Protein AF-A0A6A6V279-F1 (afdb_monomer_lite)

Secondary structure (DSSP, 8-state):
---PPP---------------------------SHHHHHHHHHHHTSTT--HHHHHHHHHHHHHHHGGGTTT-TT-SHHHHHHHHHHTT--HHHHHHHHHHHHHHHHHHHHHHHHHH--SHHHHHHHHHHHHHHHHHH-SS---HHHHHHHHSHHHH-SS-S--PPPP--------------------------------------------TTTT-HHHHHHHHH-TT--HHHHHHHHHHHHHHS-HHHHHHHHHHHHHHHTT-GGGGS------------PPPPPPPPP---------------------------------------------------------------------TT--HHHHHHT-S----GGGHHHHHHHHHHHHHHHS-SSEETTEEHHHHHHHHHHHHHHTTTS-HHHHHHHHHHHHHHHHHT-GGG-GGGTTSHHHHHHSSTT--HHHHHHH-TT--TTT--HHHHHHHHHHHHTTSTT--TT-EETTEEHHHHIIIIIT-TT--HHHHHHHHHHHHHHHHHHTGGG-GGGGGSHHHHHHHHHH---TT--

Foldseek 3Di:
DDDDDDDDDDDDDDDDDDDDDDDDDDDDPDPDDPVVLLVVLLVQLQDPPRDVVSVLVSLLSNLVSCVVCVVPDPQPALVNSLVSSVVVVRDPVSSVVCSVVSVLSSLLSVLVVVLVVQPDPVSLVVVLVVSVVVVVVVDPDDDPNVSSCCSNCPLPPPDDDDDDDDDDDDDDDDDDDDDDDDDDDDDDDDDDDDDDDDDDDDDDDDDDDDDPLVVPPLQVVLCVVQPPPDDPVSSVVSNVVVLVPDDPVSNVVVVVLVVCVVVVNCVSVDPPPPPPDDDDDDDDDDDDDDDDDDDDDDDDDDDDDDDDDDDDDDDDDDDDDDDDDDDDDDDDDDDDDDDDDDDDDDDDDPDDPPPVPPQQPLNQVLLCVQPNNDFDDLVCLVVSLVSSLVLLCVLDPDQDDPPDGSVVLSVVSSVLSVVCPPPDSSVNSVVNSVSCLLSCLSCVPSVVVCLQPLLNLLNHPLQDQVPCCQQQNPPDQQVPDDLVNVQCSNQVSCVQQ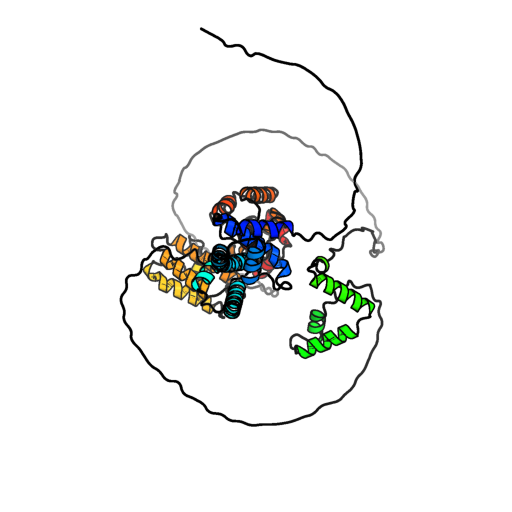PPDGQQDAFPRGRVNCCSVPPLVDPSDDRSRSRSSSSSRVSRRCVVRQLSCPVCQPPPSVVVSCVRRVDHGNDD

Radius of gyration: 38.89 Å; chains: 1; bounding box: 118×97×109 Å

Organism: NCBI:txid1340428

pLDDT: mean 70.75, std 25.44, range [26.72, 98.12]

Sequence (571 aa):
MTRTKQTRKRKAQSPAAENHGPSKREKLSGSQQTTSGWDACLKVLCIENVPYNVFEGAIQRLVQAALPDMATKKNLGVHAMAQHMKDAGANETLVAKMKLACQREIITSFASVFAQYLESRDDLNLAYTALLDTVKRLSDFKVNERALAEAVFPRFRTGSDASQQPSSVSSEAEVNTQEPHVTKAGLAADDRSDPDTDGIATRTRSRKKEQSGRDKHALPVVTKELGTTASKADMRAKMDAIWESLPEADRRSWKACFKRLKNNDRSVLLRACDNGGGLDSQVMPTPQPAPLTSSGNVNDLVQQRPSGLETVLSIRPASGLNNEDFSEDSNDDQTDPEMEIVTEGHQPCQNPPKNVLNRTPYETPIVDLLWGSTTFTFEMRDQVHSKLMDEVNTRLPGKRRSKLRKSRLSQSLHKFLEEARGQPHADIRRELDARLQRWVAAKPSAFPELITEPFMFSYLQPAKAPLVDMICTSAVQLTTETKDVVLKLVEGGLKPHAGVSIDSVVDRETIRHFITSHMFAEMHNPAFRRALLERKLRQLALEHQRAFPELKDSSIVREWESITGKCWGRM

Structure (mmCIF, N/CA/C/O backbone):
data_AF-A0A6A6V279-F1
#
_entry.id   AF-A0A6A6V279-F1
#
loop_
_atom_site.group_PDB
_atom_site.id
_atom_site.type_symbol
_atom_site.label_atom_id
_atom_site.label_alt_id
_atom_site.label_comp_id
_atom_site.label_asym_id
_atom_site.label_entity_id
_atom_site.label_seq_id
_atom_site.pdbx_PDB_ins_code
_atom_site.Cartn_x
_atom_site.Cartn_y
_atom_site.Cartn_z
_atom_site.occupancy
_atom_site.B_iso_or_equiv
_atom_site.auth_seq_id
_atom_site.auth_comp_id
_atom_site.auth_asym_id
_atom_site.auth_atom_id
_atom_site.pdbx_PDB_model_num
ATOM 1 N N . MET A 1 1 ? 37.258 40.731 -60.955 1.00 36.06 1 MET A N 1
ATOM 2 C CA . MET A 1 1 ? 37.834 40.028 -59.787 1.00 36.06 1 MET A CA 1
ATOM 3 C C . MET A 1 1 ? 37.434 38.563 -59.846 1.00 36.06 1 MET A C 1
ATOM 5 O O . MET A 1 1 ? 36.349 38.242 -60.308 1.00 36.06 1 MET A O 1
ATOM 9 N N . THR A 1 2 ? 38.397 37.699 -59.570 1.00 38.12 2 THR A N 1
ATOM 10 C CA . THR A 1 2 ? 38.666 36.425 -60.247 1.00 38.12 2 THR A CA 1
ATOM 11 C C . THR A 1 2 ? 37.939 35.220 -59.641 1.00 38.12 2 THR A C 1
ATOM 13 O O . THR A 1 2 ? 37.888 35.045 -58.430 1.00 38.12 2 THR A O 1
ATOM 16 N N . ARG A 1 3 ? 37.414 34.362 -60.526 1.00 32.34 3 ARG A N 1
ATOM 17 C CA . ARG A 1 3 ? 36.764 33.069 -60.260 1.00 32.34 3 ARG A CA 1
ATOM 18 C C . ARG A 1 3 ? 37.726 31.967 -60.720 1.00 32.34 3 ARG A C 1
ATOM 20 O O . ARG A 1 3 ? 38.002 31.872 -61.916 1.00 32.34 3 ARG A O 1
ATOM 27 N N . THR A 1 4 ? 38.269 31.171 -59.801 1.00 43.91 4 THR A N 1
ATOM 28 C CA . THR A 1 4 ? 39.293 30.157 -60.118 1.00 43.91 4 THR A CA 1
ATOM 29 C C . THR A 1 4 ? 38.650 28.813 -60.462 1.00 43.91 4 THR A C 1
ATOM 31 O O . THR A 1 4 ? 37.789 28.310 -59.743 1.00 43.91 4 THR A O 1
ATOM 34 N N . LYS A 1 5 ? 39.049 28.265 -61.615 1.00 46.44 5 LYS A N 1
ATOM 35 C CA . LYS A 1 5 ? 38.511 27.062 -62.259 1.00 46.44 5 LYS A CA 1
ATOM 36 C C . LYS A 1 5 ? 39.128 25.770 -61.708 1.00 46.44 5 LYS A C 1
ATOM 38 O O . LYS A 1 5 ? 40.339 25.656 -61.554 1.00 46.44 5 LYS A O 1
ATOM 43 N N . GLN A 1 6 ? 38.258 24.780 -61.543 1.00 38.59 6 GLN A N 1
ATOM 44 C CA . GLN A 1 6 ? 38.523 23.351 -61.365 1.00 38.59 6 GLN A CA 1
ATOM 45 C C . GLN A 1 6 ? 39.207 22.752 -62.610 1.00 38.59 6 GLN A C 1
ATOM 47 O O . GLN A 1 6 ? 38.757 22.982 -63.733 1.00 38.59 6 GLN A O 1
ATOM 52 N N . THR A 1 7 ? 40.240 21.927 -62.422 1.00 43.59 7 THR A N 1
ATOM 53 C CA . THR A 1 7 ? 40.853 21.109 -63.484 1.00 43.59 7 THR A CA 1
ATOM 54 C C . THR A 1 7 ? 40.705 19.619 -63.178 1.00 43.59 7 THR A C 1
ATOM 56 O O . THR A 1 7 ? 41.158 19.114 -62.156 1.00 43.59 7 THR A O 1
ATOM 59 N N . ARG A 1 8 ? 40.051 18.916 -64.110 1.00 40.44 8 ARG A N 1
ATOM 60 C CA . ARG A 1 8 ? 40.028 17.455 -64.264 1.00 40.44 8 ARG A CA 1
ATOM 61 C C . ARG A 1 8 ? 41.387 16.962 -64.772 1.00 40.44 8 ARG A C 1
ATOM 63 O O . ARG A 1 8 ? 41.929 17.556 -65.702 1.00 40.44 8 ARG A O 1
ATOM 70 N N . LYS A 1 9 ? 41.836 15.788 -64.319 1.00 47.28 9 LYS A N 1
ATOM 71 C CA . LYS A 1 9 ? 42.753 14.937 -65.096 1.00 47.28 9 LYS A CA 1
ATOM 72 C C . LYS A 1 9 ? 42.362 13.461 -64.953 1.00 47.28 9 LYS A C 1
ATOM 74 O O . LYS A 1 9 ? 42.336 12.914 -63.860 1.00 47.28 9 LYS A O 1
ATOM 79 N N . ARG A 1 10 ? 42.013 12.859 -66.094 1.00 46.25 10 ARG A N 1
ATOM 80 C CA . ARG A 1 10 ? 41.851 11.419 -66.355 1.00 46.25 10 ARG A CA 1
ATOM 81 C C . ARG A 1 10 ? 43.122 10.907 -67.050 1.00 46.25 10 ARG A C 1
ATOM 83 O O . ARG A 1 10 ? 43.613 11.613 -67.928 1.00 46.25 10 ARG A O 1
ATOM 90 N N . LYS A 1 11 ? 43.559 9.678 -66.749 1.00 40.72 11 LYS A N 1
ATOM 91 C CA . LYS A 1 11 ? 44.149 8.670 -67.676 1.00 40.72 11 LYS A CA 1
ATOM 92 C C . LYS A 1 11 ? 44.459 7.396 -66.860 1.00 40.72 11 LYS A C 1
ATOM 94 O O . LYS A 1 11 ? 45.101 7.520 -65.830 1.00 40.72 11 LYS A O 1
ATOM 99 N N . ALA A 1 12 ? 43.753 6.282 -67.100 1.00 38.53 12 ALA A N 1
ATOM 100 C CA . ALA A 1 12 ? 44.058 5.152 -68.018 1.00 38.53 12 ALA A CA 1
ATOM 101 C C . ALA A 1 12 ? 44.727 3.985 -67.241 1.00 38.53 12 ALA A C 1
ATOM 103 O O . ALA A 1 12 ? 45.750 4.207 -66.611 1.00 38.53 12 ALA A O 1
ATOM 104 N N . GLN A 1 13 ? 44.015 2.871 -66.982 1.00 33.62 13 GLN A N 1
ATOM 105 C CA . GLN A 1 13 ? 43.990 1.587 -67.741 1.00 33.62 13 GLN A CA 1
ATOM 106 C C . GLN A 1 13 ? 45.373 0.890 -67.788 1.00 33.62 13 GLN A C 1
ATOM 108 O O . GLN A 1 13 ? 46.263 1.432 -68.425 1.00 33.62 13 GLN A O 1
ATOM 113 N N . SER A 1 14 ? 45.632 -0.144 -66.953 1.00 35.38 14 SER A N 1
ATOM 114 C CA . SER A 1 14 ? 45.494 -1.628 -67.171 1.00 35.38 14 SER A CA 1
ATOM 115 C C . SER A 1 14 ? 46.600 -2.212 -68.094 1.00 35.38 14 SER A C 1
ATOM 117 O O . SER A 1 14 ? 47.063 -1.423 -68.911 1.00 35.38 14 SER A O 1
ATOM 119 N N . PRO A 1 15 ? 47.023 -3.513 -68.069 1.00 56.00 15 PRO A N 1
ATOM 120 C CA . PRO A 1 15 ? 46.372 -4.714 -67.496 1.00 56.00 15 PRO A CA 1
ATOM 121 C C . PRO A 1 15 ? 47.285 -5.850 -66.921 1.00 56.00 15 PRO A C 1
ATOM 123 O O . PRO A 1 15 ? 48.505 -5.760 -66.968 1.00 56.00 15 PRO A O 1
ATOM 126 N N . ALA A 1 16 ? 46.610 -6.942 -66.496 1.00 32.38 16 ALA A N 1
ATOM 127 C CA . ALA A 1 16 ? 47.008 -8.374 -66.505 1.00 32.38 16 ALA A CA 1
ATOM 128 C C . ALA A 1 16 ? 48.133 -8.850 -65.551 1.00 32.38 16 ALA A C 1
ATOM 130 O O . ALA A 1 16 ? 49.074 -8.120 -65.298 1.00 32.38 16 ALA A O 1
ATOM 131 N N . ALA A 1 17 ? 48.182 -10.077 -65.023 1.00 35.47 17 ALA A N 1
ATOM 132 C CA . ALA A 1 17 ? 47.297 -11.239 -64.848 1.00 35.47 17 ALA A CA 1
ATOM 133 C C . ALA A 1 17 ? 48.102 -12.274 -64.003 1.00 35.47 17 ALA A C 1
ATOM 135 O O . ALA A 1 17 ? 49.279 -12.051 -63.750 1.00 35.47 17 ALA A O 1
ATOM 136 N N . GLU A 1 18 ? 47.471 -13.406 -63.660 1.00 30.95 18 GLU A N 1
ATOM 137 C CA . GLU A 1 18 ? 48.013 -14.669 -63.086 1.00 30.95 18 GLU A CA 1
ATOM 138 C C . GLU A 1 18 ? 47.893 -14.829 -61.555 1.00 30.95 18 GLU A C 1
ATOM 140 O O . GLU A 1 18 ? 48.493 -14.082 -60.794 1.00 30.95 18 GLU A O 1
ATOM 145 N N . ASN A 1 19 ? 46.939 -15.598 -61.006 1.00 36.41 19 ASN A N 1
ATOM 146 C CA . ASN A 1 19 ? 46.648 -17.056 -60.983 1.00 36.41 19 ASN A CA 1
ATOM 147 C C . ASN A 1 19 ? 47.505 -17.922 -60.031 1.00 36.41 19 ASN A C 1
ATOM 149 O O . ASN A 1 19 ? 48.703 -17.726 -59.899 1.00 36.41 19 ASN A O 1
ATOM 153 N N . HIS A 1 20 ? 46.827 -18.939 -59.463 1.00 35.50 20 HIS A N 1
ATOM 154 C CA . HIS A 1 20 ? 47.202 -19.924 -58.419 1.00 35.50 20 HIS A CA 1
ATOM 155 C C . HIS A 1 20 ? 46.943 -19.446 -56.978 1.00 35.50 20 HIS A C 1
ATOM 157 O O . HIS A 1 20 ? 47.438 -18.413 -56.563 1.00 35.50 20 HIS A O 1
ATOM 163 N N . GLY A 1 21 ? 46.179 -20.112 -56.109 1.00 32.28 21 GLY A N 1
ATOM 164 C CA . GLY A 1 21 ? 45.576 -21.448 -56.061 1.00 32.28 21 GLY A CA 1
ATOM 165 C C . GLY A 1 21 ? 44.982 -21.656 -54.643 1.00 32.28 21 GLY A C 1
ATOM 166 O O . GLY A 1 21 ? 45.221 -20.833 -53.759 1.00 32.28 21 GLY A O 1
ATOM 167 N N . PRO A 1 22 ? 44.168 -22.699 -54.401 1.00 40.03 22 PRO A N 1
ATOM 168 C CA . PRO A 1 22 ? 43.253 -22.768 -53.260 1.00 40.03 22 PRO A CA 1
ATOM 169 C C . PRO A 1 22 ? 43.919 -23.355 -52.006 1.00 40.03 22 PRO A C 1
ATOM 171 O O . PRO A 1 22 ? 44.545 -24.410 -52.079 1.00 40.03 22 PRO A O 1
ATOM 174 N N . SER A 1 23 ? 43.724 -22.737 -50.834 1.00 35.72 23 SER A N 1
ATOM 175 C CA . SER A 1 23 ? 44.183 -23.311 -49.561 1.00 35.72 23 SER A CA 1
ATOM 176 C C . SER A 1 23 ? 43.039 -23.527 -48.569 1.00 35.72 23 SER A C 1
ATOM 178 O O . SER A 1 23 ? 42.435 -22.594 -48.047 1.00 35.72 23 SER A O 1
ATOM 180 N N . LYS A 1 24 ? 42.751 -24.821 -48.394 1.00 33.78 24 LYS A N 1
ATOM 181 C CA . LYS A 1 24 ? 42.235 -25.542 -47.221 1.00 33.78 24 LYS A CA 1
ATOM 182 C C . LYS A 1 24 ? 41.293 -24.804 -46.263 1.00 33.78 24 LYS A C 1
ATOM 184 O O . LYS A 1 24 ? 41.684 -24.093 -45.346 1.00 33.78 24 LYS A O 1
ATOM 189 N N . ARG A 1 25 ? 40.020 -25.173 -46.399 1.00 37.38 25 ARG A N 1
ATOM 190 C CA . ARG A 1 25 ? 38.963 -25.022 -45.401 1.00 37.38 25 ARG A CA 1
ATOM 191 C C . ARG A 1 25 ? 39.093 -26.156 -44.376 1.00 37.38 25 ARG A C 1
ATOM 193 O O . ARG A 1 25 ? 38.592 -27.255 -44.608 1.00 37.38 25 ARG A O 1
ATOM 200 N N . GLU A 1 26 ? 39.779 -25.907 -43.265 1.00 32.69 26 GLU A N 1
ATOM 201 C CA . GLU A 1 26 ? 39.761 -26.807 -42.108 1.00 32.69 26 GLU A CA 1
ATOM 202 C C . GLU A 1 26 ? 38.489 -26.586 -41.285 1.00 32.69 26 GLU A C 1
ATOM 204 O O . GLU A 1 26 ? 38.214 -25.507 -40.762 1.00 32.69 26 GLU A O 1
ATOM 209 N N . LYS A 1 27 ? 37.685 -27.649 -41.205 1.00 41.75 27 LYS A N 1
ATOM 210 C CA . LYS A 1 27 ? 36.612 -27.812 -40.229 1.00 41.75 27 LYS A CA 1
ATOM 211 C C . LYS A 1 27 ? 37.252 -28.075 -38.866 1.00 41.75 27 LYS A C 1
ATOM 213 O O . LYS A 1 27 ? 37.736 -29.176 -38.628 1.00 41.75 27 LYS A O 1
ATOM 218 N N . LEU A 1 28 ? 37.183 -27.102 -37.965 1.00 31.83 28 LEU A N 1
ATOM 219 C CA . LEU A 1 28 ? 37.390 -27.305 -36.533 1.00 31.83 28 LEU A CA 1
ATOM 220 C C . LEU A 1 28 ? 36.068 -27.038 -35.813 1.00 31.83 28 LEU A C 1
ATOM 222 O O . LEU A 1 28 ? 35.722 -25.913 -35.466 1.00 31.83 28 LEU A O 1
ATOM 226 N N . SER A 1 29 ? 35.305 -28.113 -35.627 1.00 40.75 29 SER A N 1
ATOM 227 C CA . SER A 1 29 ? 34.242 -28.196 -34.634 1.00 40.75 29 SER A CA 1
ATOM 228 C C . SER A 1 29 ? 34.892 -28.314 -33.255 1.00 40.75 29 SER A C 1
ATOM 230 O O . SER A 1 29 ? 35.251 -29.406 -32.820 1.00 40.75 29 SER A O 1
ATOM 232 N N . GLY A 1 30 ? 35.067 -27.179 -32.587 1.00 30.44 30 GLY A N 1
ATOM 233 C CA . GLY A 1 30 ? 35.463 -27.094 -31.189 1.00 30.44 30 GLY A CA 1
ATOM 234 C C . GLY A 1 30 ? 34.528 -26.128 -30.479 1.00 30.44 30 GLY A C 1
ATOM 235 O O . GLY A 1 30 ? 34.295 -25.024 -30.962 1.00 30.44 30 GLY A O 1
ATOM 236 N N . SER A 1 31 ? 33.960 -26.564 -29.360 1.00 40.00 31 SER A N 1
ATOM 237 C CA . SER A 1 31 ? 33.194 -25.741 -28.424 1.00 40.00 31 SER A CA 1
ATOM 238 C C . SER A 1 31 ? 33.969 -24.454 -28.090 1.00 40.00 31 SER A C 1
ATOM 240 O O . SER A 1 31 ? 34.905 -24.469 -27.295 1.00 40.00 31 SER A O 1
ATOM 242 N N . GLN A 1 32 ? 33.604 -23.337 -28.725 1.00 32.28 32 GLN A N 1
ATOM 243 C CA . GLN A 1 32 ? 34.096 -22.010 -28.365 1.00 32.28 32 GLN A CA 1
ATOM 244 C C . GLN A 1 32 ? 33.377 -21.569 -27.088 1.00 32.28 32 GLN A C 1
ATOM 246 O O . GLN A 1 32 ? 32.276 -21.021 -27.125 1.00 32.28 32 GLN A O 1
ATOM 251 N N . GLN A 1 33 ? 34.001 -21.832 -25.941 1.00 41.41 33 GLN A N 1
ATOM 252 C CA . GLN A 1 33 ? 33.768 -21.022 -24.751 1.00 41.41 33 GLN A CA 1
ATOM 253 C C . GLN A 1 33 ? 34.222 -19.581 -25.031 1.00 41.41 33 GLN A C 1
ATOM 255 O O . GLN A 1 33 ? 35.149 -19.340 -25.801 1.00 41.41 33 GLN A O 1
ATOM 260 N N . THR A 1 34 ? 33.541 -18.626 -24.409 1.00 47.53 34 THR A N 1
ATOM 261 C CA . THR A 1 34 ? 33.603 -17.166 -24.584 1.00 47.53 34 THR A CA 1
ATOM 262 C C . THR A 1 34 ? 34.931 -16.523 -24.143 1.00 47.53 34 THR A C 1
ATOM 264 O O . THR A 1 34 ? 34.939 -15.580 -23.350 1.00 47.53 34 THR A O 1
ATOM 267 N N . THR A 1 35 ? 36.073 -17.005 -24.637 1.00 52.62 35 THR A N 1
ATOM 268 C CA . THR A 1 35 ? 37.410 -16.465 -24.320 1.00 52.62 35 THR A CA 1
ATOM 269 C C . THR A 1 35 ? 37.584 -15.008 -24.761 1.00 52.62 35 THR A C 1
ATOM 271 O O . THR A 1 35 ? 38.355 -14.266 -24.156 1.00 52.62 35 THR A O 1
ATOM 274 N N . SER A 1 36 ? 36.796 -14.540 -25.737 1.00 63.84 36 SER A N 1
ATOM 275 C CA . SER A 1 36 ? 36.935 -13.191 -26.299 1.00 63.84 36 SER A CA 1
ATOM 276 C C . SER A 1 36 ? 36.633 -12.056 -25.313 1.00 63.84 36 SER A C 1
ATOM 278 O O . SER A 1 36 ? 37.165 -10.962 -25.476 1.00 63.84 36 SER A O 1
ATOM 280 N N . GLY A 1 37 ? 35.793 -12.288 -24.298 1.00 78.88 37 GLY A N 1
ATOM 281 C CA . GLY A 1 37 ? 35.467 -11.270 -23.292 1.00 78.88 37 GLY A CA 1
ATOM 282 C C . GLY A 1 37 ? 36.532 -11.147 -22.202 1.00 78.88 37 GLY A C 1
ATOM 283 O O . GLY A 1 37 ? 36.882 -10.043 -21.792 1.00 78.88 37 GLY A O 1
ATOM 284 N N . TRP A 1 38 ? 37.077 -12.284 -21.770 1.00 82.06 38 TRP A N 1
ATOM 285 C CA . TRP A 1 38 ? 38.055 -12.363 -20.687 1.00 82.06 38 TRP A CA 1
ATOM 286 C C . TRP A 1 38 ? 39.395 -11.735 -21.080 1.00 82.06 38 TRP A C 1
ATOM 288 O O . TRP A 1 38 ? 39.903 -10.848 -20.391 1.00 82.06 38 TRP A O 1
ATOM 298 N N . ASP A 1 39 ? 39.918 -12.122 -22.245 1.00 82.81 39 ASP A N 1
ATOM 299 C CA . ASP A 1 39 ? 41.212 -11.646 -22.737 1.00 82.81 39 ASP A CA 1
ATOM 300 C C . ASP A 1 39 ? 41.180 -10.154 -23.085 1.00 82.81 39 ASP A C 1
ATOM 302 O O . ASP A 1 39 ? 42.163 -9.439 -22.884 1.00 82.81 39 ASP A O 1
ATOM 306 N N . ALA A 1 40 ? 40.040 -9.653 -23.571 1.00 86.88 40 ALA A N 1
ATOM 307 C CA . ALA A 1 40 ? 39.852 -8.231 -23.838 1.00 86.88 40 ALA A CA 1
ATOM 308 C C . ALA A 1 40 ? 39.908 -7.403 -22.545 1.00 86.88 40 ALA A C 1
ATOM 310 O O . ALA A 1 40 ? 40.579 -6.372 -22.503 1.00 86.88 40 ALA A O 1
ATOM 311 N N . CYS A 1 41 ? 39.258 -7.866 -21.475 1.00 87.12 41 CYS A N 1
ATOM 312 C CA . CYS A 1 41 ? 39.310 -7.195 -20.180 1.00 87.12 41 CYS A CA 1
ATOM 313 C C . CYS A 1 41 ? 40.710 -7.252 -19.553 1.00 87.12 41 CYS A C 1
ATOM 315 O O . CYS A 1 41 ? 41.176 -6.237 -19.043 1.00 87.12 41 CYS A O 1
ATOM 317 N N . LEU A 1 42 ? 41.418 -8.384 -19.644 1.00 85.75 42 LEU A N 1
ATOM 318 C CA . LEU A 1 42 ? 42.801 -8.486 -19.159 1.00 85.75 42 LEU A CA 1
ATOM 319 C C . LEU A 1 42 ? 43.752 -7.543 -19.902 1.00 85.75 42 LEU A C 1
ATOM 321 O O . LEU A 1 42 ? 44.565 -6.877 -19.264 1.00 85.75 42 LEU A O 1
ATOM 325 N N . LYS A 1 43 ? 43.617 -7.423 -21.229 1.00 88.88 43 LYS A N 1
ATOM 326 C CA . LYS A 1 43 ? 44.403 -6.465 -22.023 1.00 88.88 43 LYS A CA 1
ATOM 327 C C . LYS A 1 43 ? 44.173 -5.029 -21.570 1.00 88.88 43 LYS A C 1
ATOM 329 O O . LYS A 1 43 ? 45.136 -4.283 -21.452 1.00 88.88 43 LYS A O 1
ATOM 334 N N . VAL A 1 44 ? 42.927 -4.662 -21.263 1.00 89.38 44 VAL A N 1
ATOM 335 C CA . VAL A 1 44 ? 42.604 -3.337 -20.712 1.00 89.38 44 VAL A CA 1
ATOM 336 C C . VAL A 1 44 ? 43.290 -3.119 -19.363 1.00 89.38 44 VAL A C 1
ATOM 338 O O . VAL A 1 44 ? 43.841 -2.048 -19.147 1.00 89.38 44 VAL A O 1
ATOM 341 N N . LEU A 1 45 ? 43.330 -4.124 -18.484 1.00 85.44 45 LEU A N 1
ATOM 342 C CA . LEU A 1 45 ? 43.989 -4.017 -17.174 1.00 85.44 45 LEU A CA 1
ATOM 343 C C . LEU A 1 45 ? 45.522 -3.924 -17.245 1.00 85.44 45 LEU A C 1
ATOM 345 O O . LEU A 1 45 ? 46.143 -3.488 -16.277 1.00 85.44 45 LEU A O 1
ATOM 349 N N . CYS A 1 46 ? 46.131 -4.326 -18.362 1.00 88.00 46 CYS A N 1
ATOM 350 C CA . CYS A 1 46 ? 47.583 -4.284 -18.560 1.00 88.00 46 CYS A CA 1
ATOM 351 C C . CYS A 1 46 ? 48.086 -2.971 -19.184 1.00 88.00 46 CYS A C 1
ATOM 353 O O . CYS A 1 46 ? 49.294 -2.791 -19.310 1.00 88.00 46 CYS A O 1
ATOM 355 N N . ILE A 1 47 ? 47.196 -2.053 -19.577 1.00 89.44 47 ILE A N 1
ATOM 356 C CA . ILE A 1 47 ? 47.585 -0.739 -20.109 1.00 89.44 47 ILE A CA 1
ATOM 357 C C . ILE A 1 47 ? 48.070 0.151 -18.951 1.00 89.44 47 ILE A C 1
ATOM 359 O O . ILE A 1 47 ? 47.450 0.215 -17.886 1.00 89.44 47 ILE A O 1
ATOM 363 N N . GLU A 1 48 ? 49.176 0.870 -19.143 1.00 86.06 48 GLU A N 1
ATOM 364 C CA . GLU A 1 48 ? 49.626 1.861 -18.163 1.00 86.06 48 GLU A CA 1
ATOM 365 C C . GLU A 1 48 ? 48.675 3.068 -18.131 1.00 86.06 48 GLU A C 1
ATOM 367 O O . GLU A 1 48 ? 48.289 3.603 -19.167 1.00 86.06 48 GLU A O 1
ATOM 372 N N . ASN A 1 49 ? 48.320 3.525 -16.926 1.00 84.25 49 ASN A N 1
ATOM 373 C CA . ASN A 1 49 ? 47.483 4.713 -16.694 1.00 84.25 49 ASN A CA 1
ATOM 374 C C . ASN A 1 49 ? 46.069 4.654 -17.310 1.00 84.25 49 ASN A C 1
ATOM 376 O O . ASN A 1 49 ? 45.564 5.646 -17.834 1.00 84.25 49 ASN A O 1
ATOM 380 N N . VAL A 1 50 ? 45.397 3.505 -17.206 1.00 84.69 50 VAL A N 1
ATOM 381 C CA . VAL A 1 50 ? 43.990 3.353 -17.616 1.00 84.69 50 VAL A CA 1
ATOM 382 C C . VAL A 1 50 ? 43.086 4.312 -16.827 1.00 84.69 50 VAL A C 1
ATOM 384 O O . VAL A 1 50 ? 43.169 4.343 -15.594 1.00 84.69 50 VAL A O 1
ATOM 387 N N . PRO A 1 51 ? 42.187 5.063 -17.495 1.00 86.69 51 PRO A N 1
ATOM 388 C CA . PRO A 1 51 ? 41.160 5.850 -16.819 1.00 86.69 51 PRO A CA 1
ATOM 389 C C . PRO A 1 51 ? 40.321 4.985 -15.868 1.00 86.69 51 PRO A C 1
ATOM 391 O O . PRO A 1 51 ? 39.890 3.891 -16.233 1.00 86.69 51 PRO A O 1
ATOM 394 N N . TYR A 1 52 ? 40.064 5.475 -14.653 1.00 80.56 52 TYR A N 1
ATOM 395 C CA . TYR A 1 52 ? 39.438 4.681 -13.584 1.00 80.56 52 TYR A CA 1
ATOM 396 C C . TYR A 1 52 ? 38.090 4.054 -13.984 1.00 80.56 52 TYR A C 1
ATOM 398 O O . TYR A 1 52 ? 37.848 2.892 -13.685 1.00 80.56 52 TYR A O 1
ATOM 406 N N . ASN A 1 53 ? 37.255 4.762 -14.745 1.00 80.50 53 ASN A N 1
ATOM 407 C CA . ASN A 1 53 ? 35.975 4.248 -15.249 1.00 80.50 53 ASN A CA 1
ATOM 408 C C . ASN A 1 53 ? 36.127 3.069 -16.235 1.00 80.50 53 ASN A C 1
ATOM 410 O O . ASN A 1 53 ? 35.307 2.153 -16.255 1.00 80.50 53 ASN A O 1
ATOM 414 N N . VAL A 1 54 ? 37.178 3.074 -17.061 1.00 86.06 54 VAL A N 1
ATOM 415 C CA . VAL A 1 54 ? 37.488 1.976 -17.992 1.00 86.06 54 VAL A CA 1
ATOM 416 C C . VAL A 1 54 ? 38.024 0.767 -17.223 1.00 86.06 54 VAL A C 1
ATOM 418 O O . VAL A 1 54 ? 37.669 -0.371 -17.531 1.00 86.06 54 VAL A O 1
ATOM 421 N N . PHE A 1 55 ? 38.831 1.023 -16.193 1.00 83.62 55 PHE A N 1
ATOM 422 C CA . PHE A 1 55 ? 39.338 0.011 -15.271 1.00 83.62 55 PHE A CA 1
ATOM 423 C C . PHE A 1 55 ? 38.203 -0.668 -14.488 1.00 83.62 55 PHE A C 1
ATOM 425 O O . PHE A 1 55 ? 38.092 -1.894 -14.503 1.00 83.62 55 PHE A O 1
ATOM 432 N N . GLU A 1 56 ? 37.318 0.120 -13.879 1.00 80.06 56 GLU A N 1
ATOM 433 C CA . GLU A 1 56 ? 36.134 -0.351 -13.154 1.00 80.06 56 GLU A CA 1
ATOM 434 C C . GLU A 1 56 ? 35.239 -1.208 -14.063 1.00 80.06 56 GLU A C 1
ATOM 436 O O . GLU A 1 56 ? 34.906 -2.346 -13.726 1.00 80.06 56 GLU A O 1
ATOM 441 N N . GLY A 1 57 ? 34.944 -0.726 -15.277 1.00 82.94 57 GLY A N 1
ATOM 442 C CA . GLY A 1 57 ? 34.152 -1.473 -16.255 1.00 82.94 57 GLY A CA 1
ATOM 443 C C . GLY A 1 57 ? 34.801 -2.790 -16.701 1.00 82.94 57 GLY A C 1
ATOM 444 O O . GLY A 1 57 ? 34.098 -3.777 -16.937 1.00 82.94 57 GLY A O 1
ATOM 445 N N . ALA A 1 58 ? 36.134 -2.848 -16.800 1.00 87.06 58 ALA A N 1
ATOM 446 C CA . ALA A 1 58 ? 36.853 -4.079 -17.123 1.00 87.06 58 ALA A CA 1
ATOM 447 C C . ALA A 1 58 ? 36.783 -5.103 -15.978 1.00 87.06 58 ALA A C 1
ATOM 449 O O . ALA A 1 58 ? 36.541 -6.284 -16.238 1.00 87.06 58 ALA A O 1
ATOM 450 N N . ILE A 1 59 ? 36.921 -4.663 -14.722 1.00 83.06 59 ILE A N 1
ATOM 451 C CA . ILE A 1 59 ? 36.789 -5.536 -13.546 1.00 83.06 59 ILE A CA 1
ATOM 452 C C . ILE A 1 59 ? 35.360 -6.045 -13.398 1.00 83.06 59 ILE A C 1
ATOM 454 O O . ILE A 1 59 ? 35.160 -7.244 -13.205 1.00 83.06 59 ILE A O 1
ATOM 458 N N . GLN A 1 60 ? 34.362 -5.176 -13.548 1.00 81.38 60 GLN A N 1
ATOM 459 C CA . GLN A 1 60 ? 32.961 -5.568 -13.439 1.00 81.38 60 GLN A CA 1
ATOM 460 C C . GLN A 1 60 ? 32.608 -6.659 -14.462 1.00 81.38 60 GLN A C 1
ATOM 462 O O . GLN A 1 60 ? 31.956 -7.645 -14.114 1.00 81.38 60 GLN A O 1
ATOM 467 N N . ARG A 1 61 ? 33.095 -6.534 -15.705 1.00 84.81 61 ARG A N 1
ATOM 468 C CA . ARG A 1 61 ? 32.913 -7.551 -16.753 1.00 84.81 61 ARG A CA 1
ATOM 469 C C . ARG A 1 61 ? 33.656 -8.853 -16.453 1.00 84.81 61 ARG A C 1
ATOM 471 O O . ARG A 1 61 ? 33.096 -9.914 -16.710 1.00 84.81 61 ARG A O 1
ATOM 478 N N . LEU A 1 62 ? 34.860 -8.800 -15.876 1.00 83.75 62 LEU A N 1
ATOM 479 C CA . LEU A 1 62 ? 35.579 -10.003 -15.425 1.00 83.75 62 LEU A CA 1
ATOM 480 C C . LEU A 1 62 ? 34.816 -10.728 -14.311 1.00 83.75 62 LEU A C 1
ATOM 482 O O . LEU A 1 62 ? 34.628 -11.940 -14.385 1.00 83.75 62 LEU A O 1
ATOM 486 N N . VAL A 1 63 ? 34.314 -9.995 -13.314 1.00 80.50 63 VAL A N 1
ATOM 487 C CA . VAL A 1 63 ? 33.514 -10.561 -12.216 1.00 80.50 63 VAL A CA 1
ATOM 488 C C . VAL A 1 63 ? 32.216 -11.178 -12.749 1.00 80.50 63 VAL A C 1
ATOM 490 O O . VAL A 1 63 ? 31.870 -12.298 -12.377 1.00 80.50 63 VAL A O 1
ATOM 493 N N . GLN A 1 64 ? 31.525 -10.496 -13.667 1.00 80.12 64 GLN A N 1
ATOM 494 C CA . GLN A 1 64 ? 30.320 -11.008 -14.332 1.00 80.12 64 GLN A CA 1
ATOM 495 C C . GLN A 1 64 ? 30.587 -12.256 -15.177 1.00 80.12 64 GLN A C 1
ATOM 497 O O . GLN A 1 64 ? 29.812 -13.207 -15.112 1.00 80.12 64 GLN A O 1
ATOM 502 N N . ALA A 1 65 ? 31.686 -12.281 -15.933 1.00 79.94 65 ALA A N 1
ATOM 503 C CA . ALA A 1 65 ? 32.072 -13.433 -16.742 1.00 79.94 65 ALA A CA 1
ATOM 504 C C . ALA A 1 65 ? 32.464 -14.645 -15.882 1.00 79.94 65 ALA A C 1
ATOM 506 O O . ALA A 1 65 ? 32.259 -15.784 -16.293 1.00 79.94 65 ALA A O 1
ATOM 507 N N . ALA A 1 66 ? 33.008 -14.410 -14.686 1.00 74.88 66 ALA A N 1
ATOM 508 C CA . ALA A 1 66 ? 33.424 -15.470 -13.777 1.00 74.88 66 ALA A CA 1
ATOM 509 C C . ALA A 1 66 ? 32.291 -16.019 -12.898 1.00 74.88 66 ALA A C 1
ATOM 511 O O . ALA A 1 66 ? 32.354 -17.179 -12.499 1.00 74.88 66 ALA A O 1
ATOM 512 N N . LEU A 1 67 ? 31.252 -15.227 -12.608 1.00 71.62 67 LEU A N 1
ATOM 513 C CA . LEU A 1 67 ? 30.139 -15.585 -11.716 1.00 71.62 67 LEU A CA 1
ATOM 514 C C . LEU A 1 67 ? 29.486 -16.958 -11.978 1.00 71.62 67 LEU A C 1
ATOM 516 O O . LEU A 1 67 ? 29.280 -17.682 -11.002 1.00 71.62 67 LEU A O 1
ATOM 520 N N . PRO A 1 68 ? 29.204 -17.369 -13.232 1.00 68.75 68 PRO A N 1
ATOM 521 C CA . PRO A 1 68 ? 28.640 -18.691 -13.519 1.00 68.75 68 PRO A CA 1
ATOM 522 C C . PRO A 1 68 ? 29.552 -19.854 -13.098 1.00 68.75 68 PRO A C 1
ATOM 524 O O . PRO A 1 68 ? 29.063 -20.919 -12.725 1.00 68.75 68 PRO A O 1
ATOM 527 N N . ASP A 1 69 ? 30.869 -19.633 -13.106 1.00 64.44 69 ASP A N 1
ATOM 528 C CA . ASP A 1 69 ? 31.890 -20.660 -12.887 1.00 64.44 69 ASP A CA 1
ATOM 529 C C . ASP A 1 69 ? 32.566 -20.571 -11.506 1.00 64.44 69 ASP A C 1
ATOM 531 O O . ASP A 1 69 ? 33.377 -21.437 -11.170 1.00 64.44 69 ASP A O 1
ATOM 535 N N . MET A 1 70 ? 32.238 -19.573 -10.677 1.00 60.06 70 MET A N 1
ATOM 536 C CA . MET A 1 70 ? 32.864 -19.318 -9.363 1.00 60.06 70 MET A CA 1
ATOM 537 C C . MET A 1 70 ? 32.817 -20.517 -8.406 1.00 60.06 70 MET A C 1
ATOM 539 O O . MET A 1 70 ? 33.722 -20.702 -7.599 1.00 60.06 70 MET A O 1
ATOM 543 N N . ALA A 1 71 ? 31.793 -21.369 -8.512 1.00 49.94 71 ALA A N 1
ATOM 544 C CA . ALA A 1 71 ? 31.686 -22.587 -7.706 1.00 49.94 71 ALA A CA 1
ATOM 545 C C . ALA A 1 71 ? 32.687 -23.686 -8.121 1.00 49.94 71 ALA A C 1
ATOM 547 O O . ALA A 1 71 ? 32.896 -24.642 -7.378 1.00 49.94 71 ALA A O 1
ATOM 548 N N . THR A 1 72 ? 33.288 -23.574 -9.309 1.00 47.62 72 THR A N 1
ATOM 549 C CA . THR A 1 72 ? 34.114 -24.627 -9.924 1.00 47.62 72 THR A CA 1
ATOM 550 C C . THR A 1 72 ? 35.537 -24.178 -10.253 1.00 47.62 72 THR A C 1
ATOM 552 O O . THR A 1 72 ? 36.451 -25.003 -10.246 1.00 47.62 72 THR A O 1
ATOM 555 N N . LYS A 1 73 ? 35.772 -22.881 -10.488 1.00 55.03 73 LYS A N 1
ATOM 556 C CA . LYS A 1 73 ? 37.094 -22.341 -10.823 1.00 55.03 73 LYS A CA 1
ATOM 557 C C . LYS A 1 73 ? 37.744 -21.677 -9.612 1.00 55.03 73 LYS A C 1
ATOM 559 O O . LYS A 1 73 ? 37.347 -20.597 -9.194 1.00 55.03 73 LYS A O 1
ATOM 564 N N . LYS A 1 74 ? 38.854 -22.258 -9.143 1.00 58.12 74 LYS A N 1
ATOM 565 C CA . LYS A 1 74 ? 39.776 -21.679 -8.138 1.00 58.12 74 LYS A CA 1
ATOM 566 C C . LYS A 1 74 ? 40.511 -20.405 -8.614 1.00 58.12 74 LYS A C 1
ATOM 568 O O . LYS A 1 74 ? 41.421 -19.937 -7.938 1.00 58.12 74 LYS A O 1
ATOM 573 N N . ASN A 1 75 ? 40.142 -19.848 -9.769 1.00 59.22 75 ASN A N 1
ATOM 574 C CA . ASN A 1 75 ? 40.988 -18.939 -10.545 1.00 59.22 75 ASN A CA 1
ATOM 575 C C . ASN A 1 75 ? 40.497 -17.481 -10.565 1.00 59.22 75 ASN A C 1
ATOM 577 O O . ASN A 1 75 ? 41.098 -16.666 -11.254 1.00 59.22 75 ASN A O 1
ATOM 581 N N . LEU A 1 76 ? 39.447 -17.115 -9.819 1.00 67.31 76 LEU A N 1
ATOM 582 C CA . LEU A 1 76 ? 39.066 -15.706 -9.638 1.00 67.31 76 LEU A CA 1
ATOM 583 C C . LEU A 1 76 ? 39.599 -15.162 -8.308 1.00 67.31 76 LEU A C 1
ATOM 585 O O . LEU A 1 76 ? 38.849 -14.801 -7.406 1.00 67.31 76 LEU A O 1
ATOM 589 N N . GLY A 1 77 ? 40.922 -15.151 -8.176 1.00 74.88 77 GLY A N 1
ATOM 590 C CA . GLY A 1 77 ? 41.616 -14.539 -7.049 1.00 74.88 77 GLY A CA 1
ATOM 591 C C . GLY A 1 77 ? 42.557 -13.439 -7.522 1.00 74.88 77 GLY A C 1
ATOM 592 O O . GLY A 1 77 ? 43.070 -13.493 -8.640 1.00 74.88 77 GLY A O 1
ATOM 593 N N . VAL A 1 78 ? 42.855 -12.482 -6.641 1.00 81.88 78 VAL A N 1
ATOM 594 C CA . VAL A 1 78 ? 43.864 -11.428 -6.872 1.00 81.88 78 VAL A CA 1
ATOM 595 C C . VAL A 1 78 ? 45.202 -12.031 -7.335 1.00 81.88 78 VAL A C 1
ATOM 597 O O . VAL A 1 78 ? 45.893 -11.455 -8.171 1.00 81.88 78 VAL A O 1
ATOM 600 N N . HIS A 1 79 ? 45.537 -13.235 -6.859 1.00 82.44 79 HIS A N 1
ATOM 601 C CA . HIS A 1 79 ? 46.710 -13.996 -7.295 1.00 82.44 79 HIS A CA 1
ATOM 602 C C . HIS A 1 79 ? 46.629 -14.486 -8.743 1.00 82.44 79 HIS A C 1
ATOM 604 O O . HIS A 1 79 ? 47.605 -14.354 -9.474 1.00 82.44 79 HIS A O 1
ATOM 610 N N . ALA A 1 80 ? 45.480 -15.008 -9.173 1.00 83.31 80 ALA A N 1
ATOM 611 C CA . ALA A 1 80 ? 45.289 -15.474 -10.542 1.00 83.31 80 ALA A CA 1
ATOM 612 C C . ALA A 1 80 ? 45.287 -14.303 -11.533 1.00 83.31 80 ALA A C 1
ATOM 614 O O . ALA A 1 80 ? 45.923 -14.382 -12.576 1.00 83.31 80 ALA A O 1
ATOM 615 N N . MET A 1 81 ? 44.663 -13.175 -11.177 1.00 83.06 81 MET A N 1
ATOM 616 C CA . MET A 1 81 ? 44.743 -11.956 -11.988 1.00 83.06 81 MET A CA 1
ATOM 617 C C . MET A 1 81 ? 46.161 -11.400 -12.060 1.00 83.06 81 MET A C 1
ATOM 619 O O . MET A 1 81 ? 46.615 -11.042 -13.141 1.00 83.06 81 MET A O 1
ATOM 623 N N . ALA A 1 82 ? 46.887 -11.377 -10.942 1.00 88.31 82 ALA A N 1
ATOM 624 C CA . ALA A 1 82 ? 48.288 -10.983 -10.951 1.00 88.31 82 ALA A CA 1
ATOM 625 C C . ALA A 1 82 ? 49.142 -11.902 -11.832 1.00 88.31 82 ALA A C 1
ATOM 627 O O . ALA A 1 82 ? 50.023 -11.408 -12.527 1.00 88.31 82 ALA A O 1
ATOM 628 N N . GLN A 1 83 ? 48.874 -13.211 -11.824 1.00 87.69 83 GLN A N 1
ATOM 629 C CA . GLN A 1 83 ? 49.556 -14.158 -12.699 1.00 87.69 83 GLN A CA 1
ATOM 630 C C . GLN A 1 83 ? 49.227 -13.886 -14.169 1.00 87.69 83 GLN A C 1
ATOM 632 O O . GLN A 1 83 ? 50.139 -13.710 -14.961 1.00 87.69 83 GLN A O 1
ATOM 637 N N . HIS A 1 84 ? 47.951 -13.713 -14.516 1.00 84.25 84 HIS A N 1
ATOM 638 C CA . HIS A 1 84 ? 47.546 -13.377 -15.881 1.00 84.25 84 HIS A CA 1
ATOM 639 C C . HIS A 1 84 ? 48.122 -12.044 -16.375 1.00 84.25 84 HIS A C 1
ATOM 641 O O . HIS A 1 84 ? 48.482 -11.927 -17.541 1.00 84.25 84 HIS A O 1
ATOM 647 N N . MET A 1 85 ? 48.242 -11.043 -15.501 1.00 86.31 85 MET A N 1
ATOM 648 C CA . MET A 1 85 ? 48.909 -9.785 -15.837 1.00 86.31 85 MET A CA 1
ATOM 649 C C . MET A 1 85 ? 50.409 -9.979 -16.081 1.00 86.31 85 MET A C 1
ATOM 651 O O . MET A 1 85 ? 50.948 -9.401 -17.022 1.00 86.31 85 MET A O 1
ATOM 655 N N . LYS A 1 86 ? 51.081 -10.808 -15.268 1.00 90.44 86 LYS A N 1
ATOM 656 C CA . LYS A 1 86 ? 52.487 -11.180 -15.491 1.00 90.44 86 LYS A CA 1
ATOM 657 C C . LYS A 1 86 ? 52.658 -11.914 -16.822 1.00 90.44 86 LYS A C 1
ATOM 659 O O . LYS A 1 86 ? 53.541 -11.557 -17.594 1.00 90.44 86 LYS A O 1
ATOM 664 N N . ASP A 1 87 ? 51.776 -12.864 -17.118 1.00 88.44 87 ASP A N 1
ATOM 665 C CA . ASP A 1 87 ? 51.777 -13.621 -18.375 1.00 88.44 87 ASP A CA 1
ATOM 666 C C . ASP A 1 87 ? 51.515 -12.708 -19.592 1.00 88.44 87 ASP A C 1
ATOM 668 O O . ASP A 1 87 ? 52.023 -12.956 -20.683 1.00 88.44 87 ASP A O 1
ATOM 672 N N . ALA A 1 88 ? 50.768 -11.615 -19.399 1.00 85.50 88 ALA A N 1
ATOM 673 C CA . ALA A 1 88 ? 50.516 -10.582 -20.403 1.00 85.50 88 ALA A CA 1
ATOM 674 C C . ALA A 1 88 ? 51.630 -9.516 -20.510 1.00 85.50 88 ALA A C 1
ATOM 676 O O . ALA A 1 88 ? 51.485 -8.559 -21.271 1.00 85.50 88 ALA A O 1
ATOM 677 N N . GLY A 1 89 ? 52.737 -9.665 -19.771 1.00 88.31 89 GLY A N 1
ATOM 678 C CA . GLY A 1 89 ? 53.899 -8.776 -19.843 1.00 88.31 89 GLY A CA 1
ATOM 679 C C . GLY A 1 89 ? 53.805 -7.500 -18.998 1.00 88.31 89 GLY A C 1
ATOM 680 O O . GLY A 1 89 ? 54.579 -6.570 -19.220 1.00 88.31 89 GLY A O 1
ATOM 681 N N . ALA A 1 90 ? 52.885 -7.421 -18.031 1.00 89.06 90 ALA A N 1
ATOM 682 C CA . ALA A 1 90 ? 52.818 -6.286 -17.111 1.00 89.06 90 ALA A CA 1
ATOM 683 C C . ALA A 1 90 ? 54.036 -6.251 -16.166 1.00 89.06 90 ALA A C 1
ATOM 685 O O . ALA A 1 90 ? 54.432 -7.275 -15.604 1.00 89.06 90 ALA A O 1
ATOM 686 N N . ASN A 1 91 ? 54.601 -5.061 -15.934 1.00 91.62 91 ASN A N 1
ATOM 687 C CA . ASN A 1 91 ? 55.714 -4.887 -14.995 1.00 91.62 91 ASN A CA 1
ATOM 688 C C . ASN A 1 91 ? 55.275 -5.106 -13.528 1.00 91.62 91 ASN A C 1
ATOM 690 O O . ASN A 1 91 ? 54.100 -4.959 -13.180 1.00 91.62 91 ASN A O 1
ATOM 694 N N . GLU A 1 92 ? 56.211 -5.463 -12.638 1.00 90.69 92 GLU A N 1
ATOM 695 C CA . GLU A 1 92 ? 55.874 -5.800 -11.244 1.00 90.69 92 GLU A CA 1
ATOM 696 C C . GLU A 1 92 ? 55.238 -4.642 -10.471 1.00 90.69 92 GLU A C 1
ATOM 698 O O . GLU A 1 92 ? 54.358 -4.871 -9.639 1.00 90.69 92 GLU A O 1
ATOM 703 N N . THR A 1 93 ? 55.623 -3.402 -10.774 1.00 87.75 93 THR A N 1
ATOM 704 C CA . THR A 1 93 ? 55.042 -2.199 -10.168 1.00 87.75 93 THR A CA 1
ATOM 705 C C . THR A 1 93 ? 53.563 -2.049 -10.534 1.00 87.75 93 THR A C 1
ATOM 707 O O . THR A 1 93 ? 52.732 -1.777 -9.664 1.00 87.75 93 THR A O 1
ATOM 710 N N . LEU A 1 94 ? 53.207 -2.292 -11.797 1.00 82.75 94 LEU A N 1
ATOM 711 C CA . LEU A 1 94 ? 51.838 -2.278 -12.301 1.00 82.75 94 LEU A CA 1
ATOM 712 C C . LEU A 1 94 ? 51.034 -3.435 -11.710 1.00 82.75 94 LEU A C 1
ATOM 714 O O . LEU A 1 94 ? 49.919 -3.221 -11.245 1.00 82.75 94 LEU A O 1
ATOM 718 N N . VAL A 1 95 ? 51.616 -4.634 -11.633 1.00 89.31 95 VAL A N 1
ATOM 719 C CA . VAL A 1 95 ? 50.981 -5.794 -10.990 1.00 89.31 95 VAL A CA 1
ATOM 720 C C . VAL A 1 95 ? 50.708 -5.517 -9.508 1.00 89.31 95 VAL A C 1
ATOM 722 O O . VAL A 1 95 ? 49.612 -5.802 -9.032 1.00 89.31 95 VAL A O 1
ATOM 725 N N . ALA A 1 96 ? 51.648 -4.926 -8.766 1.00 86.62 96 ALA A N 1
ATOM 726 C CA . ALA A 1 96 ? 51.458 -4.581 -7.356 1.00 86.62 96 ALA A CA 1
ATOM 727 C C . ALA A 1 96 ? 50.368 -3.514 -7.160 1.00 86.62 96 ALA A C 1
ATOM 729 O O . ALA A 1 96 ? 49.477 -3.683 -6.324 1.00 86.62 96 ALA A O 1
ATOM 730 N N . LYS A 1 97 ? 50.385 -2.454 -7.980 1.00 80.25 97 LYS A N 1
ATOM 731 C CA . LYS A 1 97 ? 49.352 -1.409 -7.979 1.00 80.25 97 LYS A CA 1
ATOM 732 C C . LYS A 1 97 ? 47.974 -1.986 -8.319 1.00 80.25 97 LYS A C 1
ATOM 734 O O . LYS A 1 97 ? 46.988 -1.653 -7.660 1.00 80.25 97 LYS A O 1
ATOM 739 N N . MET A 1 98 ? 47.909 -2.897 -9.291 1.00 78.44 98 MET A N 1
ATOM 740 C CA . MET A 1 98 ? 46.655 -3.525 -9.702 1.00 78.44 98 MET A CA 1
ATOM 741 C C . MET A 1 98 ? 46.156 -4.586 -8.739 1.00 78.44 98 MET A C 1
ATOM 743 O O . MET A 1 98 ? 44.946 -4.718 -8.616 1.00 78.44 98 MET A O 1
ATOM 747 N N . LYS A 1 99 ? 47.011 -5.273 -7.975 1.00 84.44 99 LYS A N 1
ATOM 748 C CA . LYS A 1 99 ? 46.546 -6.156 -6.893 1.00 84.44 99 LYS A CA 1
ATOM 749 C C . LYS A 1 99 ? 45.677 -5.401 -5.884 1.00 84.44 99 LYS A C 1
ATOM 751 O O . LYS A 1 99 ? 44.589 -5.868 -5.558 1.00 84.44 99 LYS A O 1
ATOM 756 N N . LEU A 1 100 ? 46.119 -4.219 -5.445 1.00 79.06 100 LEU A N 1
ATOM 757 C CA . LEU A 1 100 ? 45.380 -3.390 -4.484 1.00 79.06 100 LEU A CA 1
ATOM 758 C C . LEU A 1 100 ? 44.088 -2.818 -5.082 1.00 79.06 100 LEU A C 1
ATOM 760 O O . LEU A 1 100 ? 43.024 -2.918 -4.469 1.00 79.06 100 LEU A O 1
ATOM 764 N N . ALA A 1 101 ? 44.169 -2.249 -6.289 1.00 77.25 101 ALA A N 1
ATOM 765 C CA . ALA A 1 101 ? 43.006 -1.677 -6.967 1.00 77.25 101 ALA A CA 1
ATOM 766 C C . ALA A 1 101 ? 41.961 -2.753 -7.296 1.00 77.25 101 ALA A C 1
ATOM 768 O O . ALA A 1 101 ? 40.767 -2.567 -7.074 1.00 77.25 101 ALA A O 1
ATOM 769 N N . CYS A 1 102 ? 42.418 -3.916 -7.752 1.00 78.12 102 CYS A N 1
ATOM 770 C CA . CYS A 1 102 ? 41.549 -5.015 -8.112 1.00 78.12 102 CYS A CA 1
ATOM 771 C C . CYS A 1 102 ? 40.900 -5.679 -6.900 1.00 78.12 102 CYS A C 1
ATOM 773 O O . CYS A 1 102 ? 39.730 -6.026 -6.963 1.00 78.12 102 CYS A O 1
ATOM 775 N N . GLN A 1 103 ? 41.599 -5.803 -5.773 1.00 80.31 103 GLN A N 1
ATOM 776 C CA . GLN A 1 103 ? 40.993 -6.335 -4.554 1.00 80.31 103 GLN A CA 1
ATOM 777 C C . GLN A 1 103 ? 39.825 -5.465 -4.077 1.00 80.31 103 GLN A C 1
ATOM 779 O O . GLN A 1 103 ? 38.753 -5.990 -3.774 1.00 80.31 103 GLN A O 1
ATOM 784 N N . ARG A 1 104 ? 40.011 -4.137 -4.059 1.00 78.62 104 ARG A N 1
ATOM 785 C CA . ARG A 1 104 ? 38.937 -3.193 -3.728 1.00 78.62 104 ARG A CA 1
ATOM 786 C C . ARG A 1 104 ? 37.772 -3.337 -4.703 1.00 78.62 104 ARG A C 1
ATOM 788 O O . ARG A 1 104 ? 36.638 -3.480 -4.262 1.00 78.62 104 ARG A O 1
ATOM 795 N N . GLU A 1 105 ? 38.050 -3.358 -6.004 1.00 78.56 105 GLU A N 1
ATOM 796 C CA . GLU A 1 105 ? 36.986 -3.395 -7.008 1.00 78.56 105 GLU A CA 1
ATOM 797 C C . GLU A 1 105 ? 36.301 -4.746 -7.170 1.00 78.56 105 GLU A C 1
ATOM 799 O O . GLU A 1 105 ? 35.109 -4.775 -7.452 1.00 78.56 105 GLU A O 1
ATOM 804 N N . ILE A 1 106 ? 36.98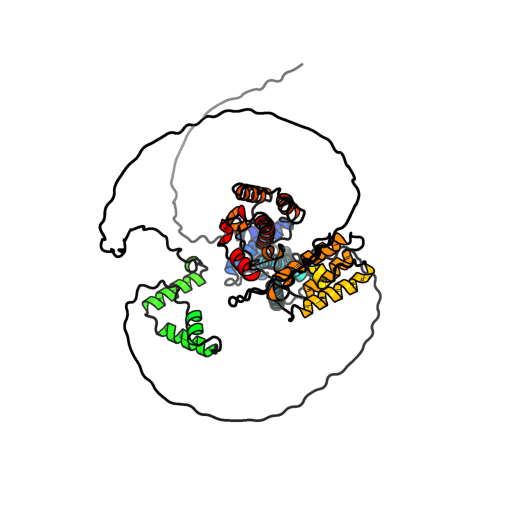5 -5.870 -6.947 1.00 78.31 106 ILE A N 1
ATOM 805 C CA . ILE A 1 106 ? 36.342 -7.188 -6.892 1.00 78.31 106 ILE A CA 1
ATOM 806 C C . ILE A 1 106 ? 35.334 -7.195 -5.751 1.00 78.31 106 ILE A C 1
ATOM 808 O O . ILE A 1 106 ? 34.202 -7.615 -5.954 1.00 78.31 106 ILE A O 1
ATOM 812 N N . ILE A 1 107 ? 35.711 -6.694 -4.572 1.00 78.69 107 ILE A N 1
ATOM 813 C CA . ILE A 1 107 ? 34.813 -6.628 -3.418 1.00 78.69 107 ILE A CA 1
ATOM 814 C C . ILE A 1 107 ? 33.614 -5.720 -3.722 1.00 78.69 107 ILE A C 1
ATOM 816 O O . ILE A 1 107 ? 32.475 -6.149 -3.535 1.00 78.69 107 ILE A O 1
ATOM 820 N N . THR A 1 108 ? 33.847 -4.509 -4.238 1.00 77.88 108 THR A N 1
ATOM 821 C CA . THR A 1 108 ? 32.780 -3.559 -4.600 1.00 77.88 108 THR A CA 1
ATOM 822 C C . THR A 1 108 ? 31.873 -4.112 -5.701 1.00 77.88 108 THR A C 1
ATOM 824 O O . THR A 1 108 ? 30.650 -4.064 -5.582 1.00 77.88 108 THR A O 1
ATOM 827 N N . SER A 1 109 ? 32.446 -4.699 -6.753 1.00 75.94 109 SER A N 1
ATOM 828 C CA . SER A 1 109 ? 31.705 -5.284 -7.875 1.00 75.94 109 SER A CA 1
ATOM 829 C C . SER A 1 109 ? 30.906 -6.505 -7.440 1.00 75.94 109 SER A C 1
ATOM 831 O O . SER A 1 109 ? 29.749 -6.649 -7.824 1.00 75.94 109 SER A O 1
ATOM 833 N N . PHE A 1 110 ? 31.480 -7.372 -6.606 1.00 74.38 110 PHE A N 1
ATOM 834 C CA . PHE A 1 110 ? 30.791 -8.545 -6.081 1.00 74.38 110 PHE A CA 1
ATOM 835 C C . PHE A 1 110 ? 29.650 -8.134 -5.151 1.00 74.38 110 PHE A C 1
ATOM 837 O O . PHE A 1 110 ? 28.536 -8.616 -5.317 1.00 74.38 110 PHE A O 1
ATOM 844 N N . ALA A 1 111 ? 29.885 -7.174 -4.252 1.00 75.25 111 ALA A N 1
ATOM 845 C CA . ALA A 1 111 ? 28.846 -6.567 -3.425 1.00 75.25 111 ALA A CA 1
ATOM 846 C C . ALA A 1 111 ? 27.719 -5.956 -4.271 1.00 75.25 111 ALA A C 1
ATOM 848 O O . ALA A 1 111 ? 26.548 -6.216 -4.007 1.00 75.25 111 ALA A O 1
ATOM 849 N N . SER A 1 112 ? 28.063 -5.197 -5.315 1.00 76.25 112 SER A N 1
ATOM 850 C CA . SER A 1 112 ? 27.106 -4.562 -6.226 1.00 76.25 112 SER A CA 1
ATOM 851 C C . SER A 1 112 ? 26.279 -5.585 -7.004 1.00 76.25 112 SER A C 1
ATOM 853 O O . SER A 1 112 ? 25.057 -5.460 -7.085 1.00 76.25 112 SER A O 1
ATOM 855 N N . VAL A 1 113 ? 26.914 -6.636 -7.531 1.00 70.00 113 VAL A N 1
ATOM 856 C CA . VAL A 1 113 ? 26.213 -7.700 -8.255 1.00 70.00 113 VAL A CA 1
ATOM 857 C C . VAL A 1 113 ? 25.338 -8.513 -7.301 1.00 70.00 113 VAL A C 1
ATOM 859 O O . VAL A 1 113 ? 24.168 -8.722 -7.601 1.00 70.00 113 VAL A O 1
ATOM 862 N N . PHE A 1 114 ? 25.829 -8.895 -6.119 1.00 70.56 114 PHE A N 1
ATOM 863 C CA . PHE A 1 114 ? 25.014 -9.588 -5.115 1.00 70.56 114 PHE A CA 1
ATOM 864 C C . PHE A 1 114 ? 23.842 -8.734 -4.631 1.00 70.56 114 PHE A C 1
ATOM 866 O O . PHE A 1 114 ? 22.734 -9.245 -4.513 1.00 70.56 114 PHE A O 1
ATOM 873 N N . ALA A 1 115 ? 24.028 -7.427 -4.445 1.00 73.50 115 ALA A N 1
ATOM 874 C CA . ALA A 1 115 ? 22.955 -6.506 -4.071 1.00 73.50 115 ALA A CA 1
ATOM 875 C C . ALA A 1 115 ? 21.820 -6.425 -5.111 1.00 73.50 115 ALA A C 1
ATOM 877 O O . ALA A 1 115 ? 20.737 -5.935 -4.788 1.00 73.50 115 ALA A O 1
ATOM 878 N N . GLN A 1 116 ? 22.030 -6.892 -6.347 1.00 73.12 116 GLN A N 1
ATOM 879 C CA . GLN A 1 116 ? 20.970 -7.023 -7.354 1.00 73.12 116 GLN A CA 1
ATOM 880 C C . GLN A 1 116 ? 20.131 -8.296 -7.176 1.00 73.12 116 GLN A C 1
ATOM 882 O O . GLN A 1 116 ? 18.988 -8.322 -7.623 1.00 73.12 116 GLN A O 1
ATOM 887 N N . TYR A 1 117 ? 20.662 -9.316 -6.497 1.00 65.25 117 TYR A N 1
ATOM 888 C CA . TYR A 1 117 ? 20.000 -10.606 -6.264 1.00 65.25 117 TYR A CA 1
ATOM 889 C C . TYR A 1 117 ? 19.372 -10.740 -4.871 1.00 65.25 117 TYR A C 1
ATOM 891 O O . TYR A 1 117 ? 18.749 -11.756 -4.574 1.00 65.25 117 TYR A O 1
ATOM 899 N N . LEU A 1 118 ? 19.531 -9.739 -4.004 1.00 78.12 118 LEU A N 1
ATOM 900 C CA . LEU A 1 118 ? 19.036 -9.776 -2.628 1.00 78.12 118 LEU A CA 1
ATOM 901 C C . LEU A 1 118 ? 17.706 -9.017 -2.546 1.00 78.12 118 LEU A C 1
ATOM 903 O O . LEU A 1 118 ? 17.658 -7.794 -2.674 1.00 78.12 118 LEU A O 1
ATOM 907 N N . GLU A 1 119 ? 16.612 -9.761 -2.359 1.00 64.75 119 GLU A N 1
ATOM 908 C CA . GLU A 1 119 ? 15.238 -9.237 -2.391 1.00 64.75 119 GLU A CA 1
ATOM 909 C C . GLU A 1 119 ? 14.811 -8.576 -1.070 1.00 64.75 119 GLU A C 1
ATOM 911 O O . GLU A 1 119 ? 13.884 -7.758 -1.046 1.00 64.75 119 GLU A O 1
ATOM 916 N N . SER A 1 120 ? 15.478 -8.902 0.043 1.00 72.56 120 SER A N 1
ATOM 917 C CA . SER A 1 120 ? 15.158 -8.367 1.366 1.00 72.56 120 SER A CA 1
ATOM 918 C C . SER A 1 120 ? 16.379 -7.826 2.114 1.00 72.56 120 SER A C 1
ATOM 920 O O . SER A 1 120 ? 17.522 -8.215 1.888 1.00 72.56 120 SER A O 1
ATOM 922 N N . ARG A 1 121 ? 16.131 -6.915 3.065 1.00 67.69 121 ARG A N 1
ATOM 923 C CA . ARG A 1 121 ? 17.174 -6.362 3.950 1.00 67.69 121 ARG A CA 1
ATOM 924 C C . ARG A 1 121 ? 17.793 -7.429 4.862 1.00 67.69 121 ARG A C 1
ATOM 926 O O . ARG A 1 121 ? 18.939 -7.276 5.268 1.00 67.69 121 ARG A O 1
ATOM 933 N N . ASP A 1 122 ? 17.043 -8.482 5.180 1.00 64.94 122 ASP A N 1
ATOM 934 C CA . ASP A 1 122 ? 17.546 -9.594 5.986 1.00 64.94 122 ASP A CA 1
ATOM 935 C C . ASP A 1 122 ? 18.484 -10.480 5.140 1.00 64.94 122 ASP A C 1
ATOM 937 O O . ASP A 1 122 ? 19.556 -10.838 5.622 1.00 64.94 122 ASP A O 1
ATOM 941 N N . ASP A 1 123 ? 18.173 -10.703 3.854 1.00 70.00 123 ASP A N 1
ATOM 942 C CA . ASP A 1 123 ? 19.081 -11.377 2.907 1.00 70.00 123 ASP A CA 1
ATOM 943 C C . ASP A 1 123 ? 20.347 -10.551 2.664 1.00 70.00 123 ASP A C 1
ATOM 945 O O . ASP A 1 123 ? 21.443 -11.100 2.593 1.00 70.00 123 ASP A O 1
ATOM 949 N N . LEU A 1 124 ? 20.217 -9.221 2.599 1.00 75.88 124 LEU A N 1
ATOM 950 C CA . LEU A 1 124 ? 21.358 -8.315 2.485 1.00 75.88 124 LEU A CA 1
ATOM 951 C C . LEU A 1 124 ? 22.282 -8.385 3.695 1.00 75.88 124 LEU A C 1
ATOM 953 O O . LEU A 1 124 ? 23.493 -8.479 3.527 1.00 75.88 124 LEU A O 1
ATOM 957 N N . ASN A 1 125 ? 21.725 -8.354 4.905 1.00 72.62 125 ASN A N 1
ATOM 958 C CA . ASN A 1 125 ? 22.518 -8.486 6.121 1.00 72.62 125 ASN A CA 1
ATOM 959 C C . ASN A 1 125 ? 23.192 -9.860 6.186 1.00 72.62 125 ASN A C 1
ATOM 961 O O . ASN A 1 125 ? 24.375 -9.930 6.494 1.00 72.62 125 ASN A O 1
ATOM 965 N N . LEU A 1 126 ? 22.478 -10.935 5.837 1.00 73.50 126 LEU A N 1
ATOM 966 C CA . LEU A 1 126 ? 23.036 -12.287 5.807 1.00 73.50 126 LEU A CA 1
ATOM 967 C C . LEU A 1 126 ? 24.169 -12.415 4.777 1.00 73.50 126 LEU A C 1
ATOM 969 O O . LEU A 1 126 ? 25.230 -12.953 5.091 1.00 73.50 126 LEU A O 1
ATOM 973 N N . ALA A 1 127 ? 23.974 -11.879 3.571 1.00 74.25 127 ALA A N 1
ATOM 974 C CA . ALA A 1 127 ? 24.991 -11.847 2.527 1.00 74.25 127 ALA A CA 1
ATOM 975 C C . ALA A 1 127 ? 26.191 -10.980 2.929 1.00 74.25 127 ALA A C 1
ATOM 977 O O . ALA A 1 127 ? 27.327 -11.374 2.692 1.00 74.25 127 ALA A O 1
ATOM 978 N N . TYR A 1 128 ? 25.958 -9.840 3.585 1.00 78.69 128 TYR A N 1
ATOM 979 C CA . TYR A 1 128 ? 27.007 -8.970 4.114 1.00 78.69 128 TYR A CA 1
ATOM 980 C C . TYR A 1 128 ? 27.851 -9.678 5.180 1.00 78.69 128 TYR A C 1
ATOM 982 O O . TYR A 1 128 ? 29.077 -9.638 5.109 1.00 78.69 128 TYR A O 1
ATOM 990 N N . THR A 1 129 ? 27.222 -10.373 6.132 1.00 75.50 129 THR A N 1
ATOM 991 C CA . THR A 1 129 ? 27.936 -11.143 7.162 1.00 75.50 129 THR A CA 1
ATOM 992 C C . THR A 1 129 ? 28.720 -12.302 6.548 1.00 75.50 129 THR A C 1
ATOM 994 O O . THR A 1 129 ? 29.886 -12.490 6.881 1.00 75.50 129 THR A O 1
ATOM 997 N N . ALA A 1 130 ? 28.132 -13.031 5.594 1.00 74.00 130 ALA A N 1
ATOM 998 C CA . ALA A 1 130 ? 28.823 -14.104 4.879 1.00 74.00 130 ALA A CA 1
ATOM 999 C C . ALA A 1 130 ? 30.011 -13.583 4.051 1.00 74.00 130 ALA A C 1
ATOM 1001 O O . ALA A 1 130 ? 31.064 -14.222 4.000 1.00 74.00 130 ALA A O 1
ATOM 1002 N N . LEU A 1 131 ? 29.865 -12.409 3.431 1.00 73.00 131 LEU A N 1
ATOM 1003 C CA . LEU A 1 131 ? 30.937 -11.745 2.698 1.00 73.00 131 LEU A CA 1
ATOM 1004 C C . LEU A 1 131 ? 32.054 -11.309 3.652 1.00 73.00 131 LEU A C 1
ATOM 1006 O O . LEU A 1 131 ? 33.211 -11.609 3.388 1.00 73.00 131 LEU A O 1
ATOM 1010 N N . LEU A 1 132 ? 31.725 -10.676 4.782 1.00 74.31 132 LEU A N 1
ATOM 1011 C CA . LEU A 1 132 ? 32.695 -10.297 5.814 1.00 74.31 132 LEU A CA 1
ATOM 1012 C C . LEU A 1 132 ? 33.485 -11.501 6.328 1.00 74.31 132 LEU A C 1
ATOM 1014 O O . LEU A 1 132 ? 34.711 -11.438 6.382 1.00 74.31 132 LEU A O 1
ATOM 1018 N N . ASP A 1 133 ? 32.806 -12.597 6.658 1.00 70.44 133 ASP A N 1
ATOM 1019 C CA . ASP A 1 133 ? 33.452 -13.831 7.110 1.00 70.44 133 ASP A CA 1
ATOM 1020 C C . ASP A 1 133 ? 34.362 -14.422 6.032 1.00 70.44 133 ASP A C 1
ATOM 1022 O O . ASP A 1 133 ? 35.463 -14.886 6.325 1.00 70.44 133 ASP A O 1
ATOM 1026 N N . THR A 1 134 ? 33.931 -14.379 4.772 1.00 69.81 134 THR A N 1
ATOM 1027 C CA . THR A 1 134 ? 34.723 -14.877 3.643 1.00 69.81 134 THR A CA 1
ATOM 1028 C C . THR A 1 134 ? 35.961 -14.014 3.417 1.00 69.81 134 THR A C 1
ATOM 1030 O O . THR A 1 134 ? 37.055 -14.551 3.273 1.00 69.81 134 THR A O 1
ATOM 1033 N N . VAL A 1 135 ? 35.832 -12.685 3.449 1.00 68.00 135 VAL A N 1
ATOM 1034 C CA . VAL A 1 135 ? 36.982 -11.785 3.296 1.00 68.00 135 VAL A CA 1
ATOM 1035 C C . VAL A 1 135 ? 37.941 -11.940 4.484 1.00 68.00 135 VAL A C 1
ATOM 1037 O O . VAL A 1 135 ? 39.139 -12.074 4.257 1.00 68.00 135 VAL A O 1
ATOM 1040 N N . LYS A 1 136 ? 37.440 -12.052 5.725 1.00 71.88 136 LYS A N 1
ATOM 1041 C CA . LYS A 1 136 ? 38.262 -12.333 6.922 1.00 71.88 136 LYS A CA 1
ATOM 1042 C C . LYS A 1 136 ? 39.046 -13.645 6.812 1.00 71.88 136 LYS A C 1
ATOM 1044 O O . LYS A 1 136 ? 40.149 -13.728 7.335 1.00 71.88 136 LYS A O 1
ATOM 1049 N N . ARG A 1 137 ? 38.500 -14.657 6.130 1.00 65.06 137 ARG A N 1
ATOM 1050 C CA . ARG A 1 137 ? 39.187 -15.938 5.873 1.00 65.06 137 ARG A CA 1
ATOM 1051 C C . ARG A 1 137 ? 40.164 -15.889 4.699 1.00 65.06 137 ARG A C 1
ATOM 1053 O O . ARG A 1 137 ? 41.082 -16.698 4.660 1.00 65.06 137 ARG A O 1
ATOM 1060 N N . LEU A 1 138 ? 39.938 -15.006 3.725 1.00 55.22 138 LEU A N 1
ATOM 1061 C CA . LEU A 1 138 ? 40.730 -14.922 2.492 1.00 55.22 138 LEU A CA 1
ATOM 1062 C C . LEU A 1 138 ? 41.876 -13.908 2.559 1.00 55.22 138 LEU A C 1
ATOM 1064 O O . LEU A 1 138 ? 42.737 -13.934 1.681 1.00 55.22 138 LEU A O 1
ATOM 1068 N N . SER A 1 139 ? 41.893 -13.005 3.541 1.00 58.28 139 SER A N 1
ATOM 1069 C CA . SER A 1 139 ? 42.926 -11.973 3.641 1.00 58.28 139 SER A CA 1
ATOM 1070 C C . SER A 1 139 ? 43.654 -11.986 4.981 1.00 58.28 139 SER A C 1
ATOM 1072 O O . SER A 1 139 ? 43.017 -11.820 6.017 1.00 58.28 139 SER A O 1
ATOM 1074 N N . ASP A 1 140 ? 44.988 -11.981 4.940 1.00 53.72 140 ASP A N 1
ATOM 1075 C CA . ASP A 1 140 ? 45.865 -11.650 6.081 1.00 53.72 140 ASP A CA 1
ATOM 1076 C C . ASP A 1 140 ? 45.820 -10.151 6.469 1.00 53.72 140 ASP A C 1
ATOM 1078 O O . ASP A 1 140 ? 46.596 -9.677 7.297 1.00 53.72 140 ASP A O 1
ATOM 1082 N N . PHE A 1 141 ? 44.923 -9.362 5.866 1.00 53.97 141 PHE A N 1
ATOM 1083 C CA . PHE A 1 141 ? 44.843 -7.911 6.031 1.00 53.97 141 PHE A CA 1
ATOM 1084 C C . PHE A 1 141 ? 43.563 -7.475 6.750 1.00 53.97 141 PHE A C 1
ATOM 1086 O O . PHE A 1 141 ? 42.494 -8.062 6.591 1.00 53.97 141 PHE A O 1
ATOM 1093 N N . LYS A 1 142 ? 43.662 -6.375 7.508 1.00 57.44 142 LYS A N 1
ATOM 1094 C CA . LYS A 1 142 ? 42.517 -5.715 8.149 1.00 57.44 142 LYS A CA 1
ATOM 1095 C C . LYS A 1 142 ? 41.588 -5.134 7.081 1.00 57.44 142 LYS A C 1
ATOM 1097 O O . LYS A 1 142 ? 41.864 -4.081 6.510 1.00 57.44 142 LYS A O 1
ATOM 1102 N N . VAL A 1 143 ? 40.477 -5.817 6.823 1.00 63.34 143 VAL A N 1
ATOM 1103 C CA . VAL A 1 143 ? 39.389 -5.306 5.983 1.00 63.34 143 VAL A CA 1
ATOM 1104 C C . VAL A 1 143 ? 38.827 -4.044 6.623 1.00 63.34 143 VAL A C 1
ATOM 1106 O O . VAL A 1 143 ? 38.453 -4.046 7.795 1.00 63.34 143 VAL A O 1
ATOM 1109 N N . ASN A 1 144 ? 38.733 -2.963 5.851 1.00 67.69 144 ASN A N 1
ATOM 1110 C CA . ASN A 1 144 ? 38.016 -1.774 6.286 1.00 67.69 144 ASN A CA 1
ATOM 1111 C C . ASN A 1 144 ? 36.505 -2.054 6.203 1.00 67.69 144 ASN A C 1
ATOM 1113 O O . ASN A 1 144 ? 35.880 -1.842 5.163 1.00 67.69 144 ASN A O 1
ATOM 1117 N N . GLU A 1 145 ? 35.930 -2.559 7.300 1.00 69.69 145 GLU A N 1
ATOM 1118 C CA . GLU A 1 145 ? 34.503 -2.901 7.405 1.00 69.69 145 GLU A CA 1
ATOM 1119 C C . GLU A 1 145 ? 33.597 -1.716 7.032 1.00 69.69 145 GLU A C 1
ATOM 1121 O O . GLU A 1 145 ? 32.520 -1.909 6.471 1.00 69.69 145 GLU A O 1
ATOM 1126 N N . ARG A 1 146 ? 34.058 -0.478 7.253 1.00 70.38 146 ARG A N 1
ATOM 1127 C CA . ARG A 1 146 ? 33.329 0.738 6.881 1.00 70.38 146 ARG A CA 1
ATOM 1128 C C . ARG A 1 146 ? 33.254 0.931 5.368 1.00 70.38 146 ARG A C 1
ATOM 1130 O O . ARG A 1 146 ? 32.171 1.214 4.869 1.00 70.38 146 ARG A O 1
ATOM 1137 N N . ALA A 1 147 ? 34.355 0.731 4.644 1.00 63.28 147 ALA A N 1
ATOM 1138 C CA . ALA A 1 147 ? 34.370 0.828 3.182 1.00 63.28 147 ALA A CA 1
ATOM 1139 C C . ALA A 1 147 ? 33.504 -0.265 2.533 1.00 63.28 147 ALA A C 1
ATOM 1141 O O . ALA A 1 147 ? 32.807 -0.016 1.552 1.00 63.28 147 ALA A O 1
ATOM 1142 N N . LEU A 1 148 ? 33.495 -1.467 3.120 1.00 67.56 148 LEU A N 1
ATOM 1143 C CA . LEU A 1 148 ? 32.632 -2.557 2.673 1.00 67.56 148 LEU A CA 1
ATOM 1144 C C . LEU A 1 148 ? 31.150 -2.259 2.946 1.00 67.56 148 LEU A C 1
ATOM 1146 O O . LEU A 1 148 ? 30.309 -2.453 2.070 1.00 67.56 148 LEU A O 1
ATOM 1150 N N . ALA A 1 149 ? 30.824 -1.746 4.133 1.00 69.56 149 ALA A N 1
ATOM 1151 C CA . ALA A 1 149 ? 29.476 -1.293 4.451 1.00 69.56 149 ALA A CA 1
ATOM 1152 C C . ALA A 1 149 ? 29.027 -0.160 3.508 1.00 69.56 149 ALA A C 1
ATOM 1154 O O . ALA A 1 149 ? 27.896 -0.155 3.031 1.00 69.56 149 ALA A O 1
ATOM 1155 N N . GLU A 1 150 ? 29.909 0.786 3.196 1.00 71.06 150 GLU A N 1
ATOM 1156 C CA . GLU A 1 150 ? 29.630 1.884 2.264 1.00 71.06 150 GLU A CA 1
ATOM 1157 C C . GLU A 1 150 ? 29.398 1.409 0.826 1.00 71.06 150 GLU A C 1
ATOM 1159 O O . GLU A 1 150 ? 28.581 2.008 0.133 1.00 71.06 150 GLU A O 1
ATOM 1164 N N . ALA A 1 151 ? 30.031 0.310 0.402 1.00 63.47 151 ALA A N 1
ATOM 1165 C CA . ALA A 1 151 ? 29.801 -0.314 -0.902 1.00 63.47 151 ALA A CA 1
ATOM 1166 C C . ALA A 1 151 ? 28.519 -1.171 -0.953 1.00 63.47 151 ALA A C 1
ATOM 1168 O O . ALA A 1 151 ? 27.851 -1.226 -1.984 1.00 63.47 151 ALA A O 1
ATOM 1169 N N . VAL A 1 152 ? 28.149 -1.829 0.153 1.00 62.66 152 VAL A N 1
ATOM 1170 C CA . VAL A 1 152 ? 27.003 -2.761 0.217 1.00 62.66 152 VAL A CA 1
ATOM 1171 C C . VAL A 1 152 ? 25.686 -2.055 0.560 1.00 62.66 152 VAL A C 1
ATOM 1173 O O . VAL A 1 152 ? 24.629 -2.405 0.032 1.00 62.66 152 VAL A O 1
ATOM 1176 N N . PHE A 1 153 ? 25.724 -1.025 1.409 1.00 69.69 153 PHE A N 1
ATOM 1177 C CA . PHE A 1 153 ? 24.542 -0.294 1.874 1.00 69.69 153 PHE A CA 1
ATOM 1178 C C . PHE A 1 153 ? 24.208 1.052 1.184 1.00 69.69 153 PHE A C 1
ATOM 1180 O O . PHE A 1 153 ? 23.313 1.728 1.703 1.00 69.69 153 PHE A O 1
ATOM 1187 N N . PRO A 1 154 ? 24.793 1.491 0.044 1.00 59.91 154 PRO A N 1
ATOM 1188 C CA . PRO A 1 154 ? 24.443 2.793 -0.531 1.00 59.91 154 PRO A CA 1
ATOM 1189 C C . PRO A 1 154 ? 22.975 2.843 -0.987 1.00 59.91 154 PRO A C 1
ATOM 1191 O O . PRO A 1 154 ? 22.324 3.870 -0.826 1.00 59.91 154 PRO A O 1
ATOM 1194 N N . ARG A 1 155 ? 22.386 1.701 -1.381 1.00 50.34 155 ARG A N 1
ATOM 1195 C CA . ARG A 1 155 ? 20.935 1.551 -1.637 1.00 50.34 155 ARG A CA 1
ATOM 1196 C C . ARG A 1 155 ? 20.031 1.767 -0.409 1.00 50.34 155 ARG A C 1
ATOM 1198 O O . ARG A 1 155 ? 18.816 1.827 -0.562 1.00 50.34 155 ARG A O 1
ATOM 1205 N N . PHE A 1 156 ? 20.591 1.856 0.800 1.00 51.53 156 PHE A N 1
ATOM 1206 C CA . PHE A 1 156 ? 19.840 1.954 2.059 1.00 51.53 156 PHE A CA 1
ATOM 1207 C C . PHE A 1 156 ? 20.227 3.161 2.928 1.00 51.53 156 PHE A C 1
ATOM 1209 O O . PHE A 1 156 ? 19.668 3.302 4.017 1.00 51.53 156 PHE A O 1
ATOM 1216 N N . ARG A 1 157 ? 21.167 4.013 2.484 1.00 53.41 157 ARG A N 1
ATOM 1217 C CA . ARG A 1 157 ? 21.679 5.158 3.264 1.00 53.41 157 ARG A CA 1
ATOM 1218 C C . ARG A 1 157 ? 21.134 6.532 2.867 1.00 53.41 157 ARG A C 1
ATOM 1220 O O . ARG A 1 157 ? 21.323 7.475 3.628 1.00 53.41 157 ARG A O 1
ATOM 1227 N N . THR A 1 158 ? 20.436 6.694 1.748 1.00 44.84 158 THR A N 1
ATOM 1228 C CA . THR A 1 158 ? 19.948 8.025 1.350 1.00 44.84 158 THR A CA 1
ATOM 1229 C C . THR A 1 158 ? 18.648 8.379 2.065 1.00 44.84 158 THR A C 1
ATOM 1231 O O . THR A 1 158 ? 17.549 8.113 1.583 1.00 44.84 158 THR A O 1
ATOM 1234 N N . GLY A 1 159 ? 18.804 8.971 3.248 1.00 43.94 159 GLY A N 1
ATOM 1235 C CA . GLY A 1 159 ? 17.724 9.614 3.983 1.00 43.94 159 GLY A CA 1
ATOM 1236 C C . GLY A 1 159 ? 18.047 9.902 5.446 1.00 43.94 159 GLY A C 1
ATOM 1237 O O . GLY A 1 159 ? 17.220 9.554 6.283 1.00 43.94 159 GLY A O 1
ATOM 1238 N N . SER A 1 160 ? 19.214 10.478 5.776 1.00 42.38 160 SER A N 1
ATOM 1239 C CA . SER A 1 160 ? 19.328 11.211 7.054 1.00 42.38 160 SER A CA 1
ATOM 1240 C C . SER A 1 160 ? 20.522 12.151 7.237 1.00 42.38 160 SER A C 1
ATOM 1242 O O . SER A 1 160 ? 20.377 13.048 8.050 1.00 42.38 160 SER A O 1
ATOM 1244 N N . ASP A 1 161 ? 21.659 12.022 6.544 1.00 39.53 161 ASP A N 1
ATOM 1245 C CA . ASP A 1 161 ? 22.859 12.771 6.970 1.00 39.53 161 ASP A CA 1
ATOM 1246 C C . ASP A 1 161 ? 23.488 13.598 5.847 1.00 39.53 161 ASP A C 1
ATOM 1248 O O . ASP A 1 161 ? 24.362 13.143 5.112 1.00 39.53 161 ASP A O 1
ATOM 1252 N N . ALA A 1 162 ? 23.043 14.849 5.747 1.00 38.84 162 ALA A N 1
ATOM 1253 C CA . ALA A 1 162 ? 23.777 15.930 5.097 1.00 38.84 162 ALA A CA 1
ATOM 1254 C C . ALA A 1 162 ? 23.622 17.227 5.907 1.00 38.84 162 ALA A C 1
ATOM 1256 O O . ALA A 1 162 ? 23.202 18.249 5.382 1.00 38.84 162 ALA A O 1
ATOM 1257 N N . SER A 1 163 ? 23.920 17.176 7.205 1.00 38.59 163 SER A N 1
ATOM 1258 C CA . SER A 1 163 ? 24.393 18.337 7.963 1.00 38.59 163 SER A CA 1
ATOM 1259 C C . SER A 1 163 ? 24.907 17.867 9.317 1.00 38.59 163 SER A C 1
ATOM 1261 O O . SER A 1 163 ? 24.113 17.424 10.138 1.00 38.59 163 SER A O 1
ATOM 1263 N N . GLN A 1 164 ? 26.227 17.927 9.512 1.00 36.03 164 GLN A N 1
ATOM 1264 C CA . GLN A 1 164 ? 26.912 18.444 10.709 1.00 36.03 164 GLN A CA 1
ATOM 1265 C C . GLN A 1 164 ? 28.348 17.899 10.793 1.00 36.03 164 GLN A C 1
ATOM 1267 O O . GLN A 1 164 ? 28.593 16.694 10.816 1.00 36.03 164 GLN A O 1
ATOM 1272 N N . GLN A 1 165 ? 29.306 18.830 10.833 1.00 31.31 165 GLN A N 1
ATOM 1273 C CA . GLN A 1 165 ? 30.668 18.590 11.310 1.00 31.31 165 GLN A CA 1
ATOM 1274 C C . GLN A 1 165 ? 30.663 18.355 12.832 1.00 31.31 165 GLN A C 1
ATOM 1276 O O . GLN A 1 165 ? 29.830 18.939 13.526 1.00 31.31 165 GLN A O 1
ATOM 1281 N N . PRO A 1 166 ? 31.615 17.572 13.371 1.00 36.03 166 PRO A N 1
ATOM 1282 C CA . PRO A 1 166 ? 31.688 17.292 14.795 1.00 36.03 166 PRO A CA 1
ATOM 1283 C C . PRO A 1 166 ? 32.541 18.331 15.533 1.00 36.03 166 PRO A C 1
ATOM 1285 O O . PRO A 1 166 ? 33.704 18.553 15.195 1.00 36.03 166 PRO A O 1
ATOM 1288 N N . SER A 1 167 ? 31.983 18.910 16.594 1.00 28.22 167 SER A N 1
ATOM 1289 C CA . SER A 1 167 ? 32.741 19.532 17.679 1.00 28.22 167 SER A CA 1
ATOM 1290 C C . SER A 1 167 ? 32.943 18.518 18.805 1.00 28.22 167 SER A C 1
ATOM 1292 O O . SER A 1 167 ? 31.993 17.926 19.312 1.00 28.22 167 SER A O 1
ATOM 1294 N N . SER A 1 168 ? 34.203 18.328 19.176 1.00 32.50 168 SER A N 1
ATOM 1295 C CA . SER A 1 168 ? 34.689 17.592 20.344 1.00 32.50 168 SER A CA 1
ATOM 1296 C C . SER A 1 168 ? 34.203 18.186 21.671 1.00 32.50 168 SER A C 1
ATOM 1298 O O . SER A 1 168 ? 34.192 19.408 21.786 1.00 32.50 168 SER A O 1
ATOM 1300 N N . VAL A 1 169 ? 33.925 17.340 22.675 1.00 29.39 169 VAL A N 1
ATOM 1301 C CA . VAL A 1 169 ? 34.514 17.346 24.042 1.00 29.39 169 VAL A CA 1
ATOM 1302 C C . VAL A 1 169 ? 33.893 16.215 24.888 1.00 29.39 169 VAL A C 1
ATOM 1304 O O . VAL A 1 169 ? 32.703 15.928 24.802 1.00 29.39 169 VAL A O 1
ATOM 1307 N N . SER A 1 170 ? 34.765 15.573 25.668 1.00 29.86 170 SER A N 1
ATOM 1308 C CA . SER A 1 170 ? 34.600 14.450 26.598 1.00 29.86 170 SER A CA 1
ATOM 1309 C C . SER A 1 170 ? 33.550 14.604 27.705 1.00 29.86 170 SER A C 1
ATOM 1311 O O . SER A 1 170 ? 33.343 15.695 28.230 1.00 29.86 170 SER A O 1
ATOM 1313 N N . SER A 1 171 ? 33.052 13.473 28.213 1.00 30.77 171 SER A N 1
ATOM 1314 C CA . SER A 1 171 ? 33.284 13.062 29.615 1.00 30.77 171 SER A CA 1
ATOM 1315 C C . SER A 1 171 ? 32.839 11.615 29.856 1.00 30.77 171 SER A C 1
ATOM 1317 O O . SER A 1 171 ? 31.757 11.194 29.457 1.00 30.77 171 SER A O 1
ATOM 1319 N N . GLU A 1 172 ? 33.739 10.866 30.485 1.00 30.47 172 GLU A N 1
ATOM 1320 C CA . GLU A 1 172 ? 33.584 9.504 30.987 1.00 30.47 172 GLU A CA 1
ATOM 1321 C C . GLU A 1 172 ? 32.821 9.508 32.320 1.00 30.47 172 GLU A C 1
ATOM 1323 O O . GLU A 1 172 ? 33.007 10.408 33.139 1.00 30.47 172 GLU A O 1
ATOM 1328 N N . ALA A 1 173 ? 32.023 8.468 32.565 1.00 31.12 173 ALA A N 1
ATOM 1329 C CA . ALA A 1 173 ? 31.712 8.001 33.913 1.00 31.12 173 ALA A CA 1
ATOM 1330 C C . ALA A 1 173 ? 31.385 6.499 33.869 1.00 31.12 173 ALA A C 1
ATOM 1332 O O . ALA A 1 173 ? 30.405 6.068 33.261 1.00 31.12 173 ALA A O 1
ATOM 1333 N N . GLU A 1 174 ? 32.258 5.719 34.501 1.00 32.41 174 GLU A N 1
ATOM 1334 C CA . GLU A 1 174 ? 32.131 4.292 34.789 1.00 32.41 174 GLU A CA 1
ATOM 1335 C C . GLU A 1 174 ? 31.016 4.028 35.810 1.00 32.41 174 GLU A C 1
ATOM 1337 O O . GLU A 1 174 ? 30.981 4.683 36.848 1.00 32.41 174 GLU A O 1
ATOM 1342 N N . VAL A 1 175 ? 30.187 2.997 35.596 1.00 31.30 175 VAL A N 1
ATOM 1343 C CA . VAL A 1 175 ? 29.517 2.272 36.693 1.00 31.30 175 VAL A CA 1
ATOM 1344 C C . VAL A 1 175 ? 29.466 0.768 36.389 1.00 31.30 175 VAL A C 1
ATOM 1346 O O . VAL A 1 175 ? 28.683 0.272 35.584 1.00 31.30 175 VAL A O 1
ATOM 1349 N N . ASN A 1 176 ? 30.368 0.086 37.086 1.00 29.75 176 ASN A N 1
ATOM 1350 C CA . ASN A 1 176 ? 30.399 -1.289 37.582 1.00 29.75 176 ASN A CA 1
ATOM 1351 C C . ASN A 1 176 ? 29.024 -1.923 37.903 1.00 29.75 176 ASN A C 1
ATOM 1353 O O . ASN A 1 176 ? 28.259 -1.294 38.623 1.00 29.75 176 ASN A O 1
ATOM 1357 N N . THR A 1 177 ? 28.751 -3.182 37.511 1.00 29.45 177 THR A N 1
ATOM 1358 C CA . THR A 1 177 ? 28.115 -4.197 38.394 1.00 29.45 177 THR A CA 1
ATOM 1359 C C . THR A 1 177 ? 28.340 -5.636 37.884 1.00 29.45 177 THR A C 1
ATOM 1361 O O . THR A 1 177 ? 28.280 -5.924 36.693 1.00 29.45 177 THR A O 1
ATOM 1364 N N . GLN A 1 178 ? 28.593 -6.499 38.868 1.00 29.81 178 GLN A N 1
ATOM 1365 C CA . GLN A 1 178 ? 28.989 -7.907 38.933 1.00 29.81 178 GLN A CA 1
ATOM 1366 C C . GLN A 1 178 ? 28.059 -8.970 38.305 1.00 29.81 178 GLN A C 1
ATOM 1368 O O . GLN A 1 178 ? 26.836 -8.849 38.302 1.00 29.81 178 GLN A O 1
ATOM 1373 N N . GLU A 1 179 ? 28.685 -10.086 37.908 1.00 34.69 179 GLU A N 1
ATOM 1374 C CA . GLU A 1 179 ? 28.097 -11.431 37.767 1.00 34.69 179 GLU A CA 1
ATOM 1375 C C . GLU A 1 179 ? 27.793 -12.086 39.131 1.00 34.69 179 GLU A C 1
ATOM 1377 O O . GLU A 1 179 ? 28.414 -11.740 40.141 1.00 34.69 179 GLU A O 1
ATOM 1382 N N . PRO A 1 180 ? 26.957 -13.144 39.146 1.00 42.25 180 PRO A N 1
ATOM 1383 C CA . PRO A 1 180 ? 27.420 -14.348 39.838 1.00 42.25 180 PRO A CA 1
ATOM 1384 C C . PRO A 1 180 ? 27.141 -15.687 39.130 1.00 42.25 180 PRO A C 1
ATOM 1386 O O . PRO A 1 180 ? 26.208 -15.871 38.348 1.00 42.25 180 PRO A O 1
ATOM 1389 N N . HIS A 1 181 ? 27.995 -16.639 39.506 1.00 29.58 181 HIS A N 1
ATOM 1390 C CA . HIS A 1 181 ? 28.109 -18.040 39.109 1.00 29.58 181 HIS A CA 1
ATOM 1391 C C . HIS A 1 181 ? 27.106 -18.991 39.818 1.00 29.58 181 HIS A C 1
ATOM 1393 O O . HIS A 1 181 ? 26.889 -18.885 41.019 1.00 29.58 181 HIS A O 1
ATOM 1399 N N . VAL A 1 182 ? 26.644 -20.001 39.058 1.00 32.22 182 VAL A N 1
ATOM 1400 C CA . VAL A 1 182 ? 26.531 -21.461 39.355 1.00 32.22 182 VAL A CA 1
ATOM 1401 C C . VAL A 1 182 ? 25.725 -21.971 40.565 1.00 32.22 182 VAL A C 1
ATOM 1403 O O . VAL A 1 182 ? 26.118 -21.768 41.705 1.00 32.22 182 VAL A O 1
ATOM 1406 N N . THR A 1 183 ? 24.774 -22.896 40.316 1.00 29.58 183 THR A N 1
ATOM 1407 C CA . THR A 1 183 ? 24.821 -24.287 40.853 1.00 29.58 183 THR A CA 1
ATOM 1408 C C . THR A 1 183 ? 23.922 -25.288 40.102 1.00 29.58 183 THR A C 1
ATOM 1410 O O . THR A 1 183 ? 23.069 -24.922 39.304 1.00 29.58 183 THR A O 1
ATOM 1413 N N . LYS A 1 184 ? 24.237 -26.571 40.320 1.00 31.89 184 LYS A N 1
ATOM 1414 C CA . LYS A 1 184 ? 23.987 -27.806 39.551 1.00 31.89 184 LYS A CA 1
ATOM 1415 C C . LYS A 1 184 ? 22.970 -28.722 40.276 1.00 31.89 184 LYS A C 1
ATOM 1417 O O . LYS A 1 184 ? 22.720 -28.491 41.452 1.00 31.89 184 LYS A O 1
ATOM 1422 N N . ALA A 1 185 ? 22.609 -29.838 39.615 1.00 29.56 185 ALA A N 1
ATOM 1423 C CA . ALA A 1 185 ? 21.970 -31.099 40.086 1.00 29.56 185 ALA A CA 1
ATOM 1424 C C . ALA A 1 185 ? 20.487 -31.260 39.678 1.00 29.56 185 ALA A C 1
ATOM 1426 O O . ALA A 1 185 ? 19.743 -30.295 39.744 1.00 29.56 185 ALA A O 1
ATOM 1427 N N . GLY A 1 186 ? 19.968 -32.418 39.245 1.00 26.72 186 GLY A N 1
ATOM 1428 C CA . GLY A 1 186 ? 20.495 -33.778 39.043 1.00 26.72 186 GLY A CA 1
ATOM 1429 C C . GLY A 1 186 ? 19.334 -34.779 38.789 1.00 26.72 186 GLY A C 1
ATOM 1430 O O . GLY A 1 186 ? 18.191 -34.417 39.038 1.00 26.72 186 GLY A O 1
ATOM 1431 N N . LEU A 1 187 ? 19.679 -36.018 38.374 1.00 29.94 187 LEU A N 1
ATOM 1432 C CA . LEU A 1 187 ? 18.904 -37.299 38.407 1.00 29.94 187 LEU A CA 1
ATOM 1433 C C . LEU A 1 187 ? 17.831 -37.519 37.297 1.00 29.94 187 LEU A C 1
ATOM 1435 O O . LEU A 1 187 ? 16.974 -36.670 37.109 1.00 29.94 187 LEU A O 1
ATOM 1439 N N . ALA A 1 188 ? 17.955 -38.507 36.380 1.00 29.02 188 ALA A N 1
ATOM 1440 C CA . ALA A 1 188 ? 17.798 -39.993 36.474 1.00 29.02 188 ALA A CA 1
ATOM 1441 C C . ALA A 1 188 ? 16.310 -40.425 36.604 1.00 29.02 188 ALA A C 1
ATOM 1443 O O . ALA A 1 188 ? 15.596 -39.755 37.334 1.00 29.02 188 ALA A O 1
ATOM 1444 N N . ALA A 1 189 ? 15.730 -41.484 36.013 1.00 29.98 189 ALA A N 1
ATOM 1445 C CA . ALA A 1 189 ? 16.070 -42.569 35.073 1.00 29.98 189 ALA A CA 1
ATOM 1446 C C . ALA A 1 189 ? 14.738 -43.251 34.606 1.00 29.98 189 ALA A C 1
ATOM 1448 O O . ALA A 1 189 ? 13.705 -42.975 35.210 1.00 29.98 189 ALA A O 1
ATOM 1449 N N . ASP A 1 190 ? 14.822 -44.153 33.609 1.00 28.88 190 ASP A N 1
ATOM 1450 C CA . ASP A 1 190 ? 13.900 -45.269 33.240 1.00 28.88 190 ASP A CA 1
ATOM 1451 C C . ASP A 1 190 ? 12.453 -44.934 32.769 1.00 28.88 190 ASP A C 1
ATOM 1453 O O . ASP A 1 190 ? 11.923 -43.872 33.056 1.00 28.88 190 ASP A O 1
ATOM 1457 N N . ASP A 1 191 ? 11.727 -45.720 31.959 1.00 30.05 191 ASP A N 1
ATOM 1458 C CA . ASP A 1 191 ? 11.761 -47.158 31.665 1.00 30.05 191 ASP A CA 1
ATOM 1459 C C . ASP A 1 191 ? 11.071 -47.474 30.306 1.00 30.05 191 ASP A C 1
ATOM 1461 O O . ASP A 1 191 ? 10.344 -46.659 29.733 1.00 30.05 191 ASP A O 1
ATOM 1465 N N . ARG A 1 192 ? 11.319 -48.685 29.804 1.00 34.00 192 ARG A N 1
ATOM 1466 C CA . ARG A 1 192 ? 10.830 -49.344 28.582 1.00 34.00 192 ARG A CA 1
ATOM 1467 C C . ARG A 1 192 ? 9.331 -49.685 28.629 1.00 34.00 192 ARG A C 1
ATOM 1469 O O . ARG A 1 192 ? 8.816 -50.003 29.695 1.00 34.00 192 ARG A O 1
ATOM 1476 N N . SER A 1 193 ? 8.684 -49.796 27.459 1.00 31.53 193 SER A N 1
ATOM 1477 C CA . SER A 1 193 ? 8.091 -51.053 26.927 1.00 31.53 193 SER A CA 1
ATOM 1478 C C . SER A 1 193 ? 7.189 -50.808 25.698 1.00 31.53 193 SER A C 1
ATOM 1480 O O . SER A 1 193 ? 6.258 -50.012 25.743 1.00 31.53 193 SER A O 1
ATOM 1482 N N . ASP A 1 194 ? 7.499 -51.539 24.628 1.00 30.27 194 ASP A N 1
ATOM 1483 C CA . ASP A 1 194 ? 6.676 -51.947 23.466 1.00 30.27 194 ASP A CA 1
ATOM 1484 C C . ASP A 1 194 ? 6.000 -53.314 23.799 1.00 30.27 194 ASP A C 1
ATOM 1486 O O . ASP A 1 194 ? 6.373 -53.887 24.831 1.00 30.27 194 ASP A O 1
ATOM 1490 N N . PRO A 1 195 ? 5.216 -53.995 22.925 1.00 62.66 195 PRO A N 1
ATOM 1491 C CA . PRO A 1 195 ? 4.299 -53.585 21.843 1.00 62.66 195 PRO A CA 1
ATOM 1492 C C . PRO A 1 195 ? 2.985 -54.450 21.824 1.00 62.66 195 PRO A C 1
ATOM 1494 O O . PRO A 1 195 ? 2.616 -55.045 22.831 1.00 62.66 195 PRO A O 1
ATOM 1497 N N . ASP A 1 196 ? 2.340 -54.538 20.645 1.00 30.61 196 ASP A N 1
ATOM 1498 C CA . ASP A 1 196 ? 1.235 -55.417 20.173 1.00 30.61 196 ASP A CA 1
ATOM 1499 C C . ASP A 1 196 ? -0.178 -54.789 20.215 1.00 30.61 196 ASP A C 1
ATOM 1501 O O . ASP A 1 196 ? -0.675 -54.357 21.249 1.00 30.61 196 ASP A O 1
ATOM 1505 N N . THR A 1 197 ? -0.936 -54.699 19.110 1.00 32.66 197 THR A N 1
ATOM 1506 C CA . THR A 1 197 ? -1.561 -55.846 18.418 1.00 32.66 197 THR A CA 1
ATOM 1507 C C . THR A 1 197 ? -2.135 -55.453 17.031 1.00 32.66 197 THR A C 1
ATOM 1509 O O . THR A 1 197 ? -2.577 -54.321 16.831 1.00 32.66 197 THR A O 1
ATOM 1512 N N . ASP A 1 198 ? -2.144 -56.435 16.116 1.00 29.48 198 ASP A N 1
ATOM 1513 C CA . ASP A 1 198 ? -2.872 -56.606 14.834 1.00 29.48 198 ASP A CA 1
ATOM 1514 C C . ASP A 1 198 ? -4.288 -55.981 14.765 1.00 29.48 198 ASP A C 1
ATOM 1516 O O . ASP A 1 198 ? -4.949 -55.813 15.780 1.00 29.48 198 ASP A O 1
ATOM 1520 N N . GLY A 1 199 ? -4.928 -55.642 13.640 1.00 28.86 199 GLY A N 1
ATOM 1521 C CA . GLY A 1 199 ? -4.882 -56.086 12.244 1.00 28.86 199 GLY A CA 1
ATOM 1522 C C . GLY A 1 199 ? -6.345 -56.167 11.745 1.00 28.86 199 GLY A C 1
ATOM 1523 O O . GLY A 1 199 ? -7.226 -56.472 12.537 1.00 28.86 199 GLY A O 1
ATOM 1524 N N . ILE A 1 200 ? -6.631 -55.833 10.475 1.00 32.19 200 ILE A N 1
ATOM 1525 C CA . ILE A 1 200 ? -7.692 -56.400 9.598 1.00 32.19 200 ILE A CA 1
ATOM 1526 C C . ILE A 1 200 ? -7.813 -55.549 8.323 1.00 32.19 200 ILE A C 1
ATOM 1528 O O . ILE A 1 200 ? -8.009 -54.335 8.339 1.00 32.19 200 ILE A O 1
ATOM 1532 N N . ALA A 1 201 ? -7.710 -56.243 7.192 1.00 32.34 201 ALA A N 1
ATOM 1533 C CA . ALA A 1 201 ? -7.857 -55.736 5.840 1.00 32.34 201 ALA A CA 1
ATOM 1534 C C . ALA A 1 201 ? -9.314 -55.808 5.357 1.00 32.34 201 ALA A C 1
ATOM 1536 O O . ALA A 1 201 ? -9.993 -56.802 5.590 1.00 32.34 201 ALA A O 1
ATOM 1537 N N . THR A 1 202 ? -9.744 -54.845 4.540 1.00 31.30 202 THR A N 1
ATOM 1538 C CA . THR A 1 202 ? -10.740 -55.087 3.483 1.00 31.30 202 THR A CA 1
ATOM 1539 C C . THR A 1 202 ? -10.381 -54.306 2.222 1.00 31.30 202 THR A C 1
ATOM 1541 O O . THR A 1 202 ? -9.835 -53.206 2.251 1.00 31.30 202 THR A O 1
ATOM 1544 N N . ARG A 1 203 ? -10.613 -54.964 1.087 1.00 28.73 203 ARG A N 1
ATOM 1545 C CA . ARG A 1 203 ? -10.067 -54.672 -0.236 1.00 28.73 203 ARG A CA 1
ATOM 1546 C C . ARG A 1 203 ? -11.251 -54.446 -1.172 1.00 28.73 203 ARG A C 1
ATOM 1548 O O . ARG A 1 203 ? -12.007 -55.381 -1.408 1.00 28.73 203 ARG A O 1
ATOM 1555 N N . THR A 1 204 ? -11.383 -53.263 -1.763 1.00 31.19 204 THR A N 1
ATOM 1556 C CA . THR A 1 204 ? -12.281 -53.032 -2.907 1.00 31.19 204 THR A CA 1
ATOM 1557 C C . THR A 1 204 ? -11.530 -52.297 -4.014 1.00 31.19 204 THR A C 1
ATOM 1559 O O . THR A 1 204 ? -10.981 -51.212 -3.843 1.00 31.19 204 THR A O 1
ATOM 1562 N N . ARG A 1 205 ? -11.446 -52.960 -5.173 1.00 33.28 205 ARG A N 1
ATOM 1563 C CA . ARG A 1 205 ? -10.895 -52.440 -6.430 1.00 33.28 205 ARG A CA 1
ATOM 1564 C C . ARG A 1 205 ? -11.894 -51.466 -7.052 1.00 33.28 205 ARG A C 1
ATOM 1566 O O . ARG A 1 205 ? -13.062 -51.810 -7.201 1.00 33.28 205 ARG A O 1
ATOM 1573 N N . SER A 1 206 ? -11.427 -50.307 -7.512 1.00 31.42 206 SER A N 1
ATOM 1574 C CA . SER A 1 206 ? -12.152 -49.477 -8.480 1.00 31.42 206 SER A CA 1
ATOM 1575 C C . SER A 1 206 ? -11.196 -48.690 -9.383 1.00 31.42 206 SER A C 1
ATOM 1577 O O . SER A 1 206 ? -10.074 -48.360 -9.007 1.00 31.42 206 SER A O 1
ATOM 1579 N N . ARG A 1 207 ? -11.650 -48.522 -10.628 1.00 35.19 207 ARG A N 1
ATOM 1580 C CA . ARG A 1 207 ? -10.939 -48.140 -11.861 1.00 35.19 207 ARG A CA 1
ATOM 1581 C C . ARG A 1 207 ? -10.052 -46.892 -11.729 1.00 35.19 207 ARG A C 1
ATOM 1583 O O . ARG A 1 207 ? -10.518 -45.832 -11.330 1.00 35.19 207 ARG A O 1
ATOM 1590 N N . LYS A 1 208 ? -8.790 -47.013 -12.159 1.00 35.16 208 LYS A N 1
ATOM 1591 C CA . LYS A 1 208 ? -7.788 -45.937 -12.162 1.00 35.16 208 LYS A CA 1
ATOM 1592 C C . LYS A 1 208 ? -7.815 -45.203 -13.507 1.00 35.16 208 LYS A C 1
ATOM 1594 O O . LYS A 1 208 ? -7.368 -45.741 -14.515 1.00 35.16 208 LYS A O 1
ATOM 1599 N N . LYS A 1 209 ? -8.379 -43.994 -13.503 1.00 37.91 209 LYS A N 1
ATOM 1600 C CA . LYS A 1 209 ? -8.239 -42.985 -14.564 1.00 37.91 209 LYS A CA 1
ATOM 1601 C C . LYS A 1 209 ? -6.815 -42.420 -14.460 1.00 37.91 209 LYS A C 1
ATOM 1603 O O . LYS A 1 209 ? -6.333 -42.222 -13.345 1.00 37.91 209 LYS A O 1
ATOM 1608 N N . GLU A 1 210 ? -6.119 -42.241 -15.578 1.00 42.03 210 GLU A N 1
ATOM 1609 C CA . GLU A 1 210 ? -4.744 -41.726 -15.596 1.00 42.03 210 GLU A CA 1
ATOM 1610 C C . GLU A 1 210 ? -4.680 -40.345 -14.935 1.00 42.03 210 GLU A C 1
ATOM 1612 O O . GLU A 1 210 ? -5.189 -39.350 -15.447 1.00 42.03 210 GLU A O 1
ATOM 1617 N N . GLN A 1 211 ? -4.098 -40.318 -13.738 1.00 40.31 211 GLN A N 1
ATOM 1618 C CA . GLN A 1 211 ? -4.036 -39.153 -12.872 1.00 40.31 211 GLN A CA 1
ATOM 1619 C C . GLN A 1 211 ? -2.708 -38.431 -13.107 1.00 40.31 211 GLN A C 1
ATOM 1621 O O . GLN A 1 211 ? -1.627 -38.988 -12.890 1.00 40.31 211 GLN A O 1
ATOM 1626 N N . SER A 1 212 ? -2.816 -37.198 -13.601 1.00 46.50 212 SER A N 1
ATOM 1627 C CA . SER A 1 212 ? -1.714 -36.294 -13.934 1.00 46.50 212 SER A CA 1
ATOM 1628 C C . SER A 1 212 ? -0.686 -36.193 -12.799 1.00 46.50 212 SER A C 1
ATOM 1630 O O . SER A 1 212 ? -1.032 -36.096 -11.621 1.00 46.50 212 SER A O 1
ATOM 1632 N N . GLY A 1 213 ? 0.604 -36.199 -13.150 1.00 49.97 213 GLY A N 1
ATOM 1633 C CA . GLY A 1 213 ? 1.746 -36.332 -12.233 1.00 49.97 213 GLY A CA 1
ATOM 1634 C C . GLY A 1 213 ? 1.923 -35.253 -11.152 1.00 49.97 213 GLY A C 1
ATOM 1635 O O . GLY A 1 213 ? 2.941 -35.274 -10.465 1.00 49.97 213 GLY A O 1
ATOM 1636 N N . ARG A 1 214 ? 0.972 -34.329 -10.967 1.00 45.88 214 ARG A N 1
ATOM 1637 C CA . ARG A 1 214 ? 1.017 -33.255 -9.957 1.00 45.88 214 ARG A CA 1
ATOM 1638 C C . ARG A 1 214 ? 0.157 -33.471 -8.719 1.00 45.88 214 ARG A C 1
ATOM 1640 O O . ARG A 1 214 ? 0.411 -32.797 -7.725 1.00 45.88 214 ARG A O 1
ATOM 1647 N N . ASP A 1 215 ? -0.707 -34.484 -8.702 1.00 48.78 215 ASP A N 1
ATOM 1648 C CA . ASP A 1 215 ? -1.342 -34.958 -7.456 1.00 48.78 215 ASP A CA 1
ATOM 1649 C C . ASP A 1 215 ? -0.353 -35.703 -6.537 1.00 48.78 215 ASP A C 1
ATOM 1651 O O . ASP A 1 215 ? -0.707 -36.216 -5.481 1.00 48.78 215 ASP A O 1
ATOM 1655 N N . LYS A 1 216 ? 0.922 -35.765 -6.932 1.00 59.44 216 LYS A N 1
ATOM 1656 C CA . LYS A 1 216 ? 1.973 -36.554 -6.292 1.00 59.44 216 LYS A CA 1
ATOM 1657 C C . LYS A 1 216 ? 2.909 -35.716 -5.401 1.00 59.44 216 LYS A C 1
ATOM 1659 O O . LYS A 1 216 ? 4.000 -36.175 -5.074 1.00 59.44 216 LYS A O 1
ATOM 1664 N N . HIS A 1 217 ? 2.538 -34.498 -4.986 1.00 67.38 217 HIS A N 1
ATOM 1665 C CA . HIS A 1 217 ? 3.260 -33.866 -3.874 1.00 67.38 217 HIS A CA 1
ATOM 1666 C C . HIS A 1 217 ? 2.979 -34.679 -2.605 1.00 67.38 217 HIS A C 1
ATOM 1668 O O . HIS A 1 217 ? 1.900 -34.588 -2.027 1.00 67.38 217 HIS A O 1
ATOM 1674 N N . ALA A 1 218 ? 3.955 -35.490 -2.189 1.00 81.06 218 ALA A N 1
ATOM 1675 C CA . ALA A 1 218 ? 3.796 -36.394 -1.053 1.00 81.06 218 ALA A CA 1
ATOM 1676 C C . ALA A 1 218 ? 3.492 -35.638 0.250 1.00 81.06 218 ALA A C 1
ATOM 1678 O O . ALA A 1 218 ? 2.736 -36.132 1.071 1.00 81.06 218 ALA A O 1
ATOM 1679 N N . LEU A 1 219 ? 4.008 -34.414 0.419 1.00 84.75 219 LEU A N 1
ATOM 1680 C CA . LEU A 1 219 ? 3.861 -33.670 1.670 1.00 84.75 219 LEU A CA 1
ATOM 1681 C C . LEU A 1 219 ? 2.392 -33.315 2.005 1.00 84.75 219 LEU A C 1
ATOM 1683 O O . LEU A 1 219 ? 1.955 -33.719 3.074 1.00 84.75 219 LEU A O 1
ATOM 1687 N N . PRO A 1 220 ? 1.586 -32.666 1.135 1.00 85.75 220 PRO A N 1
ATOM 1688 C CA . PRO A 1 220 ? 0.157 -32.459 1.401 1.00 85.75 220 PRO A CA 1
ATOM 1689 C C . PRO A 1 220 ? -0.630 -33.741 1.698 1.00 85.75 220 PRO A C 1
ATOM 1691 O O . PRO A 1 220 ? -1.504 -33.728 2.560 1.00 85.75 220 PRO A O 1
ATOM 1694 N N . VAL A 1 221 ? -0.318 -34.843 1.006 1.00 87.31 221 VAL A N 1
ATOM 1695 C CA . VAL A 1 221 ? -0.973 -36.144 1.223 1.00 87.31 221 VAL A CA 1
ATOM 1696 C C . VAL A 1 221 ? -0.614 -36.690 2.606 1.00 87.31 221 VAL A C 1
ATOM 1698 O O . VAL A 1 221 ? -1.498 -37.030 3.384 1.00 87.31 221 VAL A O 1
ATOM 1701 N N . VAL A 1 222 ? 0.672 -36.669 2.959 1.00 94.38 222 VAL A N 1
ATOM 1702 C CA . VAL A 1 222 ? 1.180 -37.134 4.256 1.00 94.38 222 VAL A CA 1
ATOM 1703 C C . VAL A 1 222 ? 0.687 -36.263 5.410 1.00 94.38 222 VAL A C 1
ATOM 1705 O O . VAL A 1 222 ? 0.300 -36.798 6.441 1.00 94.38 222 VAL A O 1
ATOM 1708 N N . THR A 1 223 ? 0.630 -34.938 5.247 1.00 92.75 223 THR A N 1
ATOM 1709 C CA . THR A 1 223 ? 0.078 -34.030 6.266 1.00 92.75 223 THR A CA 1
ATOM 1710 C C . THR A 1 223 ? -1.423 -34.244 6.460 1.00 92.75 223 THR A C 1
ATOM 1712 O O . THR A 1 223 ? -1.911 -34.135 7.582 1.00 92.75 223 THR A O 1
ATOM 1715 N N . LYS A 1 224 ? -2.163 -34.575 5.393 1.00 92.81 224 LYS A N 1
ATOM 1716 C CA . LYS A 1 224 ? -3.587 -34.921 5.489 1.00 92.81 224 LYS A CA 1
ATOM 1717 C C . LYS A 1 224 ? -3.803 -36.256 6.208 1.00 92.81 224 LYS A C 1
ATOM 1719 O O . LYS A 1 224 ? -4.770 -36.372 6.951 1.00 92.81 224 LYS A O 1
ATOM 1724 N N . GLU A 1 225 ? -2.928 -37.238 5.992 1.00 94.19 225 GLU A N 1
ATOM 1725 C CA . GLU A 1 225 ? -3.035 -38.569 6.606 1.00 94.19 225 GLU A CA 1
ATOM 1726 C C . GLU A 1 225 ? -2.569 -38.610 8.066 1.00 94.19 225 GLU A C 1
ATOM 1728 O O . GLU A 1 225 ? -3.244 -39.207 8.897 1.00 94.19 225 GLU A O 1
ATOM 1733 N N . LEU A 1 226 ? -1.430 -37.992 8.390 1.00 95.75 226 LEU A N 1
ATOM 1734 C CA . LEU A 1 226 ? -0.849 -38.035 9.739 1.00 95.75 226 LEU A CA 1
ATOM 1735 C C . LEU A 1 226 ? -1.338 -36.894 10.648 1.00 95.75 226 LEU A C 1
ATOM 1737 O O . LEU A 1 226 ? -1.105 -36.917 11.854 1.00 95.75 226 LEU A O 1
ATOM 1741 N N . GLY A 1 227 ? -2.001 -35.885 10.079 1.00 95.19 227 GLY A N 1
ATOM 1742 C CA . GLY A 1 227 ? -2.393 -34.670 10.786 1.00 95.19 227 GLY A CA 1
ATOM 1743 C C . GLY A 1 227 ? -1.249 -33.662 10.944 1.00 95.19 227 GLY A C 1
ATOM 1744 O O . GLY A 1 227 ? -0.071 -33.944 10.719 1.00 95.19 227 GLY A O 1
ATOM 1745 N N . THR A 1 228 ? -1.597 -32.435 11.337 1.00 93.31 228 THR A N 1
ATOM 1746 C CA . THR A 1 228 ? -0.634 -31.326 11.487 1.00 93.31 228 THR A CA 1
ATOM 1747 C C . THR A 1 228 ? 0.258 -31.444 12.725 1.00 93.31 228 THR A C 1
ATOM 1749 O O . THR A 1 228 ? 1.220 -30.691 12.846 1.00 93.31 228 THR A O 1
ATOM 1752 N N . THR A 1 229 ? -0.064 -32.353 13.648 1.00 94.38 229 THR A N 1
ATOM 1753 C CA . THR A 1 229 ? 0.689 -32.610 14.886 1.00 94.38 229 THR A CA 1
ATOM 1754 C C . THR A 1 229 ? 1.761 -33.688 14.729 1.00 94.38 229 THR A C 1
ATOM 1756 O O . THR A 1 229 ? 2.561 -33.870 15.644 1.00 94.38 229 THR A O 1
ATOM 1759 N N . ALA A 1 230 ? 1.801 -34.387 13.590 1.00 95.12 230 ALA A N 1
ATOM 1760 C CA . ALA A 1 230 ? 2.762 -35.454 13.339 1.00 95.12 230 ALA A CA 1
ATOM 1761 C C . ALA A 1 230 ? 4.207 -34.950 13.417 1.00 95.12 230 ALA A C 1
ATOM 1763 O O . ALA A 1 230 ? 4.527 -33.838 12.979 1.00 95.12 230 ALA A O 1
ATOM 1764 N N . SER A 1 231 ? 5.107 -35.780 13.944 1.00 97.00 231 SER A N 1
ATOM 1765 C CA . SER A 1 231 ? 6.512 -35.403 14.002 1.00 97.00 231 SER A CA 1
ATOM 1766 C C . SER A 1 231 ? 7.110 -35.358 12.592 1.00 97.00 231 SER A C 1
ATOM 1768 O O . SER A 1 231 ? 6.672 -36.026 11.650 1.00 97.00 231 SER A O 1
ATOM 1770 N N . LYS A 1 232 ? 8.178 -34.575 12.423 1.00 91.56 232 LYS A N 1
ATOM 1771 C CA . LYS A 1 232 ? 8.909 -34.522 11.148 1.00 91.56 232 LYS A CA 1
ATOM 1772 C C . LYS A 1 232 ? 9.536 -35.876 10.785 1.00 91.56 232 LYS A C 1
ATOM 1774 O O . LYS A 1 232 ? 9.814 -36.107 9.611 1.00 91.56 232 LYS A O 1
ATOM 1779 N N . ALA A 1 233 ? 9.812 -36.734 11.769 1.00 94.62 233 ALA A N 1
ATOM 1780 C CA . ALA A 1 233 ? 10.321 -38.080 11.532 1.00 94.62 233 ALA A CA 1
ATOM 1781 C C . ALA A 1 233 ? 9.235 -38.958 10.894 1.00 94.62 233 ALA A C 1
ATOM 1783 O O . ALA A 1 233 ? 9.482 -39.534 9.837 1.00 94.62 233 ALA A O 1
ATOM 1784 N N . ASP A 1 234 ? 8.018 -38.929 11.438 1.00 94.06 234 ASP A N 1
ATOM 1785 C CA . ASP A 1 234 ? 6.878 -39.706 10.928 1.00 94.06 234 ASP A CA 1
ATOM 1786 C C . ASP A 1 234 ? 6.487 -39.267 9.518 1.00 94.06 234 ASP A C 1
ATOM 1788 O O . ASP A 1 234 ? 6.262 -40.094 8.634 1.00 94.06 234 ASP A O 1
ATOM 1792 N N . MET A 1 235 ? 6.493 -37.951 9.269 1.00 94.00 235 MET A N 1
ATOM 1793 C CA . MET A 1 235 ? 6.254 -37.424 7.926 1.00 94.00 235 MET A CA 1
ATOM 1794 C C . MET A 1 235 ? 7.285 -37.945 6.917 1.00 94.00 235 MET A C 1
ATOM 1796 O O . MET A 1 235 ? 6.913 -38.291 5.799 1.00 94.00 235 MET A O 1
ATOM 1800 N N . ARG A 1 236 ? 8.571 -38.027 7.289 1.00 92.69 236 ARG A N 1
ATOM 1801 C CA . ARG A 1 236 ? 9.611 -38.565 6.396 1.00 92.69 236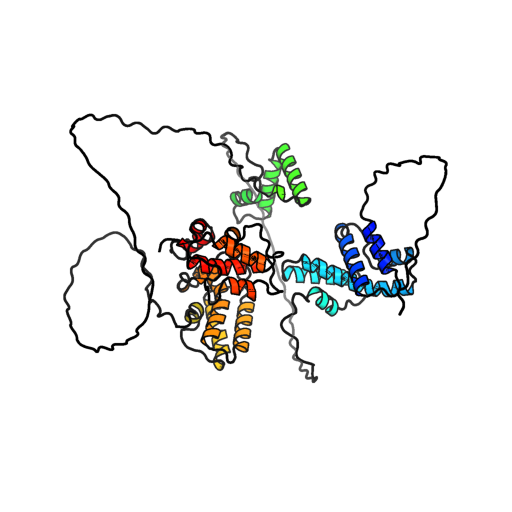 ARG A CA 1
ATOM 1802 C C . ARG A 1 236 ? 9.442 -40.059 6.170 1.00 92.69 236 ARG A C 1
ATOM 1804 O O . ARG A 1 236 ? 9.397 -40.463 5.017 1.00 92.69 236 ARG A O 1
ATOM 1811 N N . ALA A 1 237 ? 9.258 -40.839 7.235 1.00 95.62 237 ALA A N 1
ATOM 1812 C CA . ALA A 1 237 ? 9.048 -42.281 7.132 1.00 95.62 237 ALA A CA 1
ATOM 1813 C C . ALA A 1 237 ? 7.862 -42.610 6.211 1.00 95.62 237 ALA A C 1
ATOM 1815 O O . ALA A 1 237 ? 7.945 -43.487 5.353 1.00 95.62 237 ALA A O 1
ATOM 1816 N N . LYS A 1 238 ? 6.772 -41.840 6.312 1.00 95.94 238 LYS A N 1
ATOM 1817 C CA . LYS A 1 238 ? 5.613 -41.992 5.431 1.00 95.94 238 LYS A CA 1
ATOM 1818 C C . LYS A 1 238 ? 5.897 -41.555 3.990 1.00 95.94 238 LYS A C 1
ATOM 1820 O O . LYS A 1 238 ? 5.441 -42.218 3.060 1.00 95.94 238 LYS A O 1
ATOM 1825 N N . MET A 1 239 ? 6.639 -40.466 3.780 1.00 94.38 239 MET A N 1
ATOM 1826 C CA . MET A 1 239 ? 7.070 -40.050 2.439 1.00 94.38 239 MET A CA 1
ATOM 1827 C C . MET A 1 239 ? 7.965 -41.107 1.776 1.00 94.38 239 MET A C 1
ATOM 1829 O O . MET A 1 239 ? 7.789 -41.371 0.586 1.00 94.38 239 MET A O 1
ATOM 1833 N N . ASP A 1 240 ? 8.860 -41.735 2.538 1.00 94.06 240 ASP A N 1
ATOM 1834 C CA . ASP A 1 240 ? 9.736 -42.811 2.069 1.00 94.06 240 ASP A CA 1
ATOM 1835 C C . ASP A 1 240 ? 8.928 -44.073 1.735 1.00 94.06 240 ASP A C 1
ATOM 1837 O O . ASP A 1 240 ? 9.080 -44.623 0.647 1.00 94.06 240 ASP A O 1
ATOM 1841 N N . ALA A 1 241 ? 7.961 -44.457 2.575 1.00 94.62 241 ALA A N 1
ATOM 1842 C CA . ALA A 1 241 ? 7.048 -45.565 2.282 1.00 94.62 241 ALA A CA 1
ATOM 1843 C C . ALA A 1 241 ? 6.209 -45.318 1.010 1.00 94.62 241 ALA A C 1
ATOM 1845 O O . ALA A 1 241 ? 6.054 -46.209 0.171 1.00 94.62 241 ALA A O 1
ATOM 1846 N N . ILE A 1 242 ? 5.699 -44.092 0.817 1.00 94.06 242 ILE A N 1
ATOM 1847 C CA . ILE A 1 242 ? 5.008 -43.708 -0.425 1.00 94.06 242 ILE A CA 1
ATOM 1848 C C . ILE A 1 242 ? 5.970 -43.834 -1.608 1.00 94.06 242 ILE A C 1
ATOM 1850 O O . ILE A 1 242 ? 5.594 -44.401 -2.634 1.00 94.06 242 ILE A O 1
ATOM 1854 N N . TRP A 1 243 ? 7.207 -43.355 -1.471 1.00 92.94 243 TRP A N 1
ATOM 1855 C CA . TRP A 1 243 ? 8.222 -43.443 -2.515 1.00 92.94 243 TRP A CA 1
ATOM 1856 C C . TRP A 1 243 ? 8.565 -44.890 -2.890 1.00 92.94 243 TRP A C 1
ATOM 1858 O O . TRP A 1 243 ? 8.646 -45.205 -4.076 1.00 92.94 243 TRP A O 1
ATOM 1868 N N . GLU A 1 244 ? 8.723 -45.778 -1.911 1.00 94.56 244 GLU A N 1
ATOM 1869 C CA . GLU A 1 244 ? 8.998 -47.202 -2.124 1.00 94.56 244 GLU A CA 1
ATOM 1870 C C . GLU A 1 244 ? 7.823 -47.938 -2.773 1.00 94.56 244 GLU A C 1
ATOM 1872 O O . GLU A 1 244 ? 8.036 -48.810 -3.614 1.00 94.56 244 GLU A O 1
ATOM 1877 N N . SER A 1 245 ? 6.588 -47.536 -2.454 1.00 94.81 245 SER A N 1
ATOM 1878 C CA . SER A 1 245 ? 5.374 -48.116 -3.041 1.00 94.81 245 SER A CA 1
ATOM 1879 C C . SER A 1 245 ? 5.124 -47.713 -4.502 1.00 94.81 245 SER A C 1
ATOM 1881 O O . SER A 1 245 ? 4.302 -48.331 -5.186 1.00 94.81 245 SER A O 1
ATOM 1883 N N . LEU A 1 246 ? 5.806 -46.675 -5.008 1.00 93.19 246 LEU A N 1
ATOM 1884 C CA . LEU A 1 246 ? 5.607 -46.201 -6.376 1.00 93.19 246 LEU A CA 1
ATOM 1885 C C . LEU A 1 246 ? 6.194 -47.185 -7.403 1.00 93.19 246 LEU A C 1
ATOM 1887 O O . LEU A 1 246 ? 7.362 -47.575 -7.293 1.00 93.19 246 LEU A O 1
ATOM 1891 N N . PRO A 1 247 ? 5.451 -47.507 -8.482 1.00 95.88 247 PRO A N 1
ATOM 1892 C CA . PRO A 1 247 ? 5.991 -48.270 -9.600 1.00 95.88 247 PRO A CA 1
ATOM 1893 C C . PRO A 1 247 ? 7.280 -47.646 -10.150 1.00 95.88 247 PRO A C 1
ATOM 1895 O O . PRO A 1 247 ? 7.431 -46.424 -10.206 1.00 95.88 247 PRO A O 1
ATOM 1898 N N . GLU A 1 248 ? 8.206 -48.479 -10.624 1.00 94.00 248 GLU A N 1
ATOM 1899 C CA . GLU A 1 248 ? 9.509 -48.019 -11.125 1.00 94.00 248 GLU A CA 1
ATOM 1900 C C . GLU A 1 248 ? 9.385 -46.974 -12.251 1.00 94.00 248 GLU A C 1
ATOM 1902 O O . GLU A 1 248 ? 10.151 -46.011 -12.299 1.00 94.00 248 GLU A O 1
ATOM 1907 N N . ALA A 1 249 ? 8.382 -47.112 -13.124 1.00 92.31 249 ALA A N 1
ATOM 1908 C CA . ALA A 1 249 ? 8.093 -46.140 -14.179 1.00 92.31 249 ALA A CA 1
ATOM 1909 C C . ALA A 1 249 ? 7.754 -44.744 -13.616 1.00 92.31 249 ALA A C 1
ATOM 1911 O O . ALA A 1 249 ? 8.279 -43.733 -14.091 1.00 92.31 249 ALA A O 1
ATOM 1912 N N . ASP A 1 250 ? 6.955 -44.691 -12.548 1.00 91.12 250 ASP A N 1
ATOM 1913 C CA . ASP A 1 250 ? 6.592 -43.447 -11.869 1.00 91.12 250 ASP A CA 1
ATOM 1914 C C . ASP A 1 250 ? 7.799 -42.818 -11.164 1.00 91.12 250 ASP A C 1
ATOM 1916 O O . ASP A 1 250 ? 8.008 -41.604 -11.264 1.00 91.12 250 ASP A O 1
ATOM 1920 N N . ARG A 1 251 ? 8.637 -43.636 -10.509 1.00 93.69 251 ARG A N 1
ATOM 1921 C CA . ARG A 1 251 ? 9.885 -43.174 -9.877 1.00 93.69 251 ARG A CA 1
ATOM 1922 C C . ARG A 1 251 ? 10.847 -42.567 -10.900 1.00 93.69 251 ARG A C 1
ATOM 1924 O O . ARG A 1 251 ? 11.450 -41.528 -10.627 1.00 93.69 251 ARG A O 1
ATOM 1931 N N . ARG A 1 252 ? 10.969 -43.155 -12.098 1.00 92.19 252 ARG A N 1
ATOM 1932 C CA . ARG A 1 252 ? 11.777 -42.590 -13.199 1.00 92.19 252 ARG A CA 1
ATOM 1933 C C . ARG A 1 252 ? 11.231 -41.249 -13.683 1.00 92.19 252 ARG A C 1
ATOM 1935 O O . ARG A 1 252 ? 12.011 -40.308 -13.824 1.00 92.19 252 ARG A O 1
ATOM 1942 N N . SER A 1 253 ? 9.915 -41.135 -13.879 1.00 88.44 253 SER A N 1
ATOM 1943 C CA . SER A 1 253 ? 9.280 -39.866 -14.263 1.00 88.44 253 SER A CA 1
ATOM 1944 C C . SER A 1 253 ? 9.525 -38.776 -13.215 1.00 88.44 253 SER A C 1
ATOM 1946 O O . SER A 1 253 ? 9.871 -37.647 -13.563 1.00 88.44 253 SER A O 1
ATOM 1948 N N . TRP A 1 254 ? 9.414 -39.112 -11.927 1.00 88.88 254 TRP A N 1
ATOM 1949 C CA . TRP A 1 254 ? 9.699 -38.188 -10.828 1.00 88.88 254 TRP A CA 1
ATOM 1950 C C . TRP A 1 254 ? 11.160 -37.738 -10.797 1.00 88.88 254 TRP A C 1
ATOM 1952 O O . TRP A 1 254 ? 11.429 -36.538 -10.722 1.00 88.88 254 TRP A O 1
ATOM 1962 N N . LYS A 1 255 ? 12.112 -38.673 -10.930 1.00 91.44 255 LYS A N 1
ATOM 1963 C CA . LYS A 1 255 ? 13.547 -38.354 -11.031 1.00 91.44 255 LYS A CA 1
ATOM 1964 C C . LYS A 1 255 ? 13.838 -37.434 -12.222 1.00 91.44 255 LYS A C 1
ATOM 1966 O O . LYS A 1 255 ? 14.638 -36.508 -12.088 1.00 91.44 255 LYS A O 1
ATOM 1971 N N . ALA A 1 256 ? 13.177 -37.642 -13.363 1.00 90.12 256 ALA A N 1
ATOM 1972 C CA . ALA A 1 256 ? 13.321 -36.787 -14.541 1.00 90.12 256 ALA A CA 1
ATOM 1973 C C . ALA A 1 256 ? 12.791 -35.361 -14.293 1.00 90.12 256 ALA A C 1
ATOM 1975 O O . ALA A 1 256 ? 13.500 -34.393 -14.572 1.00 90.12 256 ALA A O 1
ATOM 1976 N N . CYS A 1 257 ? 11.599 -35.214 -13.703 1.00 85.12 257 CYS A N 1
ATOM 1977 C CA . CYS A 1 257 ? 11.048 -33.908 -13.316 1.00 85.12 257 CYS A CA 1
ATOM 1978 C C . CYS A 1 257 ? 11.931 -33.190 -12.285 1.00 85.12 257 CYS A C 1
ATOM 1980 O O . CYS A 1 257 ? 12.203 -32.000 -12.429 1.00 85.12 257 CYS A O 1
ATOM 1982 N N . PHE A 1 258 ? 12.440 -33.910 -11.283 1.00 86.50 258 PHE A N 1
ATOM 1983 C CA . PHE A 1 258 ? 13.342 -33.349 -10.277 1.00 86.50 258 PHE A CA 1
ATOM 1984 C C . PHE A 1 258 ? 14.675 -32.888 -10.883 1.00 86.50 258 PHE A C 1
ATOM 1986 O O . PHE A 1 258 ? 15.167 -31.808 -10.558 1.00 86.50 258 PHE A O 1
ATOM 1993 N N . LYS A 1 259 ? 15.241 -33.658 -11.821 1.00 93.12 259 LYS A N 1
ATOM 1994 C CA . LYS A 1 259 ? 16.448 -33.258 -12.559 1.00 93.12 259 LYS A CA 1
ATOM 1995 C C . LYS A 1 259 ? 16.213 -31.980 -13.371 1.00 93.12 259 LYS A C 1
ATOM 1997 O O . LYS A 1 259 ? 17.068 -31.100 -13.367 1.00 93.12 259 LYS A O 1
ATOM 2002 N N . ARG A 1 260 ? 15.049 -31.849 -14.016 1.00 91.56 260 ARG A N 1
ATOM 2003 C CA . ARG A 1 260 ? 14.644 -30.625 -14.731 1.00 91.56 260 ARG A CA 1
ATOM 2004 C C . ARG A 1 260 ? 14.514 -29.429 -13.780 1.00 91.56 260 ARG A C 1
ATOM 2006 O O . ARG A 1 260 ? 15.095 -28.385 -14.058 1.00 91.56 260 ARG A O 1
ATOM 2013 N N . LEU A 1 261 ? 13.878 -29.610 -12.619 1.00 85.38 261 LEU A N 1
ATOM 2014 C CA . LEU A 1 261 ? 13.801 -28.581 -11.572 1.00 85.38 261 LEU A CA 1
ATOM 2015 C C . LEU A 1 261 ? 15.180 -28.122 -11.090 1.00 85.38 261 LEU A C 1
ATOM 2017 O O . LEU A 1 261 ? 15.419 -26.922 -10.979 1.00 85.38 261 LEU A O 1
ATOM 2021 N N . LYS A 1 262 ? 16.101 -29.060 -10.837 1.00 86.94 262 LYS A N 1
ATOM 2022 C CA . LYS A 1 262 ? 17.478 -28.746 -10.422 1.00 86.94 262 LYS A CA 1
ATOM 2023 C C . LYS A 1 262 ? 18.235 -27.945 -11.488 1.00 86.94 262 LYS A C 1
ATOM 2025 O O . LYS A 1 262 ? 19.078 -27.124 -11.149 1.00 86.94 262 LYS A O 1
ATOM 2030 N N . ASN A 1 263 ? 17.880 -28.138 -12.756 1.00 90.12 263 ASN A N 1
ATOM 2031 C CA . ASN A 1 263 ? 18.407 -27.388 -13.894 1.00 90.12 263 ASN A CA 1
ATOM 2032 C C . ASN A 1 263 ? 17.614 -26.095 -14.183 1.00 90.12 263 ASN A C 1
ATOM 2034 O O . ASN A 1 263 ? 17.709 -25.551 -15.279 1.00 90.12 263 ASN A O 1
ATOM 2038 N N . ASN A 1 264 ? 16.837 -25.605 -13.210 1.00 85.31 264 ASN A N 1
ATOM 2039 C CA . ASN A 1 264 ? 16.052 -24.369 -13.267 1.00 85.31 264 ASN A CA 1
ATOM 2040 C C . ASN A 1 264 ? 14.930 -24.351 -14.328 1.00 85.31 264 ASN A C 1
ATOM 2042 O O . ASN A 1 264 ? 14.393 -23.291 -14.653 1.00 85.31 264 ASN A O 1
ATOM 2046 N N . ASP A 1 265 ? 14.519 -25.514 -14.842 1.00 91.56 265 ASP A N 1
ATOM 2047 C CA . ASP A 1 265 ? 13.362 -25.629 -15.729 1.00 91.56 265 ASP A CA 1
ATOM 2048 C C . ASP A 1 265 ? 12.068 -25.578 -14.905 1.00 91.56 265 ASP A C 1
ATOM 2050 O O . ASP A 1 265 ? 11.563 -26.594 -14.422 1.00 91.56 265 ASP A O 1
ATOM 2054 N N . ARG A 1 266 ? 11.526 -24.368 -14.732 1.00 85.06 266 ARG A N 1
ATOM 2055 C CA . ARG A 1 266 ? 10.270 -24.126 -14.003 1.00 85.06 266 ARG A CA 1
ATOM 2056 C C . ARG A 1 266 ? 9.020 -24.511 -14.800 1.00 85.06 266 ARG A C 1
ATOM 2058 O O . ARG A 1 266 ? 7.932 -24.506 -14.226 1.00 85.06 266 ARG A O 1
ATOM 2065 N N . SER A 1 267 ? 9.136 -24.894 -16.078 1.00 82.44 267 SER A N 1
ATOM 2066 C CA . SER A 1 267 ? 7.973 -25.307 -16.885 1.00 82.44 267 SER A CA 1
ATOM 2067 C C . SER A 1 267 ? 7.283 -26.549 -16.311 1.00 82.44 267 SER A C 1
ATOM 2069 O O . SER A 1 267 ? 6.061 -26.673 -16.367 1.00 82.44 267 SER A O 1
ATOM 2071 N N . VAL A 1 268 ? 8.039 -27.417 -15.631 1.00 84.88 268 VAL A N 1
ATOM 2072 C CA . VAL A 1 268 ? 7.507 -28.582 -14.902 1.00 84.88 268 VAL A CA 1
ATOM 2073 C C . VAL A 1 268 ? 6.604 -28.211 -13.718 1.00 84.88 268 VAL A C 1
ATOM 2075 O O . VAL A 1 268 ? 5.910 -29.087 -13.204 1.00 84.88 268 VAL A O 1
ATOM 2078 N N . LEU A 1 269 ? 6.568 -26.933 -13.314 1.00 77.69 269 LEU A N 1
ATOM 2079 C CA . LEU A 1 269 ? 5.667 -26.378 -12.296 1.00 77.69 269 LEU A CA 1
ATOM 2080 C C . LEU A 1 269 ? 4.463 -25.629 -12.890 1.00 77.69 269 LEU A C 1
ATOM 2082 O O . LEU A 1 269 ? 3.495 -25.379 -12.173 1.00 77.69 269 LEU A O 1
ATOM 2086 N N . LEU A 1 270 ? 4.445 -25.311 -14.190 1.00 74.81 270 LEU A N 1
ATOM 2087 C CA . LEU A 1 270 ? 3.338 -24.587 -14.838 1.00 74.81 270 LEU A CA 1
ATOM 2088 C C . LEU A 1 270 ? 2.173 -25.526 -15.121 1.00 74.81 270 LEU A C 1
ATOM 2090 O O . LEU A 1 270 ? 2.359 -26.474 -15.877 1.00 74.81 270 LEU A O 1
ATOM 2094 N N . ARG A 1 271 ? 1.012 -25.357 -14.468 1.00 59.78 271 ARG A N 1
ATOM 2095 C CA . ARG A 1 271 ? -0.138 -26.247 -14.731 1.00 59.78 271 ARG A CA 1
ATOM 2096 C C . ARG A 1 271 ? -0.389 -26.198 -16.232 1.00 59.78 271 ARG A C 1
ATOM 2098 O O . ARG A 1 271 ? -0.428 -25.102 -16.782 1.00 59.78 271 ARG A O 1
ATOM 2105 N N . ALA A 1 272 ? -0.502 -27.356 -16.883 1.00 48.44 272 ALA A N 1
ATOM 2106 C CA . ALA A 1 272 ? -1.171 -27.361 -18.169 1.00 48.44 272 ALA A CA 1
ATOM 2107 C C . ALA A 1 272 ? -2.558 -26.803 -17.851 1.00 48.44 272 ALA A C 1
ATOM 2109 O O . ALA A 1 272 ? -3.314 -27.437 -17.116 1.00 48.44 272 ALA A O 1
ATOM 2110 N N . CYS A 1 273 ? -2.818 -25.553 -18.237 1.00 40.12 273 CYS A N 1
ATOM 2111 C CA . CYS A 1 273 ? -4.187 -25.095 -18.331 1.00 40.12 273 CYS A CA 1
ATOM 2112 C C . CYS A 1 273 ? -4.835 -26.116 -19.251 1.00 40.12 273 CYS A C 1
ATOM 2114 O O . CYS A 1 273 ? -4.303 -26.355 -20.337 1.00 40.12 273 CYS A O 1
ATOM 2116 N N . ASP A 1 274 ? -5.873 -26.793 -18.767 1.00 45.22 274 ASP A N 1
ATOM 2117 C CA . ASP A 1 274 ? -6.655 -27.676 -19.611 1.00 45.22 274 ASP A CA 1
ATOM 2118 C C . ASP A 1 274 ? -7.019 -26.854 -20.844 1.00 45.22 274 ASP A C 1
ATOM 2120 O O . ASP A 1 274 ? -7.732 -25.852 -20.752 1.00 45.22 274 ASP A O 1
ATOM 2124 N N . ASN A 1 275 ? -6.412 -27.203 -21.978 1.00 41.34 275 ASN A N 1
ATOM 2125 C CA . ASN A 1 275 ? -6.739 -26.596 -23.251 1.00 41.34 275 ASN A CA 1
ATOM 2126 C C . ASN A 1 275 ? -8.162 -27.057 -23.546 1.00 41.34 275 ASN A C 1
ATOM 2128 O O . ASN A 1 275 ? -8.375 -28.142 -24.082 1.00 41.34 275 ASN A O 1
ATOM 2132 N N . GLY A 1 276 ? -9.127 -26.249 -23.108 1.00 47.47 276 GLY A N 1
ATOM 2133 C CA . GLY A 1 276 ? -10.529 -26.390 -23.439 1.00 47.47 276 GLY A CA 1
ATOM 2134 C C . GLY A 1 276 ? -10.670 -26.359 -24.952 1.00 47.47 276 GLY A C 1
ATOM 2135 O O . GLY A 1 276 ? -10.567 -25.309 -25.578 1.00 47.47 276 GLY A O 1
ATOM 2136 N N . GLY A 1 277 ? -10.879 -27.534 -25.527 1.00 43.12 277 GLY A N 1
ATOM 2137 C CA . GLY A 1 277 ? -11.166 -27.726 -26.934 1.00 43.12 277 GLY A CA 1
ATOM 2138 C C . GLY A 1 277 ? -11.948 -29.016 -27.093 1.00 43.12 277 GLY A C 1
ATOM 2139 O O . GLY A 1 277 ? -11.381 -30.096 -26.963 1.00 43.12 277 GLY A O 1
ATOM 2140 N N . GLY A 1 278 ? -13.250 -28.886 -27.345 1.00 30.16 278 GLY A N 1
ATOM 2141 C CA . GLY A 1 278 ? -14.123 -30.008 -27.684 1.00 30.16 278 GLY A CA 1
ATOM 2142 C C . GLY A 1 278 ? -15.525 -29.872 -27.108 1.00 30.16 278 GLY A C 1
ATOM 2143 O O . GLY A 1 278 ? -15.884 -30.595 -26.186 1.00 30.16 278 GLY A O 1
ATOM 2144 N N . LEU A 1 279 ? -16.307 -28.939 -27.656 1.00 45.91 279 LEU A N 1
ATOM 2145 C CA . LEU A 1 279 ? -17.763 -29.048 -27.665 1.00 45.91 279 LEU A CA 1
ATOM 2146 C C . LEU A 1 279 ? -18.123 -30.361 -28.365 1.00 45.91 279 LEU A C 1
ATOM 2148 O O . LEU A 1 279 ? -17.936 -30.463 -29.571 1.00 45.91 279 LEU A O 1
ATOM 2152 N N . ASP A 1 280 ? -18.663 -31.319 -27.621 1.00 33.03 280 ASP A N 1
ATOM 2153 C CA . ASP A 1 280 ? -19.581 -32.303 -28.176 1.00 33.03 280 ASP A CA 1
ATOM 2154 C C . ASP A 1 280 ? -20.779 -32.430 -27.241 1.00 33.03 280 ASP A C 1
ATOM 2156 O O . ASP A 1 280 ? -20.667 -32.707 -26.045 1.00 33.03 280 ASP A O 1
ATOM 2160 N N . SER A 1 281 ? -21.941 -32.134 -27.818 1.00 46.06 281 SER A N 1
ATOM 2161 C CA . SER A 1 281 ? -23.242 -32.220 -27.176 1.00 46.06 281 SER A CA 1
ATOM 2162 C C . SER A 1 281 ? -23.555 -33.675 -26.848 1.00 46.06 281 SER A C 1
ATOM 2164 O O . SER A 1 281 ? -23.823 -34.469 -27.747 1.00 46.06 281 SER A O 1
ATOM 2166 N N . GLN A 1 282 ? -23.617 -34.013 -25.561 1.00 34.03 282 GLN A N 1
ATOM 2167 C CA . GLN A 1 282 ? -24.433 -35.134 -25.106 1.00 34.03 282 GLN A CA 1
ATOM 2168 C C . GLN A 1 282 ? -25.559 -34.625 -24.215 1.00 34.03 282 GLN A C 1
ATOM 2170 O O . GLN A 1 282 ? -25.385 -34.265 -23.053 1.00 34.03 282 GLN A O 1
ATOM 2175 N N . VAL A 1 283 ? -26.731 -34.603 -24.842 1.00 35.84 283 VAL A N 1
ATOM 2176 C CA . VAL A 1 283 ? -28.055 -34.472 -24.250 1.00 35.84 283 VAL A CA 1
ATOM 2177 C C . VAL A 1 283 ? -28.243 -35.567 -23.195 1.00 35.84 283 VAL A C 1
ATOM 2179 O O . VAL A 1 283 ? -28.145 -36.754 -23.502 1.00 35.84 283 VAL A O 1
ATOM 2182 N N . MET A 1 284 ? -28.551 -35.169 -21.960 1.00 30.59 284 MET A N 1
ATOM 2183 C CA . MET A 1 284 ? -29.219 -36.027 -20.978 1.00 30.59 284 MET A CA 1
ATOM 2184 C C . MET A 1 284 ? -30.729 -35.727 -21.018 1.00 30.59 284 MET A C 1
ATOM 2186 O O . MET A 1 284 ? -31.103 -34.555 -21.102 1.00 30.59 284 MET A O 1
ATOM 2190 N N . PRO A 1 285 ? -31.600 -36.751 -20.982 1.00 33.38 285 PRO A N 1
ATOM 2191 C CA . PRO A 1 285 ? -33.033 -36.600 -21.192 1.00 33.38 285 PRO A CA 1
ATOM 2192 C C . PRO A 1 285 ? -33.748 -36.128 -19.920 1.00 33.38 285 PRO A C 1
ATOM 2194 O O . PRO A 1 285 ? -33.526 -36.643 -18.825 1.00 33.38 285 PRO A O 1
ATOM 2197 N N . THR A 1 286 ? -34.639 -35.155 -20.085 1.00 34.31 286 THR A N 1
ATOM 2198 C CA . THR A 1 286 ? -35.602 -34.703 -19.071 1.00 34.31 286 THR A CA 1
ATOM 2199 C C . THR A 1 286 ? -36.825 -35.639 -19.072 1.00 34.31 286 THR A C 1
ATOM 2201 O O . THR A 1 286 ? -37.228 -36.077 -20.153 1.00 34.31 286 THR A O 1
ATOM 2204 N N . PRO A 1 287 ? -37.436 -35.973 -17.917 1.00 35.72 287 PRO A N 1
ATOM 2205 C CA . PRO A 1 287 ? -38.585 -36.870 -17.876 1.00 35.72 287 PRO A CA 1
ATOM 2206 C C . PRO A 1 287 ? -39.864 -36.192 -18.383 1.00 35.72 287 PRO A C 1
ATOM 2208 O O . PRO A 1 287 ? -40.167 -35.046 -18.059 1.00 35.72 287 PRO A O 1
ATOM 2211 N N . GLN A 1 288 ? -40.612 -36.956 -19.169 1.00 33.50 288 GLN A N 1
ATOM 2212 C CA . GLN A 1 288 ? -41.895 -36.637 -19.786 1.00 33.50 288 GLN A CA 1
ATOM 2213 C C . GLN A 1 288 ? -43.039 -36.667 -18.746 1.00 33.50 288 GLN A C 1
ATOM 2215 O O . GLN A 1 288 ? -43.152 -37.661 -18.027 1.00 33.50 288 GLN A O 1
ATOM 2220 N N . PRO A 1 289 ? -43.928 -35.657 -18.675 1.00 35.03 289 PRO A N 1
ATOM 2221 C CA . PRO A 1 289 ? -45.228 -35.795 -18.029 1.00 35.03 289 PRO A CA 1
ATOM 2222 C C . PRO A 1 289 ? -46.307 -36.224 -19.040 1.00 35.03 289 PRO A C 1
ATOM 2224 O O . PRO A 1 289 ? -46.335 -35.773 -20.186 1.00 35.03 289 PRO A O 1
ATOM 2227 N N . ALA A 1 290 ? -47.186 -37.124 -18.597 1.00 33.41 290 ALA A N 1
ATOM 2228 C CA . ALA A 1 290 ? -48.352 -37.618 -19.329 1.00 33.41 290 ALA A CA 1
ATOM 2229 C C . ALA A 1 290 ? -49.467 -36.545 -19.448 1.00 33.41 290 ALA A C 1
ATOM 2231 O O . ALA A 1 290 ? -49.481 -35.593 -18.665 1.00 33.41 290 ALA A O 1
ATOM 2232 N N . PRO A 1 291 ? -50.394 -36.675 -20.420 1.00 39.62 291 PRO A N 1
ATOM 2233 C CA . PRO A 1 291 ? -51.229 -35.576 -20.893 1.00 39.62 291 PRO A CA 1
ATOM 2234 C C . PRO A 1 291 ? -52.571 -35.486 -20.158 1.00 39.62 291 PRO A C 1
ATOM 2236 O O . PRO A 1 291 ? -53.205 -36.502 -19.875 1.00 39.62 291 PRO A O 1
ATOM 2239 N N . LEU A 1 292 ? -53.056 -34.258 -19.960 1.00 34.28 292 LEU A N 1
ATOM 2240 C CA . LEU A 1 292 ? -54.475 -33.985 -19.754 1.00 34.28 292 LEU A CA 1
ATOM 2241 C C . LEU A 1 292 ? -54.981 -33.050 -20.855 1.00 34.28 292 LEU A C 1
ATOM 2243 O O . LEU A 1 292 ? -54.462 -31.966 -21.101 1.00 34.28 292 LEU A O 1
ATOM 2247 N N . THR A 1 293 ? -55.982 -33.576 -21.541 1.00 31.67 293 THR A N 1
ATOM 2248 C CA . THR A 1 293 ? -56.830 -33.004 -22.582 1.00 31.67 293 THR A CA 1
ATOM 2249 C C . THR A 1 293 ? -57.750 -31.899 -22.058 1.00 31.67 293 THR A C 1
ATOM 2251 O O . THR A 1 293 ? -58.148 -31.969 -20.899 1.00 31.67 293 THR A O 1
ATOM 2254 N N . SER A 1 294 ? -58.182 -31.006 -22.967 1.00 31.02 294 SER A N 1
ATOM 2255 C CA . SER A 1 294 ? -59.427 -30.189 -22.974 1.00 31.02 294 SER A CA 1
ATOM 2256 C C . SER A 1 294 ? -59.102 -28.705 -23.233 1.00 31.02 294 SER A C 1
ATOM 2258 O O . SER A 1 294 ? -58.532 -28.048 -22.377 1.00 31.02 294 SER A O 1
ATOM 2260 N N . SER A 1 295 ? -59.221 -28.194 -24.466 1.00 31.44 295 SER A N 1
ATOM 2261 C CA . SER A 1 295 ? -60.450 -27.763 -25.178 1.00 31.44 295 SER A CA 1
ATOM 2262 C C . SER A 1 295 ? -60.901 -26.332 -24.829 1.00 31.44 295 SER A C 1
ATOM 2264 O O . SER A 1 295 ? -61.177 -26.042 -23.671 1.00 31.44 295 SER A O 1
ATOM 2266 N N . GLY A 1 296 ? -61.071 -25.502 -25.873 1.00 28.70 296 GLY A N 1
ATOM 2267 C CA . GLY A 1 296 ? -61.712 -24.171 -25.862 1.00 28.70 296 GLY A CA 1
ATOM 2268 C C . GLY A 1 296 ? -60.714 -23.050 -26.182 1.00 28.70 296 GLY A C 1
ATOM 2269 O O . GLY A 1 296 ? -59.999 -22.625 -25.291 1.00 28.70 296 GLY A O 1
ATOM 2270 N N . ASN A 1 297 ? -60.417 -22.683 -27.432 1.00 30.72 297 ASN A N 1
ATOM 2271 C CA . ASN A 1 297 ? -61.223 -22.102 -28.518 1.00 30.72 297 ASN A CA 1
ATOM 2272 C C . ASN A 1 297 ? -61.506 -20.587 -28.370 1.00 30.72 297 ASN A C 1
ATOM 2274 O O . ASN A 1 297 ? -61.957 -20.133 -27.325 1.00 30.72 297 ASN A O 1
ATOM 2278 N N . VAL A 1 298 ? -61.352 -19.910 -29.519 1.00 34.16 298 VAL A N 1
ATOM 2279 C CA . VAL A 1 298 ? -61.816 -18.571 -29.946 1.00 34.16 298 VAL A CA 1
ATOM 2280 C C . VAL A 1 298 ? -60.838 -17.384 -29.810 1.00 34.16 298 VAL A C 1
ATOM 2282 O O . VAL A 1 298 ? -60.607 -16.868 -28.724 1.00 34.16 298 VAL A O 1
ATOM 2285 N N . ASN A 1 299 ? -60.287 -17.004 -30.981 1.00 32.91 299 ASN A N 1
ATOM 2286 C CA . ASN A 1 299 ? -60.195 -15.677 -31.639 1.00 32.91 299 ASN A CA 1
ATOM 2287 C C . ASN A 1 299 ? -60.297 -14.414 -30.742 1.00 32.91 299 ASN A C 1
ATOM 2289 O O . ASN A 1 299 ? -61.138 -14.347 -29.860 1.00 32.91 299 ASN A O 1
ATOM 2293 N N . ASP A 1 300 ? -59.572 -13.315 -30.974 1.00 31.77 300 ASP A N 1
ATOM 2294 C CA . ASP A 1 300 ? -59.539 -12.601 -32.252 1.00 31.77 300 ASP A CA 1
ATOM 2295 C C . ASP A 1 300 ? -58.517 -11.436 -32.290 1.00 31.77 300 ASP A C 1
ATOM 2297 O O . ASP A 1 300 ? -58.131 -10.902 -31.254 1.00 31.77 300 ASP A O 1
ATOM 2301 N N . LEU A 1 301 ? -58.151 -11.072 -33.528 1.00 33.47 301 LEU A N 1
ATOM 2302 C CA . LEU A 1 301 ? -57.797 -9.758 -34.113 1.00 33.47 301 LEU A CA 1
ATOM 2303 C C . LEU A 1 301 ? -57.027 -8.668 -33.296 1.00 33.47 301 LEU A C 1
ATOM 2305 O O . LEU A 1 301 ? -57.498 -8.190 -32.276 1.00 33.47 301 LEU A O 1
ATOM 2309 N N . VAL A 1 302 ? -55.832 -8.218 -33.759 1.00 32.78 302 VAL A N 1
ATOM 2310 C CA . VAL A 1 302 ? -55.589 -6.984 -34.592 1.00 32.78 302 VAL A CA 1
ATOM 2311 C C . VAL A 1 302 ? -55.506 -5.698 -33.719 1.00 32.78 302 VAL A C 1
ATOM 2313 O O . VAL A 1 302 ? -56.324 -5.518 -32.840 1.00 32.78 302 VAL A O 1
ATOM 2316 N N . GLN A 1 303 ? -54.545 -4.758 -33.782 1.00 33.06 303 GLN A N 1
ATOM 2317 C CA . GLN A 1 303 ? -53.872 -4.082 -34.899 1.00 33.06 303 GLN A CA 1
ATOM 2318 C C . GLN A 1 303 ? -52.741 -3.140 -34.384 1.00 33.06 303 GLN A C 1
ATOM 2320 O O . GLN A 1 303 ? -52.841 -2.582 -33.300 1.00 33.06 303 GLN A O 1
ATOM 2325 N N . GLN A 1 304 ? -51.746 -2.896 -35.250 1.00 31.80 304 GLN A N 1
ATOM 2326 C CA . GLN A 1 304 ? -51.066 -1.608 -35.541 1.00 31.80 304 GLN A CA 1
ATOM 2327 C C . GLN A 1 304 ? -50.137 -0.864 -34.538 1.00 31.80 304 GLN A C 1
ATOM 2329 O O . GLN A 1 304 ? -50.546 -0.159 -33.626 1.00 31.80 304 GLN A O 1
ATOM 2334 N N . ARG A 1 305 ? -48.841 -0.888 -34.910 1.00 33.00 305 ARG A N 1
ATOM 2335 C CA . ARG A 1 305 ? -47.878 0.251 -35.011 1.00 33.00 305 ARG A CA 1
ATOM 2336 C C . ARG A 1 305 ? -48.443 1.412 -35.866 1.00 33.00 305 ARG A C 1
ATOM 2338 O O . ARG A 1 305 ? -49.294 1.091 -36.697 1.00 33.00 305 ARG A O 1
ATOM 2345 N N . PRO A 1 306 ? -47.960 2.686 -35.806 1.00 48.53 306 PRO A N 1
ATOM 2346 C CA . PRO A 1 306 ? -46.555 3.149 -36.025 1.00 48.53 306 PRO A CA 1
ATOM 2347 C C . PRO A 1 306 ? -46.093 4.282 -35.059 1.00 48.53 306 PRO A C 1
ATOM 2349 O O . PRO A 1 306 ? -46.905 4.852 -34.349 1.00 48.53 306 PRO A O 1
ATOM 2352 N N . SER A 1 307 ? -44.804 4.534 -34.777 1.00 41.84 307 SER A N 1
ATOM 2353 C CA . SER A 1 307 ? -43.706 5.160 -35.561 1.00 41.84 307 SER A CA 1
ATOM 2354 C C . SER A 1 307 ? -43.929 6.623 -36.002 1.00 41.84 307 SER A C 1
ATOM 2356 O O . SER A 1 307 ? -44.800 6.886 -36.820 1.00 41.84 307 SER A O 1
ATOM 2358 N N . GLY A 1 308 ? -43.050 7.529 -35.539 1.00 29.12 308 GLY A N 1
ATOM 2359 C CA . GLY A 1 308 ? -42.855 8.917 -36.013 1.00 29.12 308 GLY A CA 1
ATOM 2360 C C . GLY A 1 308 ? -42.221 9.784 -34.903 1.00 29.12 308 GLY A C 1
ATOM 2361 O O . GLY A 1 308 ? -42.904 10.040 -33.924 1.00 29.12 308 GLY A O 1
ATOM 2362 N N . LEU A 1 309 ? -40.899 9.981 -34.780 1.00 35.56 309 LEU A N 1
ATOM 2363 C CA . LEU A 1 309 ? -39.931 10.810 -35.536 1.00 35.56 309 LEU A CA 1
ATOM 2364 C C . LEU A 1 309 ? -40.126 12.341 -35.428 1.00 35.56 309 LEU A C 1
ATOM 2366 O O . LEU A 1 309 ? -41.221 12.848 -35.623 1.00 35.56 309 LEU A O 1
ATOM 2370 N N . GLU A 1 310 ? -38.975 12.999 -35.235 1.00 31.16 310 GLU A N 1
ATOM 2371 C CA . GLU A 1 310 ? -38.614 14.423 -35.395 1.00 31.16 310 GLU A CA 1
ATOM 2372 C C . GLU A 1 310 ? -38.698 15.328 -34.152 1.00 31.16 310 GLU A C 1
ATOM 2374 O O . GLU A 1 310 ? -39.741 15.467 -33.532 1.00 31.16 310 GLU A O 1
ATOM 2379 N N . THR A 1 311 ? -37.577 15.799 -33.588 1.00 31.53 311 THR A N 1
ATOM 2380 C CA . THR A 1 311 ? -36.583 16.815 -34.033 1.00 31.53 311 THR A CA 1
ATOM 2381 C C . THR A 1 311 ? -36.862 18.117 -33.278 1.00 31.53 311 THR A C 1
ATOM 2383 O O . THR A 1 311 ? -37.985 18.597 -33.290 1.00 31.53 311 THR A O 1
ATOM 2386 N N . VAL A 1 312 ? -35.846 18.679 -32.614 1.00 30.59 312 VAL A N 1
ATOM 2387 C CA . VAL A 1 312 ? -35.407 20.089 -32.709 1.00 30.59 312 VAL A CA 1
ATOM 2388 C C . VAL A 1 312 ? -34.439 20.399 -31.556 1.00 30.59 312 VAL A C 1
ATOM 2390 O O . VAL A 1 312 ? -34.741 20.266 -30.374 1.00 30.59 312 VAL A O 1
ATOM 2393 N N . LEU A 1 313 ? -33.241 20.814 -31.964 1.00 34.12 313 LEU A N 1
ATOM 2394 C CA . LEU A 1 313 ? -32.198 21.466 -31.179 1.00 34.12 313 LEU A CA 1
ATOM 2395 C C . LEU A 1 313 ? -32.694 22.799 -30.600 1.00 34.12 313 LEU A C 1
ATOM 2397 O O . LEU A 1 313 ? -33.267 23.596 -31.336 1.00 34.12 313 LEU A O 1
ATOM 2401 N N . SER A 1 314 ? -32.319 23.131 -29.363 1.00 31.09 314 SER A N 1
ATOM 2402 C CA . SER A 1 314 ? -31.985 24.525 -29.050 1.00 31.09 314 SER A CA 1
ATOM 2403 C C . SER A 1 314 ? -30.966 24.629 -27.919 1.00 31.09 314 SER A C 1
ATOM 2405 O O . SER A 1 314 ? -30.988 23.891 -26.937 1.00 31.09 314 SER A O 1
ATOM 2407 N N . ILE A 1 315 ? -30.017 25.528 -28.140 1.00 32.06 315 ILE A N 1
ATOM 2408 C CA . ILE A 1 315 ? -28.752 25.727 -27.444 1.00 32.06 315 ILE A CA 1
ATOM 2409 C C . ILE A 1 315 ? -28.875 26.984 -26.566 1.00 32.06 315 ILE A C 1
ATOM 2411 O O . ILE A 1 315 ? -29.155 28.047 -27.107 1.00 32.06 315 ILE A O 1
ATOM 2415 N N . ARG A 1 316 ? -28.492 26.855 -25.277 1.00 30.22 316 ARG A N 1
ATOM 2416 C CA . ARG A 1 316 ? -27.890 27.887 -24.381 1.00 30.22 316 ARG A CA 1
ATOM 2417 C C . ARG A 1 316 ? -28.758 29.107 -23.948 1.00 30.22 316 ARG A C 1
ATOM 2419 O O . ARG A 1 316 ? -29.775 29.385 -24.560 1.00 30.22 316 ARG A O 1
ATOM 2426 N N . PRO A 1 317 ? -28.280 29.951 -23.000 1.00 46.00 317 PRO A N 1
ATOM 2427 C CA . PRO A 1 317 ? -27.818 29.645 -21.635 1.00 46.00 317 PRO A CA 1
ATOM 2428 C C . PRO A 1 317 ? -28.271 30.733 -20.612 1.00 46.00 317 PRO A C 1
ATOM 2430 O O . PRO A 1 317 ? -28.961 31.680 -20.964 1.00 46.00 317 PRO A O 1
ATOM 2433 N N . ALA A 1 318 ? -27.707 30.652 -19.400 1.00 28.55 318 ALA A N 1
ATOM 2434 C CA . ALA A 1 318 ? -27.299 31.774 -18.537 1.00 28.55 318 ALA A CA 1
ATOM 2435 C C . ALA A 1 318 ? -28.261 32.287 -17.437 1.00 28.55 318 ALA A C 1
ATOM 2437 O O . ALA A 1 318 ? -29.243 32.965 -17.699 1.00 28.55 318 ALA A O 1
ATOM 2438 N N . SER A 1 319 ? -27.768 32.096 -16.203 1.00 31.47 319 SER A N 1
ATOM 2439 C CA . SER A 1 319 ? -27.591 33.124 -15.158 1.00 31.47 319 SER A CA 1
ATOM 2440 C C . SER A 1 319 ? -28.752 33.521 -14.237 1.00 31.47 319 SER A C 1
ATOM 2442 O O . SER A 1 319 ? -29.876 33.736 -14.666 1.00 31.47 319 SER A O 1
ATOM 2444 N N . GLY A 1 320 ? -28.376 33.743 -12.968 1.00 30.23 320 GLY A N 1
ATOM 2445 C CA . GLY A 1 320 ? -29.156 34.377 -11.892 1.00 30.23 320 GLY A CA 1
ATOM 2446 C C . GLY A 1 320 ? -29.438 33.379 -10.767 1.00 30.23 320 GLY A C 1
ATOM 2447 O O . GLY A 1 320 ? -30.341 32.570 -10.900 1.00 30.23 320 GLY A O 1
ATOM 2448 N N . LEU A 1 321 ? -28.615 33.229 -9.721 1.00 33.19 321 LEU A N 1
ATOM 2449 C CA . LEU A 1 321 ? -28.453 34.168 -8.599 1.00 33.19 321 LEU A CA 1
ATOM 2450 C C . LEU A 1 321 ? -29.756 34.903 -8.267 1.00 33.19 321 LEU A C 1
ATOM 2452 O O . LEU A 1 321 ? -30.073 35.887 -8.922 1.00 33.19 321 LEU A O 1
ATOM 2456 N N . ASN A 1 322 ? -30.463 34.426 -7.241 1.00 33.34 322 ASN A N 1
ATOM 2457 C CA . ASN A 1 322 ? -30.898 35.259 -6.124 1.00 33.34 322 ASN A CA 1
ATOM 2458 C C . ASN A 1 322 ? -31.241 34.388 -4.912 1.00 33.34 322 ASN A C 1
ATOM 2460 O O . ASN A 1 322 ? -31.972 33.406 -5.008 1.00 33.34 322 ASN A O 1
ATOM 2464 N N . ASN A 1 323 ? -30.648 34.785 -3.789 1.00 31.98 323 ASN A N 1
ATOM 2465 C CA . ASN A 1 323 ? -31.108 34.495 -2.444 1.00 31.98 323 ASN A CA 1
ATOM 2466 C C . ASN A 1 323 ? -32.542 35.007 -2.303 1.00 31.98 323 ASN A C 1
ATOM 2468 O O . ASN A 1 323 ? -32.767 36.167 -2.638 1.00 31.98 323 ASN A O 1
ATOM 2472 N N . GLU A 1 324 ? -33.443 34.217 -1.726 1.00 35.88 324 GLU A N 1
ATOM 2473 C CA . GLU A 1 324 ? -34.438 34.771 -0.812 1.00 35.88 324 GLU A CA 1
ATOM 2474 C C . GLU A 1 324 ? -34.515 33.911 0.447 1.00 35.88 324 GLU A C 1
ATOM 2476 O O . GLU A 1 324 ? -34.727 32.700 0.428 1.00 35.88 324 GLU A O 1
ATOM 2481 N N . ASP A 1 325 ? -34.223 34.633 1.516 1.00 31.67 325 ASP A N 1
ATOM 2482 C CA . ASP A 1 325 ? -34.415 34.387 2.926 1.00 31.67 325 ASP A CA 1
ATOM 2483 C C . ASP A 1 325 ? -35.931 34.392 3.182 1.00 31.67 325 ASP A C 1
ATOM 2485 O O . ASP A 1 325 ? -36.600 35.356 2.809 1.00 31.67 325 ASP A O 1
ATOM 2489 N N . PHE A 1 326 ? -36.490 33.343 3.787 1.00 37.22 326 PHE A N 1
ATOM 2490 C CA . PHE A 1 326 ? -37.808 33.432 4.415 1.00 37.22 326 PHE A CA 1
ATOM 2491 C C . PHE A 1 326 ? -37.818 32.656 5.728 1.00 37.22 326 PHE A C 1
ATOM 2493 O O . PHE A 1 326 ? -37.423 31.494 5.822 1.00 37.22 326 PHE A O 1
ATOM 2500 N N . SER A 1 327 ? -38.254 33.407 6.723 1.00 36.00 327 SER A N 1
ATOM 2501 C CA . SER A 1 327 ? -38.372 33.157 8.145 1.00 36.00 327 SER A CA 1
ATOM 2502 C C . SER A 1 327 ? -39.254 31.969 8.525 1.00 36.00 327 SER A C 1
ATOM 2504 O O . SER A 1 327 ? -40.224 31.645 7.843 1.00 36.00 327 SER A O 1
ATOM 2506 N N . GLU A 1 328 ? -38.895 31.398 9.679 1.00 37.62 328 GLU A N 1
ATOM 2507 C CA . GLU A 1 328 ? -39.759 31.010 10.806 1.00 37.62 328 GLU A CA 1
ATOM 2508 C C . GLU A 1 328 ? -41.273 31.174 10.578 1.00 37.62 328 GLU A C 1
ATOM 2510 O O . GLU A 1 328 ? -41.727 32.280 10.298 1.00 37.62 328 GLU A O 1
ATOM 2515 N N . ASP A 1 329 ? -42.059 30.112 10.795 1.00 31.94 329 ASP A N 1
ATOM 2516 C CA . ASP A 1 329 ? -42.860 30.005 12.024 1.00 31.94 329 ASP A CA 1
ATOM 2517 C C . ASP A 1 329 ? -43.557 28.631 12.174 1.00 31.94 329 ASP A C 1
ATOM 2519 O O . ASP A 1 329 ? -44.005 28.025 11.203 1.00 31.94 329 ASP A O 1
ATOM 2523 N N . SER A 1 330 ? -43.703 28.238 13.444 1.00 37.31 330 SER A N 1
ATOM 2524 C CA . SER A 1 330 ? -44.827 27.504 14.044 1.00 37.31 330 SER A CA 1
ATOM 2525 C C . SER A 1 330 ? -45.014 25.989 13.835 1.00 37.31 330 SER A C 1
ATOM 2527 O O . SER A 1 330 ? -45.434 25.502 12.791 1.00 37.31 330 SER A O 1
ATOM 2529 N N . ASN A 1 331 ? -44.758 25.273 14.943 1.00 33.81 331 ASN A N 1
ATOM 2530 C CA . ASN A 1 331 ? -45.696 24.420 15.695 1.00 33.81 331 ASN A CA 1
ATOM 2531 C C . ASN A 1 331 ? -46.792 23.687 14.898 1.00 33.81 331 ASN A C 1
ATOM 2533 O O . ASN A 1 331 ? -47.682 24.329 14.356 1.00 33.81 331 ASN A O 1
ATOM 2537 N N . ASP A 1 332 ? -46.855 22.358 15.002 1.00 37.66 332 ASP A N 1
ATOM 2538 C CA . ASP A 1 332 ? -47.835 21.791 15.934 1.00 37.66 332 ASP A CA 1
ATOM 2539 C C . ASP A 1 332 ? -47.620 20.305 16.232 1.00 37.66 332 ASP A C 1
ATOM 2541 O O . ASP A 1 332 ? -47.114 19.510 15.438 1.00 37.66 332 ASP A O 1
ATOM 2545 N N . ASP A 1 333 ? -48.014 20.018 17.458 1.00 35.66 333 ASP A N 1
ATOM 2546 C CA . ASP A 1 333 ? -48.029 18.787 18.218 1.00 35.66 333 ASP A CA 1
ATOM 2547 C C . ASP A 1 333 ? -49.175 17.875 17.740 1.00 35.66 333 ASP A C 1
ATOM 2549 O O . ASP A 1 333 ? -50.303 18.338 17.572 1.00 35.66 333 ASP A O 1
ATOM 2553 N N . GLN A 1 334 ? -48.923 16.576 17.542 1.00 44.44 334 GLN A N 1
ATOM 2554 C CA . GLN A 1 334 ? -49.993 15.577 17.625 1.00 44.44 334 GLN A CA 1
ATOM 2555 C C . GLN A 1 334 ? -49.451 14.181 17.946 1.00 44.44 334 GLN A C 1
ATOM 2557 O O . GLN A 1 334 ? -48.907 13.451 17.116 1.00 44.44 334 GLN A O 1
ATOM 2562 N N . THR A 1 335 ? -49.623 13.857 19.220 1.00 37.66 335 THR A N 1
ATOM 2563 C CA . THR A 1 335 ? -49.592 12.544 19.859 1.00 37.66 335 THR A CA 1
ATOM 2564 C C . THR A 1 335 ? -50.887 11.783 19.546 1.00 37.66 335 THR A C 1
ATOM 2566 O O . THR A 1 335 ? -51.930 12.430 19.527 1.00 37.66 335 THR A O 1
ATOM 2569 N N . ASP A 1 336 ? -50.805 10.457 19.317 1.00 37.50 336 ASP A N 1
ATOM 2570 C CA . ASP A 1 336 ? -51.724 9.363 19.753 1.00 37.50 336 ASP A CA 1
ATOM 2571 C C . ASP A 1 336 ? -51.695 8.123 18.807 1.00 37.50 336 ASP A C 1
ATOM 2573 O O . ASP A 1 336 ? -51.110 8.203 17.725 1.00 37.50 336 ASP A O 1
ATOM 2577 N N . PRO A 1 337 ? -52.154 6.912 19.216 1.00 51.88 337 PRO A N 1
ATOM 2578 C CA . PRO A 1 337 ? -51.256 5.925 19.808 1.00 51.88 337 PRO A CA 1
ATOM 2579 C C . PRO A 1 337 ? -51.282 4.549 19.101 1.00 51.88 337 PRO A C 1
ATOM 2581 O O . PRO A 1 337 ? -52.139 4.229 18.283 1.00 51.88 337 PRO A O 1
ATOM 2584 N N . GLU A 1 338 ? -50.283 3.744 19.460 1.00 37.16 338 GLU A N 1
ATOM 2585 C CA . GLU A 1 338 ? -50.336 2.304 19.754 1.00 37.16 338 GLU A CA 1
ATOM 2586 C C . GLU A 1 338 ? -51.397 1.426 19.046 1.00 37.16 338 GLU A C 1
ATOM 2588 O O . GLU A 1 338 ? -52.582 1.428 19.379 1.00 37.16 338 GLU A O 1
ATOM 2593 N N . MET A 1 339 ? -50.932 0.539 18.156 1.00 37.50 339 MET A N 1
ATOM 2594 C CA . MET A 1 339 ? -51.618 -0.727 17.895 1.00 37.50 339 MET A CA 1
ATOM 2595 C C . MET A 1 339 ? -50.604 -1.874 17.815 1.00 37.50 339 MET A C 1
ATOM 2597 O O . MET A 1 339 ? -49.747 -1.946 16.933 1.00 37.50 339 MET A O 1
ATOM 2601 N N . GLU A 1 340 ? -50.718 -2.744 18.810 1.00 41.75 340 GLU A N 1
ATOM 2602 C CA . GLU A 1 340 ? -49.997 -3.987 19.036 1.00 41.75 340 GLU A CA 1
ATOM 2603 C C . GLU A 1 340 ? -50.358 -5.012 17.944 1.00 41.75 340 GLU A C 1
ATOM 2605 O O . GLU A 1 340 ? -51.520 -5.394 17.800 1.00 41.75 340 GLU A O 1
ATOM 2610 N N . ILE A 1 341 ? -49.376 -5.490 17.173 1.00 41.50 341 ILE A N 1
ATOM 2611 C CA . ILE A 1 341 ? -49.516 -6.723 16.384 1.00 41.50 341 ILE A CA 1
ATOM 2612 C C . ILE A 1 341 ? -48.329 -7.625 16.703 1.00 41.50 341 ILE A C 1
ATOM 2614 O O . ILE A 1 341 ? -47.200 -7.419 16.261 1.00 41.50 341 ILE A O 1
ATOM 2618 N N . VAL A 1 342 ? -48.632 -8.655 17.488 1.00 44.56 342 VAL A N 1
ATOM 2619 C CA . VAL A 1 342 ? -47.792 -9.820 17.746 1.00 44.56 342 VAL A CA 1
ATOM 2620 C C . VAL A 1 342 ? -47.585 -10.570 16.429 1.00 44.56 342 VAL A C 1
ATOM 2622 O O . VAL A 1 342 ? -48.537 -11.046 15.815 1.00 44.56 342 VAL A O 1
ATOM 2625 N N . THR A 1 343 ? -46.339 -10.692 15.974 1.00 38.78 343 THR A N 1
ATOM 2626 C CA . THR A 1 343 ? -45.954 -11.693 14.968 1.00 38.78 343 THR A CA 1
ATOM 2627 C C . THR A 1 343 ? -44.641 -12.339 15.396 1.00 38.78 343 THR A C 1
ATOM 2629 O O . THR A 1 343 ? -43.572 -11.734 15.332 1.00 38.78 343 THR A O 1
ATOM 2632 N N . GLU A 1 344 ? -44.733 -13.579 15.871 1.00 43.47 344 GLU A N 1
ATOM 2633 C CA . GLU A 1 344 ? -43.584 -14.452 16.082 1.00 43.47 344 GLU A CA 1
ATOM 2634 C C . GLU A 1 344 ? -42.980 -14.872 14.732 1.00 43.47 344 GLU A C 1
ATOM 2636 O O . GLU A 1 344 ? -43.696 -15.271 13.814 1.00 43.47 344 GLU A O 1
ATOM 2641 N N . GLY A 1 345 ? -41.645 -14.857 14.643 1.00 44.34 345 GLY A N 1
ATOM 2642 C CA . GLY A 1 345 ? -40.917 -15.737 13.726 1.00 44.34 345 GLY A CA 1
ATOM 2643 C C . GLY A 1 345 ? -40.151 -15.082 12.576 1.00 44.34 345 GLY A C 1
ATOM 2644 O O . GLY A 1 345 ? -40.480 -15.314 11.420 1.00 44.34 345 GLY A O 1
ATOM 2645 N N . HIS A 1 346 ? -39.062 -14.371 12.881 1.00 40.59 346 HIS A N 1
ATOM 2646 C CA . HIS A 1 346 ? -37.749 -14.507 12.220 1.00 40.59 346 HIS A CA 1
ATOM 2647 C C . HIS A 1 346 ? -36.764 -13.564 12.909 1.00 40.59 346 HIS A C 1
ATOM 2649 O O . HIS A 1 346 ? -36.982 -12.359 12.931 1.00 40.59 346 HIS A O 1
ATOM 2655 N N . GLN A 1 347 ? -35.692 -14.108 13.484 1.00 41.22 347 GLN A N 1
ATOM 2656 C CA . GLN A 1 347 ? -34.665 -13.351 14.198 1.00 41.22 347 GLN A CA 1
ATOM 2657 C C . GLN A 1 347 ? -33.896 -12.463 13.197 1.00 41.22 347 GLN A C 1
ATOM 2659 O O . GLN A 1 347 ? -33.103 -12.992 12.413 1.00 41.22 347 GLN A O 1
ATOM 2664 N N . PRO A 1 348 ? -34.113 -11.133 13.165 1.00 35.84 348 PRO A N 1
ATOM 2665 C CA . PRO A 1 348 ? -33.384 -10.253 12.268 1.00 35.84 348 PRO A CA 1
ATOM 2666 C C . PRO A 1 348 ? -31.993 -10.048 12.862 1.00 35.84 348 PRO A C 1
ATOM 2668 O O . PRO A 1 348 ? -31.858 -9.791 14.061 1.00 35.84 348 PRO A O 1
ATOM 2671 N N . CYS A 1 349 ? -30.952 -10.144 12.035 1.00 31.98 349 CYS A N 1
ATOM 2672 C CA . CYS A 1 349 ? -29.621 -9.683 12.408 1.00 31.98 349 CYS A CA 1
ATOM 2673 C C . CYS A 1 349 ? -29.746 -8.257 12.959 1.00 31.98 349 CYS A C 1
ATOM 2675 O O . CYS A 1 349 ? -30.118 -7.340 12.227 1.00 31.98 349 CYS A O 1
ATOM 2677 N N . GLN A 1 350 ? -29.496 -8.091 14.258 1.00 34.88 350 GLN A N 1
ATOM 2678 C CA . GLN A 1 350 ? -29.508 -6.790 14.908 1.00 34.88 350 GLN A CA 1
ATOM 2679 C C . GLN A 1 350 ? -28.512 -5.897 14.170 1.00 34.88 350 GLN A C 1
ATOM 2681 O O . GLN A 1 350 ? -27.306 -6.149 14.177 1.00 34.88 350 GLN A O 1
ATOM 2686 N N . ASN A 1 351 ? -29.030 -4.881 13.480 1.00 37.72 351 ASN A N 1
ATOM 2687 C CA . ASN A 1 351 ? -28.199 -3.836 12.912 1.00 37.72 351 ASN A CA 1
ATOM 2688 C C . ASN A 1 351 ? -27.421 -3.201 14.075 1.00 37.72 351 ASN A C 1
ATOM 2690 O O . ASN A 1 351 ? -28.058 -2.784 15.047 1.00 37.72 351 ASN A O 1
ATOM 2694 N N . PRO A 1 352 ? -26.079 -3.121 14.018 1.00 41.34 352 PRO A N 1
ATOM 2695 C CA . PRO A 1 352 ? -25.330 -2.382 15.022 1.00 41.34 352 PRO A CA 1
ATOM 2696 C C . PRO A 1 352 ? -25.854 -0.938 15.067 1.00 41.34 352 PRO A C 1
ATOM 2698 O O . PRO A 1 352 ? -26.277 -0.418 14.025 1.00 41.34 352 PRO A O 1
ATOM 2701 N N . PRO A 1 353 ? -25.867 -0.295 16.248 1.00 39.03 353 PRO A N 1
ATOM 2702 C CA . PRO A 1 353 ? -26.413 1.044 16.409 1.00 39.03 353 PRO A CA 1
ATOM 2703 C C . PRO A 1 353 ? -25.768 1.972 15.383 1.00 39.03 353 PRO A C 1
ATOM 2705 O O . PRO A 1 353 ? -24.557 2.199 15.401 1.00 39.03 353 PRO A O 1
ATOM 2708 N N . LYS A 1 354 ? -26.590 2.490 14.465 1.00 43.66 354 LYS A N 1
ATOM 2709 C CA . LYS A 1 354 ? -26.214 3.521 13.500 1.00 43.66 354 LYS A CA 1
ATOM 2710 C C . LYS A 1 354 ? -26.029 4.842 14.250 1.00 43.66 354 LYS A C 1
ATOM 2712 O O . LYS A 1 354 ? -26.769 5.792 14.032 1.00 43.66 354 LYS A O 1
ATOM 2717 N N . ASN A 1 355 ? -25.018 4.919 15.112 1.00 43.31 355 ASN A N 1
ATOM 2718 C CA . ASN A 1 355 ? -24.361 6.188 15.375 1.00 43.31 355 ASN A CA 1
ATOM 2719 C C . ASN A 1 355 ? -23.627 6.535 14.084 1.00 43.31 355 ASN A C 1
ATOM 2721 O O . ASN A 1 355 ? -22.453 6.215 13.901 1.00 43.31 355 ASN A O 1
ATOM 2725 N N . VAL A 1 356 ? -24.370 7.124 13.145 1.00 47.66 356 VAL A N 1
ATOM 2726 C CA . VAL A 1 356 ? -23.804 7.867 12.026 1.00 47.66 356 VAL A CA 1
ATOM 2727 C C . VAL A 1 356 ? -23.083 9.039 12.676 1.00 47.66 356 VAL A C 1
ATOM 2729 O O . VAL A 1 356 ? -23.655 10.101 12.890 1.00 47.66 356 VAL A O 1
ATOM 2732 N N . LEU A 1 357 ? -21.848 8.789 13.113 1.00 52.19 357 LEU A N 1
ATOM 2733 C CA . LEU A 1 357 ? -20.905 9.809 13.532 1.00 52.19 357 LEU A CA 1
ATOM 2734 C C . LEU A 1 357 ? -20.945 10.880 12.448 1.00 52.19 357 LEU A C 1
ATOM 2736 O O . LEU A 1 357 ? -20.612 10.586 11.298 1.00 52.19 357 LEU A O 1
ATOM 2740 N N . ASN A 1 358 ? -21.405 12.081 12.810 1.00 55.53 358 ASN A N 1
ATOM 2741 C CA . ASN A 1 358 ? -21.278 13.274 11.985 1.00 55.53 358 ASN A CA 1
ATOM 2742 C C . ASN A 1 358 ? -19.838 13.300 11.484 1.00 55.53 358 ASN A C 1
ATOM 2744 O O . ASN A 1 358 ? -18.912 13.503 12.276 1.00 55.53 358 ASN A O 1
ATOM 2748 N N . ARG A 1 359 ? -19.649 12.961 10.202 1.00 57.34 359 ARG A N 1
ATOM 2749 C CA . ARG A 1 359 ? -18.318 12.790 9.629 1.00 57.34 359 ARG A CA 1
ATOM 2750 C C . ARG A 1 359 ? -17.590 14.104 9.830 1.00 57.34 359 ARG A C 1
ATOM 2752 O O . ARG A 1 359 ? -18.079 15.157 9.424 1.00 57.34 359 ARG A O 1
ATOM 2759 N N . THR A 1 360 ? -16.465 14.038 10.533 1.00 61.19 360 THR A N 1
ATOM 2760 C CA . THR A 1 360 ? -15.652 15.222 10.776 1.00 61.19 360 THR A CA 1
ATOM 2761 C C . THR A 1 360 ? -15.249 15.817 9.425 1.00 61.19 360 THR A C 1
ATOM 2763 O O . THR A 1 360 ? -15.092 15.078 8.447 1.00 61.19 360 THR A O 1
ATOM 2766 N N . PRO A 1 361 ? -15.035 17.140 9.341 1.00 58.22 361 PRO A N 1
ATOM 2767 C CA . PRO A 1 361 ? -14.682 17.808 8.085 1.00 58.22 361 PRO A CA 1
ATOM 2768 C C . PRO A 1 361 ? -13.351 17.326 7.478 1.00 58.22 361 PRO A C 1
ATOM 2770 O O . PRO A 1 361 ? -12.963 17.767 6.399 1.00 58.22 361 PRO A O 1
ATOM 2773 N N . TYR A 1 362 ? -12.617 16.456 8.175 1.00 64.94 362 TYR A N 1
ATOM 2774 C CA . TYR A 1 362 ? -11.275 16.025 7.809 1.00 64.94 362 TYR A CA 1
ATOM 2775 C C . TYR A 1 362 ? -11.227 14.653 7.131 1.00 64.94 362 TYR A C 1
ATOM 2777 O O . TYR A 1 362 ? -10.197 14.346 6.530 1.00 64.94 362 TYR A O 1
ATOM 2785 N N . GLU A 1 363 ? -12.308 13.863 7.205 1.00 84.00 363 GLU A N 1
ATOM 2786 C CA . GLU A 1 363 ? -12.384 12.493 6.667 1.00 84.00 363 GLU A CA 1
ATOM 2787 C C . GLU A 1 363 ? -11.259 11.577 7.195 1.00 84.00 363 GLU A C 1
ATOM 2789 O O . GLU A 1 363 ? -10.626 10.844 6.437 1.00 84.00 363 GLU A O 1
ATOM 2794 N N . THR A 1 364 ? -10.985 11.621 8.506 1.00 87.75 364 THR A N 1
ATOM 2795 C CA . THR A 1 364 ? -9.907 10.839 9.149 1.00 87.75 364 THR A CA 1
ATOM 2796 C C . THR A 1 364 ? -10.449 9.791 10.118 1.00 87.75 364 THR A C 1
ATOM 2798 O O . THR A 1 364 ? -10.246 9.914 11.327 1.00 87.75 364 THR A O 1
ATOM 2801 N N . PRO A 1 365 ? -11.170 8.764 9.633 1.00 93.00 365 PRO A N 1
ATOM 2802 C CA . PRO A 1 365 ? -11.941 7.872 10.493 1.00 93.00 365 PRO A CA 1
ATOM 2803 C C . PRO A 1 365 ? -11.067 7.058 11.459 1.00 93.00 365 PRO A C 1
ATOM 2805 O O . PRO A 1 365 ? -11.528 6.701 12.541 1.00 93.00 365 PRO A O 1
ATOM 2808 N N . ILE A 1 366 ? -9.800 6.785 11.125 1.00 96.69 366 ILE A N 1
ATOM 2809 C CA . ILE A 1 366 ? -8.893 6.042 12.007 1.00 96.69 366 ILE A CA 1
ATOM 2810 C C . ILE A 1 366 ? -8.398 6.944 13.131 1.00 96.69 366 ILE A C 1
ATOM 2812 O O . ILE A 1 366 ? -8.425 6.551 14.295 1.00 96.69 366 ILE A O 1
ATOM 2816 N N . VAL A 1 367 ? -7.953 8.159 12.806 1.00 96.81 367 VAL A N 1
ATOM 2817 C CA . VAL A 1 367 ? -7.516 9.114 13.835 1.00 96.81 367 VAL A CA 1
ATOM 2818 C C . VAL A 1 367 ? -8.694 9.520 14.717 1.00 96.81 367 VAL A C 1
ATOM 2820 O O . VAL A 1 367 ? -8.542 9.582 15.932 1.00 96.81 367 VAL A O 1
ATOM 2823 N N . ASP A 1 368 ? -9.880 9.712 14.144 1.00 95.94 368 ASP A N 1
ATOM 2824 C CA . ASP A 1 368 ? -11.098 10.011 14.900 1.00 95.94 368 ASP A CA 1
ATOM 2825 C C . ASP A 1 368 ? -11.442 8.878 15.877 1.00 95.94 368 ASP A C 1
ATOM 2827 O O . ASP A 1 368 ? -11.790 9.155 17.023 1.00 95.94 368 ASP A O 1
ATOM 2831 N N . LEU A 1 369 ? -11.267 7.615 15.469 1.00 96.44 369 LEU A N 1
ATOM 2832 C CA . LEU A 1 369 ? -11.492 6.452 16.330 1.00 96.44 369 LEU A CA 1
ATOM 2833 C C . LEU A 1 369 ? -10.461 6.332 17.465 1.00 96.44 369 LEU A C 1
ATOM 2835 O O . LEU A 1 369 ? -10.830 5.996 18.587 1.00 96.44 369 LEU A O 1
ATOM 2839 N N . LEU A 1 370 ? -9.172 6.554 17.183 1.00 96.69 370 LEU A N 1
ATOM 2840 C CA . LEU A 1 370 ? -8.089 6.297 18.149 1.00 96.69 370 LEU A CA 1
ATOM 2841 C C . LEU A 1 370 ? -7.768 7.505 19.038 1.00 96.69 370 LEU A C 1
ATOM 2843 O O . LEU A 1 370 ? -7.393 7.359 20.199 1.00 96.69 370 LEU A O 1
ATOM 2847 N N . TRP A 1 371 ? -7.886 8.716 18.502 1.00 96.06 371 TRP A N 1
ATOM 2848 C CA . TRP A 1 371 ? -7.600 9.952 19.227 1.00 96.06 371 TRP A CA 1
ATOM 2849 C C . TRP A 1 371 ? -8.876 10.658 19.699 1.00 96.06 371 TRP A C 1
ATOM 2851 O O . TRP A 1 371 ? -8.899 11.171 20.823 1.00 96.06 371 TRP A O 1
ATOM 2861 N N . GLY A 1 372 ? -9.928 10.647 18.877 1.00 94.62 372 GLY A N 1
ATOM 2862 C CA . GLY A 1 372 ? -11.127 11.476 19.020 1.00 94.62 372 GLY A CA 1
ATOM 2863 C C . GLY A 1 372 ? -11.165 12.609 17.989 1.00 94.62 372 GLY A C 1
ATOM 2864 O O . GLY A 1 372 ? -10.181 12.872 17.299 1.00 94.62 372 GLY A O 1
ATOM 2865 N N . SER A 1 373 ? -12.289 13.318 17.889 1.00 92.94 373 SER A N 1
ATOM 2866 C CA . SER A 1 373 ? -12.482 14.442 16.953 1.00 92.94 373 SER A CA 1
ATOM 2867 C C . SER A 1 373 ? -11.817 15.753 17.396 1.00 92.94 373 SER A C 1
ATOM 2869 O O . SER A 1 373 ? -11.841 16.737 16.656 1.00 92.94 373 SER A O 1
ATOM 2871 N N . THR A 1 374 ? -11.213 15.788 18.586 1.00 92.94 374 THR A N 1
ATOM 2872 C CA . THR A 1 374 ? -10.580 16.993 19.129 1.00 92.94 374 THR A CA 1
ATOM 2873 C C . THR A 1 374 ? -9.345 17.386 18.326 1.00 92.94 374 THR A C 1
ATOM 2875 O O . THR A 1 374 ? -8.556 16.541 17.881 1.00 92.94 374 THR A O 1
ATOM 2878 N N . THR A 1 375 ? -9.171 18.696 18.149 1.00 93.25 375 THR A N 1
ATOM 2879 C CA . THR A 1 375 ? -7.952 19.257 17.574 1.00 93.25 375 THR A CA 1
ATOM 2880 C C . THR A 1 375 ? -6.796 19.113 18.551 1.00 93.25 375 THR A C 1
ATOM 2882 O O . THR A 1 375 ? -6.984 19.335 19.746 1.00 93.25 375 THR A O 1
ATOM 2885 N N . PHE A 1 376 ? -5.606 18.783 18.058 1.00 91.88 376 PHE A N 1
ATOM 2886 C CA . PHE A 1 376 ? -4.395 18.755 18.877 1.00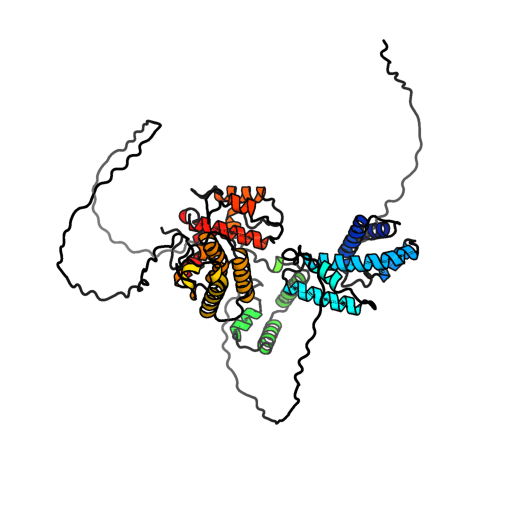 91.88 376 PHE A CA 1
ATOM 2887 C C . PHE A 1 376 ? -3.359 19.751 18.359 1.00 91.88 376 PHE A C 1
ATOM 2889 O O . PHE A 1 376 ? -3.235 19.973 17.152 1.00 91.88 376 PHE A O 1
ATOM 2896 N N . THR A 1 377 ? -2.632 20.368 19.290 1.00 93.25 377 THR A N 1
ATOM 2897 C CA . THR A 1 377 ? -1.558 21.317 18.988 1.00 93.25 377 THR A CA 1
ATOM 2898 C C . THR A 1 377 ? -0.209 20.600 18.890 1.00 93.25 377 THR A C 1
ATOM 2900 O O . THR A 1 377 ? -0.080 19.424 19.242 1.00 93.25 377 THR A O 1
ATOM 2903 N N . PHE A 1 378 ? 0.822 21.295 18.405 1.00 94.19 378 PHE A N 1
ATOM 2904 C CA . PHE A 1 378 ? 2.167 20.725 18.263 1.00 94.19 378 PHE A CA 1
ATOM 2905 C C . PHE A 1 378 ? 2.798 20.348 19.617 1.00 94.19 378 PHE A C 1
ATOM 2907 O O . PHE A 1 378 ? 3.599 19.416 19.707 1.00 94.19 378 PHE A O 1
ATOM 2914 N N . GLU A 1 379 ? 2.419 21.036 20.691 1.00 96.56 379 GLU A N 1
ATOM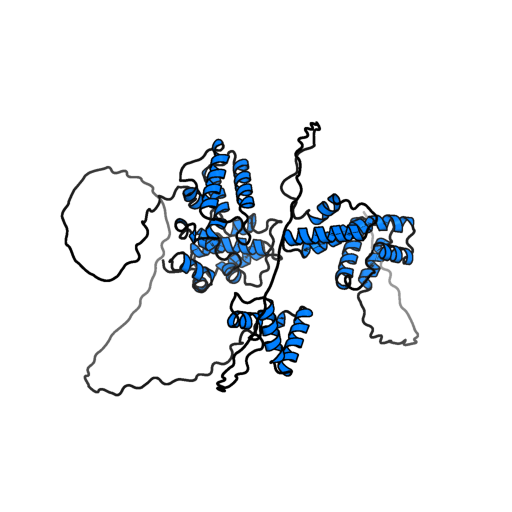 2915 C CA . GLU A 1 379 ? 2.858 20.751 22.059 1.00 96.56 379 GLU A CA 1
ATOM 2916 C C . GLU A 1 379 ? 2.323 19.400 22.553 1.00 96.56 379 GLU A C 1
ATOM 2918 O O . GLU A 1 379 ? 2.959 18.746 23.374 1.00 96.56 379 GLU A O 1
ATOM 2923 N N . MET A 1 380 ? 1.194 18.939 22.007 1.00 96.56 380 MET A N 1
ATOM 2924 C CA . MET A 1 380 ? 0.580 17.656 22.353 1.00 96.56 380 MET A CA 1
ATOM 2925 C C . MET A 1 380 ? 1.154 16.478 21.555 1.00 96.56 380 MET A C 1
ATOM 2927 O O . MET A 1 380 ? 0.659 15.362 21.691 1.00 96.56 380 MET A O 1
ATOM 2931 N N . ARG A 1 381 ? 2.168 16.677 20.705 1.00 96.44 381 ARG A N 1
ATOM 2932 C CA . ARG A 1 381 ? 2.638 15.641 19.768 1.00 96.44 381 ARG A CA 1
ATOM 2933 C C . ARG A 1 381 ? 3.063 14.334 20.441 1.00 96.44 381 ARG A C 1
ATOM 2935 O O . ARG A 1 381 ? 2.708 13.267 19.944 1.00 96.44 381 ARG A O 1
ATOM 2942 N N . ASP A 1 382 ? 3.733 14.402 21.590 1.00 97.38 382 ASP A N 1
ATOM 2943 C CA . ASP A 1 382 ? 4.138 13.210 22.345 1.00 97.38 382 ASP A CA 1
ATOM 2944 C C . ASP A 1 382 ? 2.924 12.487 22.941 1.00 97.38 382 ASP A C 1
ATOM 2946 O O . ASP A 1 382 ? 2.843 11.259 22.912 1.00 97.38 382 ASP A O 1
ATOM 2950 N N . GLN A 1 383 ? 1.924 13.245 23.401 1.00 97.81 383 GLN A N 1
ATOM 2951 C CA . GLN A 1 383 ? 0.663 12.695 23.895 1.00 97.81 383 GLN A CA 1
ATOM 2952 C C . GLN A 1 383 ? -0.139 12.029 22.768 1.00 97.81 383 GLN A C 1
ATOM 2954 O O . GLN A 1 383 ? -0.664 10.931 22.955 1.00 97.81 383 GLN A O 1
ATOM 2959 N N . VAL A 1 384 ? -0.214 12.666 21.594 1.00 97.50 384 VAL A N 1
ATOM 2960 C CA . VAL A 1 384 ? -0.864 12.121 20.392 1.00 97.50 384 VAL A CA 1
ATOM 2961 C C . VAL A 1 384 ? -0.167 10.841 19.958 1.00 97.50 384 VAL A C 1
ATOM 2963 O O . VAL A 1 384 ? -0.826 9.825 19.744 1.00 97.50 384 VAL A O 1
ATOM 2966 N N . HIS A 1 385 ? 1.164 10.857 19.886 1.00 98.12 385 HIS A N 1
ATOM 2967 C CA . HIS A 1 385 ? 1.960 9.682 19.550 1.00 98.12 385 HIS A CA 1
ATOM 2968 C C . HIS A 1 385 ? 1.724 8.524 20.523 1.00 98.12 385 HIS A C 1
ATOM 2970 O O . HIS A 1 385 ? 1.387 7.428 20.067 1.00 98.12 385 HIS A O 1
ATOM 2976 N N . SER A 1 386 ? 1.856 8.770 21.833 1.00 98.00 386 SER A N 1
ATOM 2977 C CA . SER A 1 386 ? 1.664 7.743 22.863 1.00 98.00 386 SER A CA 1
ATOM 2978 C C . SER A 1 386 ? 0.261 7.167 22.778 1.00 98.00 386 SER A C 1
ATOM 2980 O O . SER A 1 386 ? 0.118 5.964 22.587 1.00 98.00 386 SER A O 1
ATOM 2982 N N . LYS A 1 387 ? -0.774 8.018 22.788 1.00 98.06 387 LYS A N 1
ATOM 2983 C CA . LYS A 1 387 ? -2.170 7.567 22.757 1.00 98.06 387 LYS A CA 1
ATOM 2984 C C . LYS A 1 387 ? -2.483 6.746 21.506 1.00 98.06 387 LYS A C 1
ATOM 2986 O O . LYS A 1 387 ? -3.055 5.665 21.619 1.00 98.06 387 LYS A O 1
ATOM 2991 N N . LEU A 1 388 ? -2.071 7.201 20.317 1.00 97.81 388 LEU A N 1
ATOM 2992 C CA . LEU A 1 388 ? -2.270 6.435 19.080 1.00 97.81 388 LEU A CA 1
ATOM 2993 C C . LEU A 1 388 ? -1.574 5.070 19.146 1.00 97.81 388 LEU A C 1
ATOM 2995 O O . LEU A 1 388 ? -2.146 4.057 18.737 1.00 97.81 388 LEU A O 1
ATOM 2999 N N . MET A 1 389 ? -0.342 5.022 19.657 1.00 97.75 389 MET A N 1
ATOM 3000 C CA . MET A 1 389 ? 0.396 3.769 19.786 1.00 97.75 389 MET A CA 1
ATOM 3001 C C . MET A 1 389 ? -0.193 2.844 20.852 1.00 97.75 389 MET A C 1
ATOM 3003 O O . MET A 1 389 ? -0.212 1.632 20.628 1.00 97.75 389 MET A O 1
ATOM 3007 N N . ASP A 1 390 ? -0.694 3.380 21.961 1.00 97.50 390 ASP A N 1
ATOM 3008 C CA . ASP A 1 390 ? -1.340 2.632 23.040 1.00 97.50 390 ASP A CA 1
ATOM 3009 C C . ASP A 1 390 ? -2.647 1.994 22.559 1.00 97.50 390 ASP A C 1
ATOM 3011 O O . ASP A 1 390 ? -2.850 0.789 22.740 1.00 97.50 390 ASP A O 1
ATOM 3015 N N . GLU A 1 391 ? -3.473 2.732 21.815 1.00 97.62 391 GLU A N 1
ATOM 3016 C CA . GLU A 1 391 ? -4.693 2.203 21.194 1.00 97.62 391 GLU A CA 1
ATOM 3017 C C . GLU A 1 391 ? -4.390 1.124 20.143 1.00 97.62 391 GLU A C 1
ATOM 3019 O O . GLU A 1 391 ? -4.972 0.032 20.145 1.00 97.62 391 GLU A O 1
ATOM 3024 N N . VAL A 1 392 ? -3.401 1.367 19.273 1.00 96.31 392 VAL A N 1
ATOM 3025 C CA . VAL A 1 392 ? -2.933 0.362 18.305 1.00 96.31 392 VAL A CA 1
ATOM 3026 C C . VAL A 1 392 ? -2.394 -0.879 19.024 1.00 96.31 392 VAL A C 1
ATOM 3028 O O . VAL A 1 392 ? -2.611 -2.007 18.568 1.00 96.31 392 VAL A O 1
ATOM 3031 N N . ASN A 1 393 ? -1.688 -0.712 20.143 1.00 95.12 393 ASN A N 1
ATOM 3032 C CA . ASN A 1 393 ? -1.145 -1.821 20.920 1.00 95.12 393 ASN A CA 1
ATOM 3033 C C . ASN A 1 393 ? -2.231 -2.656 21.586 1.00 95.12 393 ASN A C 1
ATOM 3035 O O . ASN A 1 393 ? -2.140 -3.886 21.531 1.00 95.12 393 ASN A O 1
ATOM 3039 N N . THR A 1 394 ? -3.244 -1.988 22.130 1.00 96.25 394 THR A N 1
ATOM 3040 C CA . THR A 1 394 ? -4.404 -2.592 22.783 1.00 96.25 394 THR A CA 1
ATOM 3041 C C . THR A 1 394 ? -5.220 -3.416 21.789 1.00 96.25 394 THR A C 1
ATOM 3043 O O . THR A 1 394 ? -5.464 -4.602 22.011 1.00 96.25 394 THR A O 1
ATOM 3046 N N . ARG A 1 395 ? -5.558 -2.845 20.625 1.00 95.94 395 ARG A N 1
ATOM 3047 C CA . ARG A 1 395 ? -6.371 -3.522 19.595 1.00 95.94 395 ARG A CA 1
ATOM 3048 C C . ARG A 1 395 ? -5.609 -4.617 18.834 1.00 95.94 395 ARG A C 1
ATOM 3050 O O . ARG A 1 395 ? -6.184 -5.621 18.391 1.00 95.94 395 ARG A O 1
ATOM 3057 N N . LEU A 1 396 ? -4.293 -4.465 18.674 1.00 93.88 396 LEU A N 1
ATOM 3058 C CA . LEU A 1 396 ? -3.435 -5.412 17.956 1.00 93.88 396 LEU A CA 1
ATOM 3059 C C . LEU A 1 396 ? -2.411 -6.067 18.893 1.00 93.88 396 LEU A C 1
ATOM 3061 O O . LEU A 1 396 ? -1.217 -5.795 18.743 1.00 93.88 396 LEU A O 1
ATOM 3065 N N . PRO A 1 397 ? -2.802 -6.979 19.804 1.00 89.00 397 PRO A N 1
ATOM 3066 C CA . PRO A 1 397 ? -1.840 -7.648 20.673 1.00 89.00 397 PRO A CA 1
ATOM 3067 C C . PRO A 1 397 ? -0.810 -8.438 19.844 1.00 89.00 397 PRO A C 1
ATOM 3069 O O . PRO A 1 397 ? -1.135 -9.055 18.822 1.00 89.00 397 PRO A O 1
ATOM 3072 N N . GLY A 1 398 ? 0.456 -8.374 20.270 1.00 85.38 398 GLY A N 1
ATOM 3073 C CA . GLY A 1 398 ? 1.598 -9.021 19.614 1.00 85.38 398 GLY A CA 1
ATOM 3074 C C . GLY A 1 398 ? 2.623 -8.051 19.008 1.00 85.38 398 GLY A C 1
ATOM 3075 O O . GLY A 1 398 ? 2.296 -6.967 18.523 1.00 85.38 398 GLY A O 1
ATOM 3076 N N . LYS A 1 399 ? 3.904 -8.451 19.038 1.00 71.00 399 LYS A N 1
ATOM 3077 C CA . LYS A 1 399 ? 5.039 -7.636 18.553 1.00 71.00 399 LYS A CA 1
ATOM 3078 C C . LYS A 1 399 ? 5.247 -7.710 17.033 1.00 71.00 399 LYS A C 1
ATOM 3080 O O . LYS A 1 399 ? 5.889 -6.829 16.462 1.00 71.00 399 LYS A O 1
ATOM 3085 N N . ARG A 1 400 ? 4.745 -8.757 16.366 1.00 65.38 400 ARG A N 1
ATOM 3086 C CA . ARG A 1 400 ? 4.962 -9.002 14.930 1.00 65.38 400 ARG A CA 1
ATOM 3087 C C . ARG A 1 400 ? 3.696 -9.513 14.253 1.00 65.38 400 ARG A C 1
ATOM 3089 O O . ARG A 1 400 ? 3.083 -10.464 14.723 1.00 65.38 400 ARG A O 1
ATOM 3096 N N . ARG A 1 401 ? 3.366 -8.921 13.104 1.00 61.91 401 ARG A N 1
ATOM 3097 C CA . ARG A 1 401 ? 2.406 -9.471 12.141 1.00 61.91 401 ARG A CA 1
ATOM 3098 C C . ARG A 1 401 ? 3.076 -9.516 10.784 1.00 61.91 401 ARG A C 1
ATOM 3100 O O . ARG A 1 401 ? 3.312 -8.455 10.220 1.00 61.91 401 ARG A O 1
ATOM 3107 N N . SER A 1 402 ? 3.406 -10.727 10.328 1.00 63.88 402 SER A N 1
ATOM 3108 C CA . SER A 1 402 ? 3.918 -11.100 8.995 1.00 63.88 402 SER A CA 1
ATOM 3109 C C . SER A 1 402 ? 5.070 -10.244 8.431 1.00 63.88 402 SER A C 1
ATOM 3111 O O . SER A 1 402 ? 6.175 -10.751 8.279 1.00 63.88 402 SER A O 1
ATOM 3113 N N . LYS A 1 403 ? 4.854 -8.955 8.139 1.00 76.50 403 LYS A N 1
ATOM 3114 C CA . LYS A 1 403 ? 5.859 -7.990 7.640 1.00 76.50 403 LYS A CA 1
ATOM 3115 C C . LYS A 1 403 ? 5.788 -6.591 8.285 1.00 76.50 403 LYS A C 1
ATOM 3117 O O . LYS A 1 403 ? 6.669 -5.765 8.049 1.00 76.50 403 LYS A O 1
ATOM 3122 N N . LEU A 1 404 ? 4.772 -6.310 9.101 1.00 84.88 404 LEU A N 1
ATOM 3123 C CA . LEU A 1 404 ? 4.575 -5.033 9.789 1.00 84.88 404 LEU A CA 1
ATOM 3124 C C . LEU A 1 404 ? 5.234 -5.066 11.175 1.00 84.88 404 LEU A C 1
ATOM 3126 O O . LEU A 1 404 ? 4.959 -5.946 11.995 1.00 84.88 404 LEU A O 1
ATOM 3130 N N . ARG A 1 405 ? 6.129 -4.104 11.434 1.00 91.44 405 ARG A N 1
ATOM 3131 C CA . ARG A 1 405 ? 6.825 -3.945 12.722 1.00 91.44 405 ARG A CA 1
ATOM 3132 C C . ARG A 1 405 ? 6.286 -2.712 13.438 1.00 91.44 405 ARG A C 1
ATOM 3134 O O . ARG A 1 405 ? 6.399 -1.613 12.902 1.00 91.44 405 ARG A O 1
ATOM 3141 N N . LYS A 1 406 ? 5.749 -2.888 14.649 1.00 92.81 406 LYS A N 1
ATOM 3142 C CA . LYS A 1 406 ? 5.143 -1.792 15.428 1.00 92.81 406 LYS A CA 1
ATOM 3143 C C . LYS A 1 406 ? 6.147 -0.694 15.758 1.00 92.81 406 LYS A C 1
ATOM 3145 O O . LYS A 1 406 ? 5.806 0.475 15.687 1.00 92.81 406 LYS A O 1
ATOM 3150 N N . SER A 1 407 ? 7.403 -1.065 16.009 1.00 93.69 407 SER A N 1
ATOM 3151 C CA . SER A 1 407 ? 8.490 -0.103 16.210 1.00 93.69 407 SER A CA 1
ATOM 3152 C C . SER A 1 407 ? 8.703 0.812 15.004 1.00 93.69 407 SER A C 1
ATOM 3154 O O . SER A 1 407 ? 8.967 1.992 15.182 1.00 93.69 407 SER A O 1
ATOM 3156 N N . ARG A 1 408 ? 8.530 0.303 13.774 1.00 93.12 408 ARG A N 1
ATOM 3157 C CA . ARG A 1 408 ? 8.620 1.130 12.560 1.00 93.12 408 ARG A CA 1
ATOM 3158 C C . ARG A 1 408 ? 7.432 2.071 12.417 1.00 93.12 408 ARG A C 1
ATOM 3160 O O . ARG A 1 408 ? 7.636 3.194 11.981 1.00 93.12 408 ARG A O 1
ATOM 3167 N N . LEU A 1 409 ? 6.221 1.628 12.771 1.00 95.06 409 LEU A N 1
ATOM 3168 C CA . LEU A 1 409 ? 5.062 2.524 12.821 1.00 95.06 409 LEU A CA 1
ATOM 3169 C C . LEU A 1 409 ? 5.297 3.625 13.854 1.00 95.06 409 LEU A C 1
ATOM 3171 O O . LEU A 1 409 ? 5.222 4.790 13.504 1.00 95.06 409 LEU A O 1
ATOM 3175 N N . SER A 1 410 ? 5.657 3.253 15.082 1.00 96.50 410 SER A N 1
ATOM 3176 C CA . SER A 1 410 ? 5.923 4.194 16.171 1.00 96.50 410 SER A CA 1
ATOM 3177 C C . SER A 1 410 ? 6.988 5.224 15.788 1.00 96.50 410 SER A C 1
ATOM 3179 O O . SER A 1 410 ? 6.727 6.419 15.876 1.00 96.50 410 SER A O 1
ATOM 3181 N N . GLN A 1 411 ? 8.138 4.782 15.266 1.00 96.69 411 GLN A N 1
ATOM 3182 C CA . GLN A 1 411 ? 9.192 5.681 14.789 1.00 96.69 411 GLN A CA 1
ATOM 3183 C C . GLN A 1 411 ? 8.703 6.571 13.642 1.00 96.69 411 GLN A C 1
ATOM 3185 O O . GLN A 1 411 ? 9.026 7.752 13.592 1.00 96.69 411 GLN A O 1
ATOM 3190 N N . SER A 1 412 ? 7.916 6.012 12.720 1.00 96.56 412 SER A N 1
ATOM 3191 C CA . SER A 1 412 ? 7.373 6.759 11.593 1.00 96.56 412 SER A CA 1
ATOM 3192 C C . SER A 1 412 ? 6.353 7.817 12.014 1.00 96.56 412 SER A C 1
ATOM 3194 O O . SER A 1 412 ? 6.332 8.868 11.383 1.00 96.56 412 SER A O 1
ATOM 3196 N N . LEU A 1 413 ? 5.495 7.536 12.996 1.00 97.31 413 LEU A N 1
ATOM 3197 C CA . LEU A 1 413 ? 4.515 8.492 13.512 1.00 97.31 413 LEU A CA 1
ATOM 3198 C C . LEU A 1 413 ? 5.218 9.595 14.300 1.00 97.31 413 LEU A C 1
ATOM 3200 O O . LEU A 1 413 ? 4.935 10.762 14.071 1.00 97.31 413 LEU A O 1
ATOM 3204 N N . HIS A 1 414 ? 6.172 9.230 15.163 1.00 97.31 414 HIS A N 1
ATOM 3205 C CA . HIS A 1 414 ? 6.949 10.195 15.940 1.00 97.31 414 HIS A CA 1
ATOM 3206 C C . HIS A 1 414 ? 7.725 11.145 15.023 1.00 97.31 414 HIS A C 1
ATOM 3208 O O . HIS A 1 414 ? 7.552 12.353 15.109 1.00 97.31 414 HIS A O 1
ATOM 3214 N N . LYS A 1 415 ? 8.491 10.598 14.067 1.00 97.06 415 LYS A N 1
ATOM 3215 C CA . LYS A 1 415 ? 9.236 11.401 13.088 1.00 97.06 415 LYS A CA 1
ATOM 3216 C C . LYS A 1 415 ? 8.321 12.358 12.318 1.00 97.06 415 LYS A C 1
ATOM 3218 O O . LYS A 1 415 ? 8.659 13.523 12.167 1.00 97.06 415 LYS A O 1
ATOM 3223 N N . PHE A 1 416 ? 7.168 11.875 11.854 1.00 97.56 416 PHE A N 1
ATOM 3224 C CA . PHE A 1 416 ? 6.215 12.724 11.144 1.00 97.56 416 PHE A CA 1
ATOM 3225 C C . PHE A 1 416 ? 5.678 13.855 12.031 1.00 97.56 416 PHE A C 1
ATOM 3227 O O . PHE A 1 416 ? 5.637 14.998 11.596 1.00 97.56 416 PHE A O 1
ATOM 3234 N N . LEU A 1 417 ? 5.297 13.553 13.272 1.00 97.19 417 LEU A N 1
ATOM 3235 C CA . LEU A 1 417 ? 4.777 14.548 14.207 1.00 97.19 417 LEU A CA 1
ATOM 3236 C C . LEU A 1 417 ? 5.813 15.625 14.570 1.00 97.19 417 LEU A C 1
ATOM 3238 O O . LEU A 1 417 ? 5.436 16.782 14.729 1.00 97.19 417 LEU A O 1
ATOM 3242 N N . GLU A 1 418 ? 7.098 15.270 14.651 1.00 96.56 418 GLU A N 1
ATOM 3243 C CA . GLU A 1 418 ? 8.198 16.236 14.807 1.00 96.56 418 GLU A CA 1
ATOM 3244 C C . GLU A 1 418 ? 8.337 17.156 13.582 1.00 96.56 418 GLU A C 1
ATOM 3246 O O . GLU A 1 418 ? 8.506 18.368 13.714 1.00 96.56 418 GLU A O 1
ATOM 3251 N N . GLU A 1 419 ? 8.219 16.594 12.376 1.00 96.50 419 GLU A N 1
ATOM 3252 C CA . GLU A 1 419 ? 8.328 17.324 11.104 1.00 96.50 419 GLU A CA 1
ATOM 3253 C C . GLU A 1 419 ? 7.083 18.168 10.782 1.00 96.50 419 GLU A C 1
ATOM 3255 O O . GLU A 1 419 ? 7.166 19.143 10.037 1.00 96.50 419 GLU A O 1
ATOM 3260 N N . ALA A 1 420 ? 5.930 17.829 11.357 1.00 95.62 420 ALA A N 1
ATOM 3261 C CA . ALA A 1 420 ? 4.641 18.463 11.087 1.00 95.62 420 ALA A CA 1
ATOM 3262 C C . ALA A 1 420 ? 4.476 19.863 11.715 1.00 95.62 420 ALA A C 1
ATOM 3264 O O . ALA A 1 420 ? 3.382 20.437 11.689 1.00 95.62 420 ALA A O 1
ATOM 3265 N N . ARG A 1 421 ? 5.538 20.442 12.289 1.00 95.06 421 ARG A N 1
ATOM 3266 C CA . ARG A 1 421 ? 5.491 21.765 12.919 1.00 95.06 421 ARG A CA 1
ATOM 3267 C C . ARG A 1 421 ? 5.040 22.832 11.916 1.00 95.06 421 ARG A C 1
ATOM 3269 O O . ARG A 1 421 ? 5.688 23.064 10.901 1.00 95.06 421 ARG A O 1
ATOM 3276 N N . GLY A 1 422 ? 3.941 23.514 12.238 1.00 94.19 422 GLY A N 1
ATOM 3277 C CA . GLY A 1 422 ? 3.375 24.581 11.404 1.00 94.19 422 GLY A CA 1
ATOM 3278 C C . GLY A 1 422 ? 2.509 24.100 10.237 1.00 94.19 422 GLY A C 1
ATOM 3279 O O . GLY A 1 422 ? 2.022 24.933 9.477 1.00 94.19 422 GLY A O 1
ATOM 3280 N N . GLN A 1 423 ? 2.283 22.791 10.087 1.00 95.19 423 GLN A N 1
ATOM 3281 C CA . GLN A 1 423 ? 1.334 22.281 9.099 1.00 95.19 423 GLN A CA 1
ATOM 3282 C C . GLN A 1 423 ? -0.118 22.485 9.566 1.00 95.19 423 GLN A C 1
ATOM 3284 O O . GLN A 1 423 ? -0.391 22.431 10.770 1.00 95.19 423 GLN A O 1
ATOM 3289 N N . PRO A 1 424 ? -1.077 22.682 8.640 1.00 94.19 424 PRO A N 1
ATOM 3290 C CA . PRO A 1 424 ? -2.491 22.717 8.988 1.00 94.19 424 PRO A CA 1
ATOM 3291 C C . PRO A 1 424 ? -2.916 21.417 9.675 1.00 94.19 424 PRO A C 1
ATOM 3293 O O . PRO A 1 424 ? -2.657 20.324 9.174 1.00 94.19 424 PRO A O 1
ATOM 3296 N N . HIS A 1 425 ? -3.629 21.524 10.797 1.00 92.88 425 HIS A N 1
ATOM 3297 C CA . HIS A 1 425 ? -4.065 20.368 11.590 1.00 92.88 425 HIS A CA 1
ATOM 3298 C C . HIS A 1 425 ? -4.801 19.300 10.754 1.00 92.88 425 HIS A C 1
ATOM 3300 O O . HIS A 1 425 ? -4.577 18.105 10.937 1.00 92.88 425 HIS A O 1
ATOM 3306 N N . ALA A 1 426 ? -5.624 19.721 9.789 1.00 92.25 426 ALA A N 1
ATOM 3307 C CA . ALA A 1 426 ? -6.331 18.828 8.869 1.00 92.25 426 ALA A CA 1
ATOM 3308 C C . ALA A 1 426 ? -5.393 17.912 8.062 1.00 92.25 426 ALA A C 1
ATOM 3310 O O . ALA A 1 426 ? -5.730 16.757 7.799 1.00 92.25 426 ALA A O 1
ATOM 3311 N N . ASP A 1 427 ? -4.229 18.421 7.661 1.00 93.00 427 ASP A N 1
ATOM 3312 C CA . ASP A 1 427 ? -3.252 17.666 6.879 1.00 93.00 427 ASP A CA 1
ATOM 3313 C C . ASP A 1 427 ? -2.434 16.737 7.775 1.00 93.00 427 ASP A C 1
ATOM 3315 O O . ASP A 1 427 ? -2.207 15.585 7.405 1.00 93.00 427 ASP A O 1
ATOM 3319 N N . ILE A 1 428 ? -2.118 17.175 9.001 1.00 95.31 428 ILE A N 1
ATOM 3320 C CA . ILE A 1 428 ? -1.481 16.324 10.016 1.00 95.31 428 ILE A CA 1
ATOM 3321 C C . ILE A 1 428 ? -2.351 15.100 10.304 1.00 95.31 428 ILE A C 1
ATOM 3323 O O . ILE A 1 428 ? -1.870 13.968 10.234 1.00 95.31 428 ILE A O 1
ATOM 3327 N N . ARG A 1 429 ? -3.646 15.302 10.587 1.00 95.69 429 ARG A N 1
ATOM 3328 C CA . ARG A 1 429 ? -4.570 14.187 10.841 1.00 95.69 429 ARG A CA 1
ATOM 3329 C C . ARG A 1 429 ? -4.632 13.224 9.664 1.00 95.69 429 ARG A C 1
ATOM 3331 O O . ARG A 1 429 ? -4.605 12.017 9.870 1.00 95.69 429 ARG A O 1
ATOM 3338 N N . ARG A 1 430 ? -4.708 13.737 8.436 1.00 93.50 430 ARG A N 1
ATOM 3339 C CA . ARG A 1 430 ? -4.839 12.893 7.244 1.00 93.50 430 ARG A CA 1
ATOM 3340 C C . ARG A 1 430 ? -3.604 12.049 6.994 1.00 93.50 430 ARG A C 1
ATOM 3342 O O . ARG A 1 430 ? -3.721 10.876 6.660 1.00 93.50 430 ARG A O 1
ATOM 3349 N N . GLU A 1 431 ? -2.429 12.625 7.193 1.00 94.94 431 GLU A N 1
ATOM 3350 C CA . GLU A 1 431 ? -1.173 11.903 7.035 1.00 94.94 431 GLU A CA 1
ATOM 3351 C C . GLU A 1 431 ? -0.985 10.846 8.139 1.00 94.94 431 GLU A C 1
ATOM 3353 O O . GLU A 1 431 ? -0.521 9.735 7.865 1.00 94.94 431 GLU A O 1
ATOM 3358 N N . LEU A 1 432 ? -1.422 11.128 9.375 1.00 96.62 432 LEU A N 1
ATOM 3359 C CA . LEU A 1 432 ? -1.512 10.108 10.427 1.00 96.62 432 LEU A CA 1
ATOM 3360 C C . LEU A 1 432 ? -2.470 8.979 10.026 1.00 96.62 432 LEU A C 1
ATOM 3362 O O . LEU A 1 432 ? -2.107 7.806 10.136 1.00 96.62 432 LEU A O 1
ATOM 3366 N N . ASP A 1 433 ? -3.659 9.323 9.524 1.00 96.31 433 ASP A N 1
ATOM 3367 C CA . ASP A 1 433 ? -4.667 8.366 9.062 1.00 96.31 433 ASP A CA 1
ATOM 3368 C C . ASP A 1 433 ? -4.086 7.456 7.970 1.00 96.31 433 ASP A C 1
ATOM 3370 O O . ASP A 1 433 ? -4.053 6.233 8.121 1.00 96.31 433 ASP A O 1
ATOM 3374 N N . ALA A 1 434 ? -3.475 8.044 6.938 1.00 94.00 434 ALA A N 1
ATOM 3375 C CA . ALA A 1 434 ? -2.823 7.330 5.842 1.00 94.00 434 ALA A CA 1
ATOM 3376 C C . ALA A 1 434 ? -1.754 6.331 6.326 1.00 94.00 434 ALA A C 1
ATOM 3378 O O . ALA A 1 434 ? -1.661 5.208 5.815 1.00 94.00 434 ALA A O 1
ATOM 3379 N N . ARG A 1 435 ? -0.966 6.690 7.349 1.00 95.75 435 ARG A N 1
ATOM 3380 C CA . ARG A 1 435 ? 0.048 5.799 7.949 1.00 95.75 435 ARG A CA 1
ATOM 3381 C C . ARG A 1 435 ? -0.569 4.647 8.741 1.00 95.75 435 ARG A C 1
ATOM 3383 O O . ARG A 1 435 ? 0.023 3.561 8.806 1.00 95.75 435 ARG A O 1
ATOM 3390 N N . LEU A 1 436 ? -1.752 4.855 9.314 1.00 96.69 436 LEU A N 1
ATOM 3391 C CA . LEU A 1 436 ? -2.482 3.864 10.103 1.00 96.69 436 LEU A CA 1
ATOM 3392 C C . LEU A 1 436 ? -3.349 2.927 9.246 1.00 96.69 436 LEU A C 1
ATOM 3394 O O . LEU A 1 436 ? -3.527 1.769 9.629 1.00 96.69 436 LEU A O 1
ATOM 3398 N N . GLN A 1 437 ? -3.803 3.349 8.060 1.00 95.56 437 GLN A N 1
ATOM 3399 C CA . GLN A 1 437 ? -4.655 2.553 7.155 1.00 95.56 437 GLN A CA 1
ATOM 3400 C C . GLN A 1 437 ? -4.134 1.130 6.928 1.00 95.56 437 GLN A C 1
ATOM 3402 O O . GLN A 1 437 ? -4.876 0.153 7.048 1.00 95.56 437 GLN A O 1
ATOM 3407 N N . ARG A 1 438 ? -2.828 0.978 6.669 1.00 94.12 438 ARG A N 1
ATOM 3408 C CA . ARG A 1 438 ? -2.214 -0.341 6.440 1.00 94.12 438 ARG A CA 1
ATOM 3409 C C . ARG A 1 438 ? -2.291 -1.257 7.667 1.00 94.12 438 ARG A C 1
ATOM 3411 O O . ARG A 1 438 ? -2.337 -2.477 7.512 1.00 94.12 438 ARG A O 1
ATOM 3418 N N . TRP A 1 439 ? -2.260 -0.692 8.870 1.00 94.75 439 TRP A N 1
ATOM 3419 C CA . TRP A 1 439 ? -2.351 -1.444 10.121 1.00 94.75 439 TRP A CA 1
ATOM 3420 C C . TRP A 1 439 ? -3.777 -1.880 10.415 1.00 94.75 439 TRP A C 1
ATOM 3422 O O . TRP A 1 439 ? -3.984 -3.038 10.783 1.00 94.75 439 TRP A O 1
ATOM 3432 N N . VAL A 1 440 ? -4.740 -0.990 10.178 1.00 95.38 440 VAL A N 1
ATOM 3433 C CA . VAL A 1 440 ? -6.167 -1.293 10.306 1.00 95.38 440 VAL A CA 1
ATOM 3434 C C . VAL A 1 440 ? -6.574 -2.392 9.324 1.00 95.38 440 VAL A C 1
ATOM 3436 O O . VAL A 1 440 ? -7.076 -3.440 9.732 1.00 95.38 440 VAL A O 1
ATOM 3439 N N . ALA A 1 441 ? -6.232 -2.232 8.043 1.00 94.31 441 ALA A N 1
ATOM 3440 C CA . ALA A 1 441 ? -6.557 -3.207 7.004 1.00 94.31 441 ALA A CA 1
ATOM 3441 C C . ALA A 1 441 ? -5.889 -4.579 7.212 1.00 94.31 441 ALA A C 1
ATOM 3443 O O . ALA A 1 441 ? -6.397 -5.597 6.749 1.00 94.31 441 ALA A O 1
ATOM 3444 N N . ALA A 1 442 ? -4.765 -4.646 7.936 1.00 92.88 442 ALA A N 1
ATOM 3445 C CA . ALA A 1 442 ? -4.104 -5.911 8.259 1.00 92.88 442 ALA A CA 1
ATOM 3446 C C . ALA A 1 442 ? -4.841 -6.742 9.329 1.00 92.88 442 ALA A C 1
ATOM 3448 O O . ALA A 1 442 ? -4.492 -7.910 9.537 1.00 92.88 442 ALA A O 1
ATOM 3449 N N . LYS A 1 443 ? -5.812 -6.164 10.049 1.00 93.94 443 LYS A N 1
ATOM 3450 C CA . LYS A 1 443 ? -6.682 -6.895 10.983 1.00 93.94 443 LYS A CA 1
ATOM 3451 C C . LYS A 1 443 ? -8.062 -6.227 11.098 1.00 93.94 443 LYS A C 1
ATOM 3453 O O . LYS A 1 443 ? -8.351 -5.627 12.135 1.00 93.94 443 LYS A O 1
ATOM 3458 N N . PRO A 1 444 ? -8.939 -6.407 10.098 1.00 95.19 444 PRO A N 1
ATOM 3459 C CA . PRO A 1 444 ? -10.276 -5.811 10.101 1.00 95.19 444 PRO A CA 1
ATOM 3460 C C . PRO A 1 444 ? -11.064 -6.115 11.384 1.00 95.19 444 PRO A C 1
ATOM 3462 O O . PRO A 1 444 ? -11.719 -5.244 11.938 1.00 95.19 444 PRO A O 1
ATOM 3465 N N . SER A 1 445 ? -10.911 -7.325 11.936 1.00 94.81 445 SER A N 1
ATOM 3466 C CA . SER A 1 445 ? -11.623 -7.762 13.143 1.00 94.81 445 SER A CA 1
ATOM 3467 C C . SER A 1 445 ? -11.268 -7.001 14.431 1.00 94.81 445 SER A C 1
ATOM 3469 O O . SER A 1 445 ? -11.964 -7.164 15.424 1.00 94.81 445 SER A O 1
ATOM 3471 N N . ALA A 1 446 ? -10.172 -6.233 14.466 1.00 95.88 446 ALA A N 1
ATOM 3472 C CA . ALA A 1 446 ? -9.851 -5.357 15.605 1.00 95.88 446 ALA A CA 1
ATOM 3473 C C . ALA A 1 446 ? -10.370 -3.923 15.439 1.00 95.88 446 ALA A C 1
ATOM 3475 O O . ALA A 1 446 ? -10.249 -3.114 16.360 1.00 95.88 446 ALA A O 1
ATOM 3476 N N . PHE A 1 447 ? -10.923 -3.620 14.269 1.00 96.81 447 PHE A N 1
ATOM 3477 C CA . PHE A 1 447 ? -11.494 -2.326 13.929 1.00 96.81 447 PHE A CA 1
ATOM 3478 C C . PHE A 1 447 ? -12.848 -2.532 13.233 1.00 96.81 447 PHE A C 1
ATOM 3480 O O . PHE A 1 447 ? -12.999 -2.138 12.072 1.00 96.81 447 PHE A O 1
ATOM 3487 N N . PRO A 1 448 ? -13.820 -3.198 13.893 1.00 96.12 448 PRO A N 1
ATOM 3488 C CA . PRO A 1 448 ? -15.150 -3.424 13.326 1.00 96.12 448 PRO A CA 1
ATOM 3489 C C . PRO A 1 448 ? -15.832 -2.119 12.887 1.00 96.12 448 PRO A C 1
ATOM 3491 O O . PRO A 1 448 ? -16.585 -2.122 11.921 1.00 96.12 448 PRO A O 1
ATOM 3494 N N . GLU A 1 449 ? -15.518 -0.999 13.537 1.00 96.19 449 GLU A N 1
ATOM 3495 C CA . GLU A 1 449 ? -16.055 0.332 13.243 1.00 96.19 449 GLU A CA 1
ATOM 3496 C C . GLU A 1 449 ? -15.598 0.868 11.875 1.00 96.19 449 GLU A C 1
ATOM 3498 O O . GLU A 1 449 ? -16.248 1.730 11.294 1.00 96.19 449 GLU A O 1
ATOM 3503 N N . LEU A 1 450 ? -14.484 0.348 11.348 1.00 96.31 450 LEU A N 1
ATOM 3504 C CA . LEU A 1 450 ? -13.837 0.835 10.128 1.00 96.31 450 LEU A CA 1
ATOM 3505 C C . LEU A 1 450 ? -13.994 -0.114 8.939 1.00 96.31 450 LEU A C 1
ATOM 3507 O O . LEU A 1 450 ? -13.525 0.199 7.847 1.00 96.31 450 LEU A O 1
ATOM 3511 N N . ILE A 1 451 ? -14.643 -1.272 9.106 1.00 95.88 451 ILE A N 1
ATOM 3512 C CA . ILE A 1 451 ? -14.739 -2.280 8.035 1.00 95.88 451 ILE A CA 1
ATOM 3513 C C . ILE A 1 451 ? -15.450 -1.733 6.797 1.00 95.88 451 ILE A C 1
ATOM 3515 O O . ILE A 1 451 ? -15.126 -2.115 5.676 1.00 95.88 451 ILE A O 1
ATOM 3519 N N . THR A 1 452 ? -16.394 -0.812 6.985 1.00 93.12 452 THR A N 1
ATOM 3520 C CA . THR A 1 452 ? -17.187 -0.232 5.903 1.00 93.12 452 THR A CA 1
ATOM 3521 C C . THR A 1 452 ? -16.479 0.887 5.150 1.00 93.12 452 THR A C 1
ATOM 3523 O O . THR A 1 452 ? -17.028 1.336 4.136 1.00 93.12 452 THR A O 1
ATOM 3526 N N . GLU A 1 453 ? -15.316 1.336 5.630 1.00 95.00 453 GLU A N 1
ATOM 3527 C CA . GLU A 1 453 ? -14.597 2.480 5.078 1.00 95.00 453 GLU A CA 1
ATOM 3528 C C . GLU A 1 453 ? -13.912 2.153 3.736 1.00 95.00 453 GLU A C 1
ATOM 3530 O O . GLU A 1 453 ? -13.380 1.050 3.556 1.00 95.00 453 GLU A O 1
ATOM 3535 N N . PRO A 1 454 ? -13.867 3.105 2.779 1.00 93.06 454 PRO A N 1
ATOM 3536 C CA . PRO A 1 454 ? -13.336 2.869 1.432 1.00 93.06 454 PRO A CA 1
ATOM 3537 C C . PRO A 1 454 ? -11.890 2.357 1.385 1.00 93.06 454 PRO A C 1
ATOM 3539 O O . PRO A 1 454 ? -11.533 1.518 0.548 1.00 93.06 454 PRO A O 1
ATOM 3542 N N . PHE A 1 455 ? -11.035 2.816 2.307 1.00 94.88 455 PHE A N 1
ATOM 3543 C CA . PHE A 1 455 ? -9.629 2.412 2.321 1.00 94.88 455 PHE A CA 1
ATOM 3544 C C . PHE A 1 455 ? -9.458 0.905 2.583 1.00 94.88 455 PHE A C 1
ATOM 3546 O O . PHE A 1 455 ? -8.463 0.329 2.141 1.00 94.88 455 PHE A O 1
ATOM 3553 N N . MET A 1 456 ? -10.421 0.232 3.227 1.00 95.81 456 MET A N 1
ATOM 3554 C CA . MET A 1 456 ? -10.331 -1.205 3.510 1.00 95.81 456 MET A CA 1
ATOM 3555 C C . MET A 1 456 ? -10.160 -2.026 2.231 1.00 95.81 456 MET A C 1
ATOM 3557 O O . MET A 1 456 ? -9.283 -2.886 2.164 1.00 95.81 456 MET A O 1
ATOM 3561 N N . PHE A 1 457 ? -10.916 -1.704 1.179 1.00 96.19 457 PHE A N 1
ATOM 3562 C CA . PHE A 1 457 ? -10.793 -2.356 -0.129 1.00 96.19 457 PHE A CA 1
ATOM 3563 C C . PHE A 1 457 ? -9.416 -2.117 -0.773 1.00 96.19 457 PHE A C 1
ATOM 3565 O O . PHE A 1 457 ? -8.811 -3.007 -1.380 1.00 96.19 457 PHE A O 1
ATOM 3572 N N . SER A 1 458 ? -8.872 -0.917 -0.574 1.00 95.75 458 SER A N 1
ATOM 3573 C CA . SER A 1 458 ? -7.612 -0.471 -1.176 1.00 95.75 458 SER A CA 1
ATOM 3574 C C . SER A 1 458 ? -6.397 -1.231 -0.636 1.00 95.75 458 SER A C 1
ATOM 3576 O O . SER A 1 458 ? -5.430 -1.450 -1.362 1.00 95.75 458 SER A O 1
ATOM 3578 N N . TYR A 1 459 ? -6.444 -1.662 0.628 1.00 95.31 459 TYR A N 1
ATOM 3579 C CA . TYR A 1 459 ? -5.330 -2.341 1.300 1.00 95.31 459 TYR A CA 1
ATOM 3580 C C . TYR A 1 459 ? -5.530 -3.849 1.502 1.00 95.31 459 TYR A C 1
ATOM 3582 O O . TYR A 1 459 ? -4.607 -4.526 1.965 1.00 95.31 459 TYR A O 1
ATOM 3590 N N . LEU A 1 460 ? -6.692 -4.396 1.141 1.00 93.88 460 LEU A N 1
ATOM 3591 C CA . LEU A 1 460 ? -6.979 -5.827 1.246 1.00 93.88 460 LEU A CA 1
ATOM 3592 C C . LEU A 1 460 ? -6.088 -6.642 0.295 1.00 93.88 460 LEU A C 1
ATOM 3594 O O . LEU A 1 460 ? -5.884 -6.242 -0.839 1.00 93.88 460 LEU A O 1
ATOM 3598 N N . GLN A 1 461 ? -5.535 -7.787 0.700 1.00 91.81 461 GLN A N 1
ATOM 3599 C CA . GLN A 1 461 ? -4.692 -8.625 -0.183 1.00 91.81 461 GLN A CA 1
ATOM 3600 C C . GLN A 1 461 ? -3.672 -7.824 -1.047 1.00 91.81 461 GLN A C 1
ATOM 3602 O O . GLN A 1 461 ? -3.730 -7.870 -2.279 1.00 91.81 461 GLN A O 1
ATOM 3607 N N . PRO A 1 462 ? -2.698 -7.104 -0.453 1.00 89.50 462 PRO A N 1
ATOM 3608 C CA . PRO A 1 462 ? -1.807 -6.189 -1.188 1.00 89.50 462 PRO A CA 1
ATOM 3609 C C . PRO A 1 462 ? -0.882 -6.879 -2.208 1.00 89.50 462 PRO A C 1
ATOM 3611 O O . PRO A 1 462 ? -0.200 -6.211 -2.975 1.00 89.50 462 PRO A O 1
ATOM 3614 N N . ALA A 1 463 ? -0.816 -8.214 -2.191 1.00 90.06 463 ALA A N 1
ATOM 3615 C CA . ALA A 1 463 ? -0.052 -9.009 -3.149 1.00 90.06 463 ALA A CA 1
ATOM 3616 C C . ALA A 1 463 ? -0.825 -9.318 -4.443 1.00 90.06 463 ALA A C 1
ATOM 3618 O O . ALA A 1 463 ? -0.223 -9.786 -5.405 1.00 90.06 463 ALA A O 1
ATOM 3619 N N . LYS A 1 464 ? -2.144 -9.106 -4.464 1.00 94.50 464 LYS A N 1
ATOM 3620 C CA . LYS A 1 464 ? -2.977 -9.331 -5.647 1.00 94.50 464 LYS A CA 1
ATOM 3621 C C . LYS A 1 464 ? -3.241 -7.999 -6.328 1.00 94.50 464 LYS A C 1
ATOM 3623 O O . LYS A 1 464 ? -3.485 -7.015 -5.640 1.00 94.50 464 LYS A O 1
ATOM 3628 N N . ALA A 1 465 ? -3.192 -7.969 -7.653 1.00 95.62 465 ALA A N 1
ATOM 3629 C CA . ALA A 1 465 ? -3.373 -6.735 -8.405 1.00 95.62 465 ALA A CA 1
ATOM 3630 C C . ALA A 1 465 ? -4.332 -6.904 -9.596 1.00 95.62 465 ALA A C 1
ATOM 3632 O O . ALA A 1 465 ? -3.913 -6.671 -10.728 1.00 95.62 465 ALA A O 1
ATOM 3633 N N . PRO A 1 466 ? -5.583 -7.357 -9.362 1.00 96.75 46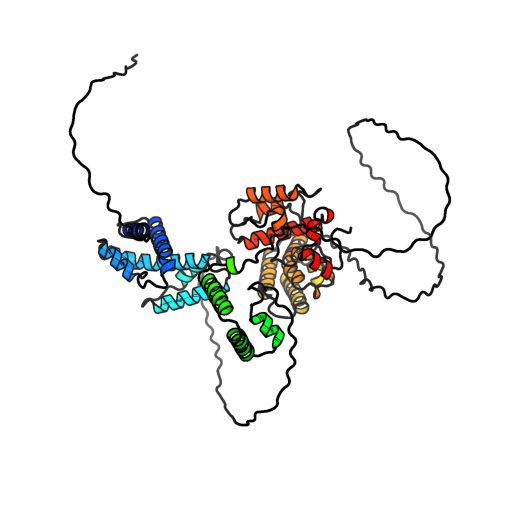6 PRO A N 1
ATOM 3634 C CA . PRO A 1 466 ? -6.534 -7.655 -10.428 1.00 96.75 466 PRO A CA 1
ATOM 3635 C C . PRO A 1 466 ? -6.849 -6.445 -11.306 1.00 96.75 466 PRO A C 1
ATOM 3637 O O . PRO A 1 466 ? -7.049 -6.626 -12.501 1.00 96.75 466 PRO A O 1
ATOM 3640 N N . LEU A 1 467 ? -6.870 -5.226 -10.758 1.00 96.81 467 LEU A N 1
ATOM 3641 C CA . LEU A 1 467 ? -7.132 -4.026 -11.552 1.00 96.81 467 LEU A CA 1
ATOM 3642 C C . LEU A 1 467 ? -5.957 -3.693 -12.460 1.00 96.81 467 LEU A C 1
ATOM 3644 O O . LEU A 1 467 ? -6.165 -3.430 -13.640 1.00 96.81 467 LEU A O 1
ATOM 3648 N N . VAL A 1 468 ? -4.725 -3.760 -11.955 1.00 96.19 468 VAL A N 1
ATOM 3649 C CA . VAL A 1 468 ? -3.543 -3.599 -12.811 1.00 96.19 468 VAL A CA 1
ATOM 3650 C C . VAL A 1 468 ? -3.458 -4.732 -13.838 1.00 96.19 468 VAL A C 1
ATOM 3652 O O . VAL A 1 468 ? -3.149 -4.467 -14.995 1.00 96.19 468 VAL A O 1
ATOM 3655 N N . ASP A 1 469 ? -3.755 -5.978 -13.457 1.00 95.44 469 ASP A N 1
ATOM 3656 C CA . ASP A 1 469 ? -3.782 -7.124 -14.379 1.00 95.44 469 ASP A CA 1
ATOM 3657 C C . ASP A 1 469 ? -4.816 -6.947 -15.492 1.00 95.44 469 ASP A C 1
ATOM 3659 O O . ASP A 1 469 ? -4.545 -7.297 -16.637 1.00 95.44 469 ASP A O 1
ATOM 3663 N N . MET A 1 470 ? -5.976 -6.383 -15.170 1.00 95.69 470 MET A N 1
ATOM 3664 C CA . MET A 1 470 ? -7.062 -6.136 -16.114 1.00 95.69 470 MET A CA 1
ATOM 3665 C C . MET A 1 470 ? -6.775 -4.935 -17.026 1.00 95.69 470 MET A C 1
ATOM 3667 O O . MET A 1 470 ? -6.886 -5.053 -18.240 1.00 95.69 470 MET A O 1
ATOM 3671 N N . ILE A 1 471 ? -6.369 -3.796 -16.455 1.00 95.44 471 ILE A N 1
ATOM 3672 C CA . ILE A 1 471 ? -6.199 -2.522 -17.174 1.00 95.44 471 ILE A CA 1
ATOM 3673 C C . ILE A 1 471 ? -4.875 -2.487 -17.941 1.00 95.44 471 ILE A C 1
ATOM 3675 O O . ILE A 1 471 ? -4.825 -2.052 -19.087 1.00 95.44 471 ILE A O 1
ATOM 3679 N N . CYS A 1 472 ? -3.784 -2.927 -17.311 1.00 93.12 472 CYS A N 1
ATOM 3680 C CA . CYS A 1 472 ? -2.448 -2.860 -17.900 1.00 93.12 472 CYS A CA 1
ATOM 3681 C C . CYS A 1 472 ? -2.014 -4.183 -18.539 1.00 93.12 472 CYS A C 1
ATOM 3683 O O . CYS A 1 472 ? -0.981 -4.198 -19.190 1.00 93.12 472 CYS A O 1
ATOM 3685 N N . THR A 1 473 ? -2.772 -5.278 -18.407 1.00 86.50 473 THR A N 1
ATOM 3686 C CA . THR A 1 473 ? -2.350 -6.662 -18.709 1.00 86.50 473 THR A CA 1
ATOM 3687 C C . THR A 1 473 ? -1.268 -7.192 -17.753 1.00 86.50 473 THR A C 1
ATOM 3689 O O . THR A 1 473 ? -0.392 -6.464 -17.279 1.00 86.50 473 THR A O 1
ATOM 3692 N N . SER A 1 474 ? -1.281 -8.499 -17.474 1.00 75.19 474 SER A N 1
ATOM 3693 C CA . SER A 1 474 ? -0.314 -9.148 -16.568 1.00 75.19 474 SER A CA 1
ATOM 3694 C C . SER A 1 474 ? 1.136 -9.115 -17.070 1.00 75.19 474 SER A C 1
ATOM 3696 O O . SER A 1 474 ? 2.058 -9.417 -16.313 1.00 75.19 474 SER A O 1
ATOM 3698 N N . ALA A 1 475 ? 1.346 -8.784 -18.347 1.00 68.19 475 ALA A N 1
ATOM 3699 C CA . ALA A 1 475 ? 2.659 -8.729 -18.979 1.00 68.19 475 ALA A CA 1
ATOM 3700 C C . ALA A 1 475 ? 3.426 -7.429 -18.686 1.00 68.19 475 ALA A C 1
ATOM 3702 O O . ALA A 1 475 ? 4.639 -7.398 -18.889 1.00 68.19 475 ALA A O 1
ATOM 3703 N N . VAL A 1 476 ? 2.751 -6.378 -18.204 1.00 74.62 476 VAL A N 1
ATOM 3704 C CA . VAL A 1 476 ? 3.389 -5.081 -17.948 1.00 74.62 476 VAL A CA 1
ATOM 3705 C C . VAL A 1 476 ? 4.285 -5.165 -16.721 1.00 74.62 476 VAL A C 1
ATOM 3707 O O . VAL A 1 476 ? 3.835 -5.380 -15.587 1.00 74.62 476 VAL A O 1
ATOM 3710 N N . GLN A 1 477 ? 5.581 -5.000 -16.967 1.00 78.44 477 GLN A N 1
ATOM 3711 C CA . GLN A 1 477 ? 6.615 -4.999 -15.954 1.00 78.44 477 GLN A CA 1
ATOM 3712 C C . GLN A 1 477 ? 7.053 -3.562 -15.698 1.00 78.44 477 GLN A C 1
ATOM 3714 O O . GLN A 1 477 ? 8.019 -3.104 -16.307 1.00 78.44 477 GLN A O 1
ATOM 3719 N N . LEU A 1 478 ? 6.432 -2.908 -14.701 1.00 82.69 478 LEU A N 1
ATOM 3720 C CA . LEU A 1 478 ? 6.683 -1.505 -14.289 1.00 82.69 478 LEU A CA 1
ATOM 3721 C C . LEU A 1 478 ? 8.160 -1.162 -13.949 1.00 82.69 478 LEU A C 1
ATOM 3723 O O . LEU A 1 478 ? 8.469 -0.045 -13.522 1.00 82.69 478 LEU A O 1
ATOM 3727 N N . THR A 1 479 ? 9.072 -2.134 -14.070 1.00 75.19 479 THR A N 1
ATOM 3728 C CA . THR A 1 479 ? 10.529 -1.980 -14.180 1.00 75.19 479 THR A CA 1
ATOM 3729 C C . THR A 1 479 ? 10.941 -1.173 -15.406 1.00 75.19 479 THR A C 1
ATOM 3731 O O . THR A 1 479 ? 11.826 -0.330 -15.289 1.00 75.19 479 THR A O 1
ATOM 3734 N N . THR A 1 480 ? 10.389 -1.509 -16.574 1.00 71.75 480 THR A N 1
ATOM 3735 C CA . THR A 1 480 ? 10.967 -1.156 -17.879 1.00 71.75 480 THR A CA 1
ATOM 3736 C C . THR A 1 480 ? 10.172 -0.108 -18.627 1.00 71.75 480 THR A C 1
ATOM 3738 O O . THR A 1 480 ? 10.744 0.599 -19.456 1.00 71.75 480 THR A O 1
ATOM 3741 N N . GLU A 1 481 ? 8.875 0.022 -18.350 1.00 77.88 481 GLU A N 1
ATOM 3742 C CA . GLU A 1 481 ? 8.069 0.991 -19.073 1.00 77.88 481 GLU A CA 1
ATOM 3743 C C . GLU A 1 481 ? 8.311 2.411 -18.565 1.00 77.88 481 GLU A C 1
ATOM 3745 O O . GLU A 1 481 ? 8.487 2.674 -17.371 1.00 77.88 481 GLU A O 1
ATOM 3750 N N . THR A 1 482 ? 8.294 3.354 -19.504 1.00 86.88 482 THR A N 1
ATOM 3751 C CA . THR A 1 482 ? 8.329 4.772 -19.175 1.00 86.88 482 THR A CA 1
ATOM 3752 C C . THR A 1 482 ? 6.989 5.207 -18.591 1.00 86.88 482 THR A C 1
ATOM 3754 O O . THR A 1 482 ? 5.939 4.601 -18.826 1.00 86.88 482 THR A O 1
ATOM 3757 N N . LYS A 1 483 ? 7.015 6.319 -17.857 1.00 91.12 483 LYS A N 1
ATOM 3758 C CA . LYS A 1 483 ? 5.822 6.967 -17.309 1.00 91.12 483 LYS A CA 1
ATOM 3759 C C . LYS A 1 483 ? 4.712 7.162 -18.341 1.00 91.12 483 LYS A C 1
ATOM 3761 O O . LYS A 1 483 ? 3.560 6.849 -18.054 1.00 91.12 483 LYS A O 1
ATOM 3766 N N . ASP A 1 484 ? 5.063 7.591 -19.548 1.00 93.00 484 ASP A N 1
ATOM 3767 C CA . ASP A 1 484 ? 4.093 7.831 -20.619 1.00 93.00 484 ASP A CA 1
ATOM 3768 C C . ASP A 1 484 ? 3.457 6.542 -21.143 1.00 93.00 484 ASP A C 1
ATOM 3770 O O . ASP A 1 484 ? 2.283 6.537 -21.512 1.00 93.00 484 ASP A O 1
ATOM 3774 N N . VAL A 1 485 ? 4.208 5.436 -21.160 1.00 92.88 485 VAL A N 1
ATOM 3775 C CA . VAL A 1 485 ? 3.673 4.126 -21.550 1.00 92.88 485 VAL A CA 1
ATOM 3776 C C . VAL A 1 485 ? 2.657 3.652 -20.515 1.00 92.88 485 VAL A C 1
ATOM 3778 O O . VAL A 1 485 ? 1.559 3.257 -20.896 1.00 92.88 485 VAL A O 1
ATOM 3781 N N . VAL A 1 486 ? 2.964 3.762 -19.218 1.00 93.88 486 VAL A N 1
ATOM 3782 C CA . VAL A 1 486 ? 2.011 3.371 -18.166 1.00 93.88 486 VAL A CA 1
ATOM 3783 C C . VAL A 1 486 ? 0.773 4.266 -18.166 1.00 93.88 486 VAL A C 1
ATOM 3785 O O . VAL A 1 486 ? -0.333 3.751 -18.040 1.00 93.88 486 VAL A O 1
ATOM 3788 N N . LEU A 1 487 ? 0.922 5.577 -18.388 1.00 95.75 487 LEU A N 1
ATOM 3789 C CA . LEU A 1 487 ? -0.222 6.482 -18.553 1.00 95.75 487 LEU A CA 1
ATOM 3790 C C . LEU A 1 487 ? -1.131 6.044 -19.703 1.00 95.75 487 LEU A C 1
ATOM 3792 O O . LEU A 1 487 ? -2.333 5.911 -19.499 1.00 95.75 487 LEU A O 1
ATOM 3796 N N . LYS A 1 488 ? -0.566 5.768 -20.885 1.00 95.88 488 LYS A N 1
ATOM 3797 C CA . LYS A 1 488 ? -1.336 5.316 -22.054 1.00 95.88 488 LYS A CA 1
ATOM 3798 C C . LYS A 1 488 ? -2.016 3.970 -21.823 1.00 95.88 488 LYS A C 1
ATOM 3800 O O . LYS A 1 488 ? -3.133 3.777 -22.290 1.00 95.88 488 LYS A O 1
ATOM 3805 N N . LEU A 1 489 ? -1.357 3.049 -21.120 1.00 95.62 489 LEU A N 1
ATOM 3806 C CA . LEU A 1 489 ? -1.938 1.755 -20.760 1.00 95.62 489 LEU A CA 1
ATOM 3807 C C . LEU A 1 489 ? -3.117 1.924 -19.803 1.00 95.62 489 LEU A C 1
ATOM 3809 O O . LEU A 1 489 ? -4.178 1.364 -20.049 1.00 95.62 489 LEU A O 1
ATOM 3813 N N . VAL A 1 490 ? -2.958 2.733 -18.752 1.00 96.62 490 VAL A N 1
ATOM 3814 C CA . VAL A 1 490 ? -4.035 3.007 -17.793 1.00 96.62 490 VAL A CA 1
ATOM 3815 C C . VAL A 1 490 ? -5.195 3.733 -18.470 1.00 96.62 490 VAL A C 1
ATOM 3817 O O . VAL A 1 490 ? -6.336 3.313 -18.337 1.00 96.62 490 VAL A O 1
ATOM 3820 N N . GLU A 1 491 ? -4.919 4.775 -19.248 1.00 97.00 491 GLU A N 1
ATOM 3821 C CA . GLU A 1 491 ? -5.930 5.527 -19.996 1.00 97.00 491 GLU A CA 1
ATOM 3822 C C . GLU A 1 491 ? -6.661 4.641 -21.017 1.00 97.00 491 GLU A C 1
ATOM 3824 O O . GLU A 1 491 ? -7.889 4.656 -21.093 1.00 97.00 491 GLU A O 1
ATOM 3829 N N . GLY A 1 492 ? -5.922 3.808 -21.755 1.00 96.75 492 GLY A N 1
ATOM 3830 C CA . GLY A 1 492 ? -6.480 2.858 -22.713 1.00 96.75 492 GLY A CA 1
ATOM 3831 C C . GLY A 1 492 ? -7.320 1.763 -22.057 1.00 96.75 492 GLY A C 1
ATOM 3832 O O . GLY A 1 492 ? -8.388 1.441 -22.572 1.00 96.75 492 GLY A O 1
ATOM 3833 N N . GLY A 1 493 ? -6.872 1.226 -20.920 1.00 96.50 493 GLY A N 1
ATOM 3834 C CA . GLY A 1 493 ? -7.590 0.198 -20.171 1.00 96.50 493 GLY A CA 1
ATOM 3835 C C . GLY A 1 493 ? -8.786 0.735 -19.383 1.00 96.50 493 GLY A C 1
ATOM 3836 O O . GLY A 1 493 ? -9.717 -0.019 -19.143 1.00 96.50 493 GLY A O 1
ATOM 3837 N N . LEU A 1 494 ? -8.813 2.027 -19.030 1.00 97.44 494 LEU A N 1
ATOM 3838 C CA . LEU A 1 494 ? -9.977 2.679 -18.415 1.00 97.44 494 LEU A CA 1
ATOM 3839 C C . LEU A 1 494 ? -11.049 3.082 -19.437 1.00 97.44 494 LEU A C 1
ATOM 3841 O O . LEU A 1 494 ? -12.225 3.117 -19.096 1.00 97.44 494 LEU A O 1
ATOM 3845 N N . LYS A 1 495 ? -10.672 3.338 -20.695 1.00 97.31 495 LYS A N 1
ATOM 3846 C CA . LYS A 1 495 ? -11.584 3.798 -21.758 1.00 97.31 495 LYS A CA 1
ATOM 3847 C C . LYS A 1 495 ? -12.862 2.950 -21.957 1.00 97.31 495 LYS A C 1
ATOM 3849 O O . LYS A 1 495 ? -13.891 3.550 -22.263 1.00 97.31 495 LYS A O 1
ATOM 3854 N N . PRO A 1 496 ? -12.855 1.607 -21.819 1.00 97.31 496 PRO A N 1
ATOM 3855 C CA . PRO A 1 496 ? -14.072 0.794 -21.921 1.00 97.31 496 PRO A CA 1
ATOM 3856 C C . PRO A 1 496 ? -15.050 0.971 -20.748 1.00 97.31 496 PRO A C 1
ATOM 3858 O O . PRO A 1 496 ? -16.220 0.616 -20.874 1.00 97.31 496 PRO A O 1
ATOM 3861 N N . HIS A 1 497 ? -14.594 1.512 -19.617 1.00 96.81 497 HIS A N 1
ATOM 3862 C CA . HIS A 1 497 ? -15.371 1.634 -18.388 1.00 96.81 497 HIS A CA 1
ATOM 3863 C C . HIS A 1 497 ? -16.092 2.991 -18.354 1.00 96.81 497 HIS A C 1
ATOM 3865 O O . HIS A 1 497 ? -15.495 4.042 -18.113 1.00 96.81 497 HIS A O 1
ATOM 3871 N N . ALA A 1 498 ? -17.398 2.976 -18.634 1.00 95.62 498 ALA A N 1
ATOM 3872 C CA . ALA A 1 498 ? -18.201 4.189 -18.781 1.00 95.62 498 ALA A CA 1
ATOM 3873 C C . ALA A 1 498 ? -18.133 5.103 -17.541 1.00 95.62 498 ALA A C 1
ATOM 3875 O O . ALA A 1 498 ? -18.355 4.664 -16.414 1.00 95.62 498 ALA A O 1
ATOM 3876 N N . GLY A 1 499 ? -17.863 6.394 -17.767 1.00 95.06 499 GLY A N 1
ATOM 3877 C CA . GLY A 1 499 ? -17.804 7.410 -16.710 1.00 95.06 499 GLY A CA 1
ATOM 3878 C C . GLY A 1 499 ? -16.523 7.397 -15.871 1.00 95.06 499 GLY A C 1
ATOM 3879 O O . GLY A 1 499 ? -16.440 8.150 -14.903 1.00 95.06 499 GLY A O 1
ATOM 3880 N N . VAL A 1 500 ? -15.532 6.579 -16.233 1.00 97.31 500 VAL A N 1
ATOM 3881 C CA . VAL A 1 500 ? -14.246 6.502 -15.538 1.00 97.31 500 VAL A CA 1
ATOM 3882 C C . VAL A 1 500 ? -13.150 7.091 -16.419 1.00 97.31 500 VAL A C 1
ATOM 3884 O O . VAL A 1 500 ? -13.008 6.730 -17.585 1.00 97.31 500 VAL A O 1
ATOM 3887 N N . SER A 1 501 ? -12.358 8.006 -15.861 1.00 97.38 501 SER A N 1
ATOM 3888 C CA . SER A 1 501 ? -11.225 8.625 -16.546 1.00 97.38 501 SER A CA 1
ATOM 3889 C C . SER A 1 501 ? -9.969 8.535 -15.687 1.00 97.38 501 SER A C 1
ATOM 3891 O O . SER A 1 501 ? -10.031 8.492 -14.460 1.00 97.38 501 SER A O 1
ATOM 3893 N N . ILE A 1 502 ? -8.800 8.571 -16.324 1.00 97.31 502 ILE A N 1
ATOM 3894 C CA . ILE A 1 502 ? -7.521 8.737 -15.618 1.00 97.31 502 ILE A CA 1
ATOM 3895 C C . ILE A 1 502 ? -7.427 10.101 -14.902 1.00 97.31 502 ILE A C 1
ATOM 3897 O O . ILE A 1 502 ? -6.625 10.282 -13.984 1.00 97.31 502 ILE A O 1
ATOM 3901 N N . ASP A 1 503 ? -8.270 11.050 -15.312 1.00 97.69 503 ASP A N 1
ATOM 3902 C CA . ASP A 1 503 ? -8.408 12.372 -14.707 1.00 97.69 503 ASP A CA 1
ATOM 3903 C C . ASP A 1 503 ? -9.480 12.416 -13.601 1.00 97.69 503 ASP A C 1
ATOM 3905 O O . ASP A 1 503 ? -9.702 13.471 -13.010 1.00 97.69 503 ASP A O 1
ATOM 3909 N N . SER A 1 504 ? -10.117 11.282 -13.274 1.00 95.44 504 SER A N 1
ATOM 3910 C CA . SER A 1 504 ? -10.966 11.165 -12.084 1.00 95.44 504 SER A CA 1
ATOM 3911 C C . SER A 1 504 ? -10.135 11.414 -10.820 1.00 95.44 504 SER A C 1
ATOM 3913 O O . SER A 1 504 ? -9.026 10.887 -10.675 1.00 95.44 504 SER A O 1
ATOM 3915 N N . VAL A 1 505 ? -10.668 12.239 -9.917 1.00 94.25 505 VAL A N 1
ATOM 3916 C CA . VAL A 1 505 ? -10.020 12.603 -8.651 1.00 94.25 505 VAL A CA 1
ATOM 3917 C C . VAL A 1 505 ? -10.298 11.523 -7.620 1.00 94.25 505 VAL A C 1
ATOM 3919 O O . VAL A 1 505 ? -11.451 11.227 -7.341 1.00 94.25 505 VAL A O 1
ATOM 3922 N N . VAL A 1 506 ? -9.235 10.981 -7.032 1.00 91.00 506 VAL A N 1
ATOM 3923 C CA . VAL A 1 506 ? -9.290 9.927 -6.025 1.00 91.00 506 VAL A CA 1
ATOM 3924 C C . VAL A 1 506 ? -8.323 10.286 -4.905 1.00 91.00 506 VAL A C 1
ATOM 3926 O O . VAL A 1 506 ? -7.124 10.447 -5.145 1.00 91.00 506 VAL A O 1
ATOM 3929 N N . ASP A 1 507 ? -8.819 10.411 -3.671 1.00 83.50 507 ASP A N 1
ATOM 3930 C CA . ASP A 1 507 ? -7.974 10.772 -2.518 1.00 83.50 507 ASP A CA 1
ATOM 3931 C C . ASP A 1 507 ? -7.173 12.073 -2.794 1.00 83.50 507 ASP A C 1
ATOM 3933 O O . ASP A 1 507 ? -5.983 12.171 -2.502 1.00 83.50 507 ASP A O 1
ATOM 3937 N N . ARG A 1 508 ? -7.862 13.066 -3.400 1.00 86.62 508 ARG A N 1
ATOM 3938 C CA . ARG A 1 508 ? -7.432 14.459 -3.701 1.00 86.62 508 ARG A CA 1
ATOM 3939 C C . ARG A 1 508 ? -6.499 14.677 -4.884 1.00 86.62 508 ARG A C 1
ATOM 3941 O O . ARG A 1 508 ? -6.196 15.822 -5.211 1.00 86.62 508 ARG A O 1
ATOM 3948 N N . GLU A 1 509 ? -6.073 13.621 -5.549 1.00 93.94 509 GLU A N 1
ATOM 3949 C CA . GLU A 1 509 ? -5.263 13.722 -6.757 1.00 93.94 509 GLU A CA 1
ATOM 3950 C C . GLU A 1 509 ? -5.889 12.906 -7.881 1.00 93.94 509 GLU A C 1
ATOM 3952 O O . GLU A 1 509 ? -6.637 11.959 -7.648 1.00 93.94 509 GLU A O 1
ATOM 3957 N N . THR A 1 510 ? -5.597 13.266 -9.125 1.00 96.75 510 THR A N 1
ATOM 3958 C CA . THR A 1 510 ? -5.989 12.418 -10.249 1.00 96.75 510 THR A CA 1
ATOM 3959 C C . THR A 1 510 ? -5.048 11.225 -10.353 1.00 96.75 510 THR A C 1
ATOM 3961 O O . THR A 1 510 ? -3.878 11.296 -9.964 1.00 96.75 510 THR A O 1
ATOM 3964 N N . ILE A 1 511 ? -5.517 10.126 -10.945 1.00 96.62 511 ILE A N 1
ATOM 3965 C CA . ILE A 1 511 ? -4.651 8.968 -11.227 1.00 96.62 511 ILE A CA 1
ATOM 3966 C C . ILE A 1 511 ? -3.495 9.388 -12.139 1.00 96.62 511 ILE A C 1
ATOM 3968 O O . ILE A 1 511 ? -2.359 8.945 -11.945 1.00 96.62 511 ILE A O 1
ATOM 3972 N N . ARG A 1 512 ? -3.758 10.298 -13.088 1.00 97.31 512 ARG A N 1
ATOM 3973 C CA . ARG A 1 512 ? -2.724 10.916 -13.921 1.00 97.31 512 ARG A CA 1
ATOM 3974 C C . ARG A 1 512 ? -1.662 11.593 -13.057 1.00 97.31 512 ARG A C 1
ATOM 3976 O O . ARG A 1 512 ? -0.484 11.277 -13.216 1.00 97.31 512 ARG A O 1
ATOM 3983 N N . HIS A 1 513 ? -2.064 12.466 -12.128 1.00 96.62 513 HIS A N 1
ATOM 3984 C CA . HIS A 1 513 ? -1.135 13.155 -11.233 1.00 96.62 513 HIS A CA 1
ATOM 3985 C C . HIS A 1 513 ? -0.312 12.158 -10.407 1.00 96.62 513 HIS A C 1
ATOM 3987 O O . HIS A 1 513 ? 0.918 12.223 -10.421 1.00 96.62 513 HIS A O 1
ATOM 3993 N N . PHE A 1 514 ? -0.962 11.159 -9.811 1.00 95.38 514 PHE A N 1
ATOM 3994 C CA . PHE A 1 514 ? -0.302 10.128 -9.013 1.00 95.38 514 PHE A CA 1
ATOM 3995 C C . PHE A 1 514 ? 0.782 9.367 -9.789 1.00 95.38 514 PHE A C 1
ATOM 3997 O O . PHE A 1 514 ? 1.926 9.234 -9.336 1.00 95.38 514 PHE A O 1
ATOM 4004 N N . ILE A 1 515 ? 0.447 8.891 -10.993 1.00 94.19 515 ILE A N 1
ATOM 4005 C CA . ILE A 1 515 ? 1.398 8.213 -11.883 1.00 94.19 515 ILE A CA 1
ATOM 4006 C C . ILE A 1 515 ? 2.551 9.157 -12.227 1.00 94.19 515 ILE A C 1
ATOM 4008 O O . ILE A 1 515 ? 3.712 8.741 -12.258 1.00 94.19 515 ILE A O 1
ATOM 4012 N N . THR A 1 516 ? 2.242 10.434 -12.466 1.00 94.19 516 THR A N 1
ATOM 4013 C CA . THR A 1 516 ? 3.236 11.411 -12.896 1.00 94.19 516 THR A CA 1
ATOM 4014 C C . THR A 1 516 ? 4.203 11.854 -11.807 1.00 94.19 516 THR A C 1
ATOM 4016 O O . THR A 1 516 ? 5.367 12.092 -12.142 1.00 94.19 516 THR A O 1
ATOM 4019 N N . SER A 1 517 ? 3.739 11.952 -10.562 1.00 92.00 517 SER A N 1
ATOM 4020 C CA . SER A 1 517 ? 4.457 12.570 -9.444 1.00 92.00 517 SER A CA 1
ATOM 4021 C C . SER A 1 517 ? 5.060 11.543 -8.488 1.00 92.00 517 SER A C 1
ATOM 4023 O O . SER A 1 517 ? 6.148 11.760 -7.962 1.00 92.00 517 SER A O 1
ATOM 4025 N N . HIS A 1 518 ? 4.381 10.413 -8.263 1.00 88.12 518 HIS A N 1
ATOM 4026 C CA . HIS A 1 518 ? 4.699 9.519 -7.145 1.00 88.12 518 HIS A CA 1
ATOM 4027 C C . HIS A 1 518 ? 5.166 8.133 -7.583 1.00 88.12 518 HIS A C 1
ATOM 4029 O O . HIS A 1 518 ? 6.102 7.580 -7.005 1.00 88.12 518 HIS A O 1
ATOM 4035 N N . MET A 1 519 ? 4.561 7.558 -8.624 1.00 86.62 519 MET A N 1
ATOM 4036 C CA . MET A 1 519 ? 4.812 6.155 -8.968 1.00 86.62 519 MET A CA 1
ATOM 4037 C C . MET A 1 519 ? 6.254 5.883 -9.433 1.00 86.62 519 MET A C 1
ATOM 4039 O O . MET A 1 519 ? 6.807 4.822 -9.141 1.00 86.62 519 MET A O 1
ATOM 4043 N N . PHE A 1 520 ? 6.879 6.836 -10.126 1.00 86.06 520 PHE A N 1
ATOM 4044 C CA . PHE A 1 520 ? 8.222 6.686 -10.702 1.00 86.06 520 PHE A CA 1
ATOM 4045 C C . PHE A 1 520 ? 9.339 7.344 -9.892 1.00 86.06 520 PHE A C 1
ATOM 4047 O O . PHE A 1 520 ? 10.445 7.493 -10.409 1.00 86.06 520 PHE A O 1
ATOM 4054 N N . ALA A 1 521 ? 9.098 7.684 -8.622 1.00 85.56 521 ALA A N 1
ATOM 4055 C CA . ALA A 1 521 ? 10.189 8.081 -7.741 1.00 85.56 521 ALA A CA 1
ATOM 4056 C C . ALA A 1 521 ? 11.297 7.002 -7.758 1.00 85.56 521 ALA A C 1
ATOM 4058 O O . ALA A 1 521 ? 11.012 5.795 -7.727 1.00 85.56 521 ALA A O 1
ATOM 4059 N N . GLU A 1 522 ? 12.562 7.437 -7.842 1.00 69.62 522 GLU A N 1
ATOM 4060 C CA . GLU A 1 522 ? 13.738 6.592 -8.139 1.00 69.62 522 GLU A CA 1
ATOM 4061 C C . GLU A 1 522 ? 13.904 5.394 -7.187 1.00 69.62 522 GLU A C 1
ATOM 4063 O O . GLU A 1 522 ? 14.539 4.397 -7.523 1.00 69.62 522 GLU A O 1
ATOM 4068 N N . MET A 1 523 ? 13.274 5.448 -6.013 1.00 67.94 523 MET A N 1
ATOM 4069 C CA . MET A 1 523 ? 13.436 4.477 -4.931 1.00 67.94 523 MET A CA 1
ATOM 4070 C C . MET A 1 523 ? 12.426 3.321 -4.934 1.00 67.94 523 MET A C 1
ATOM 4072 O O . MET A 1 523 ? 12.462 2.462 -4.049 1.00 67.94 523 MET A O 1
ATOM 4076 N N . HIS A 1 524 ? 11.488 3.275 -5.879 1.00 78.38 524 HIS A N 1
ATOM 4077 C CA . HIS A 1 524 ? 10.431 2.264 -5.854 1.00 78.38 524 HIS A CA 1
ATOM 4078 C C . HIS A 1 524 ? 10.767 1.042 -6.700 1.00 78.38 524 HIS A C 1
ATOM 4080 O O . HIS A 1 524 ? 10.934 1.135 -7.915 1.00 78.38 524 HIS A O 1
ATOM 4086 N N . ASN A 1 525 ? 10.808 -0.130 -6.053 1.00 88.69 525 ASN A N 1
ATOM 4087 C CA . ASN A 1 525 ? 10.902 -1.388 -6.776 1.00 88.69 525 ASN A CA 1
ATOM 4088 C C . ASN A 1 525 ? 9.606 -1.640 -7.590 1.00 88.69 525 ASN A C 1
ATOM 4090 O O . ASN A 1 525 ? 8.537 -1.130 -7.245 1.00 88.69 525 ASN A O 1
ATOM 4094 N N . PRO A 1 526 ? 9.666 -2.439 -8.660 1.00 89.50 526 PRO A N 1
ATOM 4095 C CA . PRO A 1 526 ? 8.550 -2.634 -9.594 1.00 89.50 526 PRO A CA 1
ATOM 4096 C C . PRO A 1 526 ? 7.304 -3.229 -8.940 1.00 89.50 526 PRO A C 1
ATOM 4098 O O . PRO A 1 526 ? 6.185 -2.805 -9.216 1.00 89.50 526 PRO A O 1
ATOM 4101 N N . ALA A 1 527 ? 7.495 -4.188 -8.030 1.00 89.44 527 ALA A N 1
ATOM 4102 C CA . ALA A 1 527 ? 6.407 -4.799 -7.276 1.00 89.44 527 ALA A CA 1
ATOM 4103 C C . ALA A 1 527 ? 5.690 -3.771 -6.385 1.00 89.44 527 ALA A C 1
ATOM 4105 O O . ALA A 1 527 ? 4.470 -3.806 -6.241 1.00 89.44 527 ALA A O 1
ATOM 4106 N N . PHE A 1 528 ? 6.438 -2.826 -5.816 1.00 90.06 528 PHE A N 1
ATOM 4107 C CA . PHE A 1 528 ? 5.909 -1.738 -5.010 1.00 90.06 528 PHE A CA 1
ATOM 4108 C C . PHE A 1 528 ? 5.169 -0.717 -5.871 1.00 90.06 528 PHE A C 1
ATOM 4110 O O . PHE A 1 528 ? 4.054 -0.353 -5.515 1.00 90.06 528 PHE A O 1
ATOM 4117 N N . ARG A 1 529 ? 5.715 -0.330 -7.035 1.00 91.75 529 ARG A N 1
ATOM 4118 C CA . ARG A 1 529 ? 5.004 0.514 -8.017 1.00 91.75 529 ARG A CA 1
ATOM 4119 C C . ARG A 1 529 ? 3.675 -0.111 -8.426 1.00 91.75 529 ARG A C 1
ATOM 4121 O O . ARG A 1 529 ? 2.653 0.564 -8.444 1.00 91.75 529 ARG A O 1
ATOM 4128 N N . ARG A 1 530 ? 3.682 -1.424 -8.671 1.00 93.25 530 ARG A N 1
ATOM 4129 C CA . ARG A 1 530 ? 2.486 -2.192 -9.021 1.00 93.25 530 ARG A CA 1
ATOM 4130 C C . ARG A 1 530 ? 1.447 -2.167 -7.908 1.00 93.25 530 ARG A C 1
ATOM 4132 O O . ARG A 1 530 ? 0.287 -1.878 -8.170 1.00 93.25 530 ARG A O 1
ATOM 4139 N N . ALA A 1 531 ? 1.864 -2.430 -6.672 1.00 92.44 531 ALA A N 1
ATOM 4140 C CA . ALA A 1 531 ? 0.976 -2.387 -5.514 1.00 92.44 531 ALA A CA 1
ATOM 4141 C C . ALA A 1 531 ? 0.423 -0.973 -5.248 1.00 92.44 531 ALA A C 1
ATOM 4143 O O . ALA A 1 531 ? -0.726 -0.828 -4.839 1.00 92.44 531 ALA A O 1
ATOM 4144 N N . LEU A 1 532 ? 1.225 0.067 -5.490 1.00 93.12 532 LEU A N 1
ATOM 4145 C CA . LEU A 1 532 ? 0.813 1.464 -5.375 1.00 93.12 532 LEU A CA 1
ATOM 4146 C C . LEU A 1 532 ? -0.241 1.847 -6.420 1.00 93.12 532 LEU A C 1
ATOM 4148 O O . LEU A 1 532 ? -1.267 2.421 -6.060 1.00 93.12 532 LEU A O 1
ATOM 4152 N N . LEU A 1 533 ? -0.008 1.501 -7.688 1.00 95.19 533 LEU A N 1
ATOM 4153 C CA . LEU A 1 533 ? -0.970 1.736 -8.763 1.00 95.19 533 LEU A CA 1
ATOM 4154 C C . LEU A 1 533 ? -2.277 0.981 -8.507 1.00 95.19 533 LEU A C 1
ATOM 4156 O O . LEU A 1 533 ? -3.350 1.570 -8.573 1.00 95.19 533 LEU A O 1
ATOM 4160 N N . GLU A 1 534 ? -2.178 -0.297 -8.135 1.00 96.50 534 GLU A N 1
ATOM 4161 C CA . GLU A 1 534 ? -3.327 -1.120 -7.757 1.00 96.50 534 GLU A CA 1
ATOM 4162 C C . GLU A 1 534 ? -4.151 -0.463 -6.647 1.00 96.50 534 GLU A C 1
ATOM 4164 O O . GLU A 1 534 ? -5.373 -0.401 -6.742 1.00 96.50 534 GLU A O 1
ATOM 4169 N N . ARG A 1 535 ? -3.499 0.074 -5.609 1.00 95.88 535 ARG A N 1
ATOM 4170 C CA . ARG A 1 535 ? -4.189 0.743 -4.500 1.00 95.88 535 ARG A CA 1
ATOM 4171 C C . ARG A 1 535 ? -5.034 1.925 -4.983 1.00 95.88 535 ARG A C 1
ATOM 4173 O O . ARG A 1 535 ? -6.183 2.036 -4.567 1.00 95.88 535 ARG A O 1
ATOM 4180 N N . LYS A 1 536 ? -4.489 2.785 -5.850 1.00 95.56 536 LYS A N 1
ATOM 4181 C CA . LYS A 1 536 ? -5.225 3.939 -6.398 1.00 95.56 536 LYS A CA 1
ATOM 4182 C C . LYS A 1 536 ? -6.344 3.506 -7.347 1.00 95.56 536 LYS A C 1
ATOM 4184 O O . LYS A 1 536 ? -7.457 4.010 -7.245 1.00 95.56 536 LYS A O 1
ATOM 4189 N N . LEU A 1 537 ? -6.092 2.516 -8.206 1.00 97.06 537 LEU A N 1
ATOM 4190 C CA . LEU A 1 537 ? -7.122 1.966 -9.093 1.00 97.06 537 LEU A CA 1
ATOM 4191 C C . LEU A 1 537 ? -8.273 1.322 -8.314 1.00 97.06 537 LEU A C 1
ATOM 4193 O O . LEU A 1 537 ? -9.416 1.389 -8.749 1.00 97.06 537 LEU A O 1
ATOM 4197 N N . ARG A 1 538 ? -8.008 0.719 -7.151 1.00 97.38 538 ARG A N 1
ATOM 4198 C CA . ARG A 1 538 ? -9.063 0.154 -6.299 1.00 97.38 538 ARG A CA 1
ATOM 4199 C C . ARG A 1 538 ? -9.963 1.203 -5.681 1.00 97.38 538 ARG A C 1
ATOM 4201 O O . ARG A 1 538 ? -11.159 0.960 -5.587 1.00 97.38 538 ARG A O 1
ATOM 4208 N N . GLN A 1 539 ? -9.402 2.330 -5.255 1.00 96.19 539 GLN A N 1
ATOM 4209 C CA . GLN A 1 539 ? -10.196 3.453 -4.762 1.00 96.19 539 GLN A CA 1
ATOM 4210 C C . GLN A 1 539 ? -11.136 3.950 -5.870 1.00 96.19 539 GLN A C 1
ATOM 4212 O O . GLN A 1 539 ? -12.345 3.987 -5.662 1.00 96.19 539 GLN A O 1
ATOM 4217 N N . LEU A 1 540 ? -10.602 4.162 -7.080 1.00 96.94 540 LEU A N 1
ATOM 4218 C CA . LEU A 1 540 ? -11.397 4.510 -8.260 1.00 96.94 540 LEU A CA 1
ATOM 4219 C C . LEU A 1 540 ? -12.498 3.477 -8.547 1.00 96.94 540 LEU A C 1
ATOM 4221 O O . LEU A 1 540 ? -13.659 3.823 -8.744 1.00 96.94 540 LEU A O 1
ATOM 4225 N N . ALA A 1 541 ? -12.148 2.189 -8.565 1.00 97.25 541 ALA A N 1
ATOM 4226 C CA . ALA A 1 541 ? -13.104 1.128 -8.857 1.00 97.25 541 ALA A CA 1
ATOM 4227 C C . ALA A 1 541 ? -14.209 1.028 -7.799 1.00 97.25 541 ALA A C 1
ATOM 4229 O O . ALA A 1 541 ? -15.345 0.702 -8.132 1.00 97.25 541 ALA A O 1
ATOM 4230 N N . LEU A 1 542 ? -13.896 1.322 -6.534 1.00 96.38 542 LEU A N 1
ATOM 4231 C CA . LEU A 1 542 ? -14.874 1.328 -5.452 1.00 96.38 542 LEU A CA 1
ATOM 4232 C C . LEU A 1 542 ? -15.845 2.515 -5.541 1.00 96.38 542 LEU A C 1
ATOM 4234 O O . LEU A 1 542 ? -17.004 2.365 -5.157 1.00 96.38 542 LEU A O 1
ATOM 4238 N N . GLU A 1 543 ? -15.399 3.665 -6.049 1.00 95.31 543 GLU A N 1
ATOM 4239 C CA . GLU A 1 543 ? -16.260 4.822 -6.348 1.00 95.31 543 GLU A CA 1
ATOM 4240 C C . GLU A 1 543 ? -17.146 4.563 -7.578 1.00 95.31 543 GLU A C 1
ATOM 4242 O O . GLU A 1 543 ? -18.301 4.983 -7.622 1.00 95.31 543 GLU A O 1
ATOM 4247 N N . HIS A 1 544 ? -16.647 3.783 -8.541 1.00 96.31 544 HIS A N 1
ATOM 4248 C CA . HIS A 1 544 ? -17.316 3.481 -9.807 1.00 96.31 544 HIS A CA 1
ATOM 4249 C C . HIS A 1 544 ? -17.664 1.990 -9.973 1.00 96.31 544 HIS A C 1
ATOM 4251 O O . HIS A 1 544 ? -17.477 1.422 -11.046 1.00 96.31 544 HIS A O 1
ATOM 4257 N N . GLN A 1 545 ? -18.206 1.331 -8.942 1.00 96.38 545 GLN A N 1
ATOM 4258 C CA . GLN A 1 545 ? -18.391 -0.140 -8.924 1.00 96.38 545 GLN A CA 1
ATOM 4259 C C . GLN A 1 545 ? -19.137 -0.693 -10.143 1.00 96.38 545 GLN A C 1
ATOM 4261 O O . GLN A 1 545 ? -18.789 -1.751 -10.663 1.00 96.38 545 GLN A O 1
ATOM 4266 N N . ARG A 1 546 ? -20.157 0.035 -10.620 1.00 96.44 546 ARG A N 1
ATOM 4267 C CA . ARG A 1 546 ? -20.965 -0.352 -11.788 1.00 96.44 546 ARG A CA 1
ATOM 4268 C C . ARG A 1 546 ? -20.159 -0.378 -13.089 1.00 96.44 546 ARG A C 1
ATOM 4270 O O . ARG A 1 546 ? -20.537 -1.093 -14.008 1.00 96.44 546 ARG A O 1
ATOM 4277 N N . ALA A 1 547 ? -19.065 0.377 -13.161 1.00 97.31 547 ALA A N 1
ATOM 4278 C CA . ALA A 1 547 ? -18.182 0.403 -14.317 1.00 97.31 547 ALA A CA 1
ATOM 4279 C C . ALA A 1 547 ? -17.219 -0.795 -14.351 1.00 97.31 547 ALA A C 1
ATOM 4281 O O . ALA A 1 547 ? -16.648 -1.056 -15.402 1.00 97.31 547 ALA A O 1
ATOM 4282 N N . PHE A 1 548 ? -17.066 -1.540 -13.247 1.00 97.56 548 PHE A N 1
ATOM 4283 C CA . PHE A 1 548 ? -16.146 -2.679 -13.125 1.00 97.56 548 PHE A CA 1
ATOM 4284 C C . PHE A 1 548 ? -16.872 -3.977 -12.713 1.00 97.56 548 PHE A C 1
ATOM 4286 O O . PHE A 1 548 ? -16.603 -4.525 -11.632 1.00 97.56 548 PHE A O 1
ATOM 4293 N N . PRO A 1 549 ? -17.819 -4.487 -13.524 1.00 97.06 549 PRO A N 1
ATOM 4294 C CA . PRO A 1 549 ? -18.536 -5.725 -13.215 1.00 97.06 549 PRO A CA 1
ATOM 4295 C C . PRO A 1 549 ? -17.616 -6.956 -13.165 1.00 97.06 549 PRO A C 1
ATOM 4297 O O . PRO A 1 549 ? -17.875 -7.882 -12.399 1.00 97.06 549 PRO A O 1
ATOM 4300 N N . GLU A 1 550 ? -16.507 -6.956 -13.906 1.00 97.00 550 GLU A N 1
ATOM 4301 C CA . GLU A 1 550 ? -15.543 -8.062 -13.988 1.00 97.00 550 GLU A CA 1
ATOM 4302 C C . GLU A 1 550 ? -14.844 -8.325 -12.648 1.00 97.00 550 GLU A C 1
ATOM 4304 O O . GLU A 1 550 ? -14.410 -9.443 -12.361 1.00 97.00 550 GLU A O 1
ATOM 4309 N N . LEU A 1 551 ? -14.759 -7.306 -11.785 1.00 97.38 551 LEU A N 1
ATOM 4310 C CA . LEU A 1 551 ? -14.163 -7.452 -10.462 1.00 97.38 551 LEU A CA 1
ATOM 4311 C C . LEU A 1 551 ? -15.026 -8.259 -9.499 1.00 97.38 551 LEU A C 1
ATOM 4313 O O . LEU A 1 551 ? -14.477 -8.755 -8.513 1.00 97.38 551 LEU A O 1
ATOM 4317 N N . LYS A 1 552 ? -16.325 -8.437 -9.775 1.00 97.44 552 LYS A N 1
ATOM 4318 C CA . LYS A 1 552 ? -17.260 -9.157 -8.899 1.00 97.44 552 LYS A CA 1
ATOM 4319 C C . LYS A 1 552 ? -16.751 -10.550 -8.522 1.00 97.44 552 LYS A C 1
ATOM 4321 O O . LYS A 1 552 ? -16.855 -10.961 -7.368 1.00 97.44 552 LYS A O 1
ATOM 4326 N N . ASP A 1 553 ? -16.147 -11.248 -9.479 1.00 96.19 553 ASP A N 1
ATOM 4327 C CA . ASP A 1 553 ? -15.615 -12.597 -9.285 1.00 96.19 553 ASP A CA 1
ATOM 4328 C C . ASP A 1 553 ? -14.172 -12.643 -8.783 1.00 96.19 553 ASP A C 1
ATOM 4330 O O . ASP A 1 553 ? -13.650 -13.716 -8.459 1.00 96.19 553 ASP A O 1
ATOM 4334 N N . SER A 1 554 ? -13.519 -11.488 -8.666 1.00 97.12 554 SER A N 1
ATOM 4335 C CA . SER A 1 554 ? -12.164 -11.418 -8.141 1.00 97.12 554 SER A CA 1
ATOM 4336 C C . SER A 1 554 ? -12.127 -11.850 -6.673 1.00 97.12 554 SER A C 1
ATOM 4338 O O . SER A 1 554 ? -13.019 -11.567 -5.870 1.00 97.12 554 SER A O 1
ATOM 4340 N N . SER A 1 555 ? -11.032 -12.498 -6.274 1.00 96.88 555 SER A N 1
ATOM 4341 C CA . SER A 1 555 ? -10.857 -12.912 -4.879 1.00 96.88 555 SER A CA 1
ATOM 4342 C C . SER A 1 555 ? -10.815 -11.739 -3.894 1.00 96.88 555 SER A C 1
ATOM 4344 O O . SER A 1 555 ? -11.029 -11.954 -2.707 1.00 96.88 555 SER A O 1
ATOM 4346 N N . ILE A 1 556 ? -10.488 -10.532 -4.371 1.00 97.00 556 ILE A N 1
ATOM 4347 C CA . ILE A 1 556 ? -10.426 -9.326 -3.538 1.00 97.00 556 ILE A CA 1
ATOM 4348 C C . ILE A 1 556 ? -11.833 -8.841 -3.222 1.00 97.00 556 ILE A C 1
ATOM 4350 O O . ILE A 1 556 ? -12.130 -8.601 -2.057 1.00 97.00 556 ILE A O 1
ATOM 4354 N N . VAL A 1 557 ? -12.703 -8.747 -4.234 1.00 97.38 557 VAL A N 1
ATOM 4355 C CA . VAL A 1 557 ? -14.103 -8.365 -4.021 1.00 97.38 557 VAL A CA 1
ATOM 4356 C C . VAL A 1 557 ? -14.794 -9.389 -3.133 1.00 97.38 557 VAL A C 1
ATOM 4358 O O . VAL A 1 557 ? -15.371 -8.994 -2.132 1.00 97.38 557 VAL A O 1
ATOM 4361 N N . ARG A 1 558 ? -14.641 -10.694 -3.390 1.00 97.56 558 ARG A N 1
ATOM 4362 C CA . ARG A 1 558 ? -15.245 -11.733 -2.534 1.00 97.56 558 ARG A CA 1
ATOM 4363 C C . ARG A 1 558 ? -14.817 -11.631 -1.066 1.00 97.56 558 ARG A C 1
ATOM 4365 O O . ARG A 1 558 ? -15.649 -11.779 -0.177 1.00 97.56 558 ARG A O 1
ATOM 4372 N N . GLU A 1 559 ? -13.536 -11.370 -0.796 1.00 96.44 559 GLU A N 1
ATOM 4373 C CA . GLU A 1 559 ? -13.070 -11.167 0.582 1.00 96.44 559 GLU A CA 1
ATOM 4374 C C . GLU A 1 559 ? -13.613 -9.860 1.176 1.00 96.44 559 GLU A C 1
ATOM 4376 O O . GLU A 1 559 ? -14.039 -9.845 2.327 1.00 96.44 559 GLU A O 1
ATOM 4381 N N . TRP A 1 560 ? -13.660 -8.777 0.399 1.00 96.81 560 TRP A N 1
ATOM 4382 C CA . TRP A 1 560 ? -14.231 -7.509 0.849 1.00 96.81 560 TRP A CA 1
ATOM 4383 C C . TRP A 1 560 ? -15.726 -7.627 1.173 1.00 96.81 560 TRP A C 1
ATOM 4385 O O . TRP A 1 560 ? -16.151 -7.176 2.234 1.00 96.81 560 TRP A O 1
ATOM 4395 N N . GLU A 1 561 ? -16.519 -8.284 0.327 1.00 96.88 561 GLU A N 1
ATOM 4396 C CA . GLU A 1 561 ? -17.938 -8.560 0.587 1.00 96.88 561 GLU A CA 1
ATOM 4397 C C . GLU A 1 561 ? -18.107 -9.428 1.837 1.00 96.88 561 GLU A C 1
ATOM 4399 O O . GLU A 1 561 ? -18.941 -9.133 2.689 1.00 96.88 561 GLU A O 1
ATOM 4404 N N . SER A 1 562 ? -17.257 -10.447 2.004 1.00 96.44 562 SER A N 1
ATOM 4405 C CA . SER A 1 562 ? -17.268 -11.302 3.194 1.00 96.44 562 SER A CA 1
ATOM 4406 C C . SER A 1 562 ? -16.935 -10.547 4.483 1.00 96.44 562 SER A C 1
ATOM 4408 O O . SER A 1 562 ? -17.473 -10.895 5.529 1.00 96.44 562 SER A O 1
ATOM 4410 N N . ILE A 1 563 ? -16.032 -9.563 4.438 1.00 95.31 563 ILE A N 1
ATOM 4411 C CA . ILE A 1 563 ? -15.635 -8.778 5.618 1.00 95.31 563 ILE A CA 1
ATOM 4412 C C . ILE A 1 563 ? -16.676 -7.704 5.938 1.00 95.31 563 ILE A C 1
ATOM 4414 O O . ILE A 1 563 ? -16.943 -7.438 7.106 1.00 95.31 563 ILE A O 1
ATOM 4418 N N . THR A 1 564 ? -17.227 -7.054 4.914 1.00 94.81 564 THR A N 1
ATOM 4419 C CA . THR A 1 564 ? -18.053 -5.849 5.082 1.00 94.81 564 THR A CA 1
ATOM 4420 C C . THR A 1 564 ? -19.553 -6.112 5.057 1.00 94.81 564 THR A C 1
ATOM 4422 O O . THR A 1 564 ? -20.320 -5.236 5.448 1.00 94.81 564 THR A O 1
ATOM 4425 N N . GLY A 1 565 ? -19.987 -7.266 4.544 1.00 95.00 565 GLY A N 1
ATOM 4426 C CA . GLY A 1 565 ? -21.392 -7.559 4.256 1.00 95.00 565 GLY A CA 1
ATOM 4427 C C . GLY A 1 565 ? -21.978 -6.752 3.088 1.00 95.00 565 GLY A C 1
ATOM 4428 O O . GLY A 1 565 ? -23.154 -6.910 2.768 1.00 95.00 565 GLY A O 1
ATOM 4429 N N . LYS A 1 566 ? -21.190 -5.881 2.440 1.00 94.62 566 LYS A N 1
ATOM 4430 C CA . LYS A 1 566 ? -21.626 -5.099 1.275 1.00 94.62 566 LYS A CA 1
ATOM 4431 C C . LYS A 1 566 ? -21.589 -5.954 0.008 1.00 94.62 566 LYS A C 1
ATOM 4433 O O . LYS A 1 566 ? -20.865 -6.940 -0.065 1.00 94.62 566 LYS A O 1
ATOM 4438 N N . CYS A 1 567 ? -22.361 -5.550 -1.001 1.00 95.94 567 CYS A N 1
ATOM 4439 C CA . CYS A 1 567 ? -22.401 -6.193 -2.313 1.00 95.94 567 CYS A CA 1
ATOM 4440 C C . CYS A 1 567 ? -21.835 -5.259 -3.391 1.00 95.94 567 CYS A C 1
ATOM 4442 O O . CYS A 1 567 ? -22.337 -4.159 -3.595 1.00 95.94 567 CYS A O 1
ATOM 4444 N N . TRP A 1 568 ? -20.834 -5.725 -4.124 1.00 97.06 568 TRP A N 1
ATOM 4445 C CA . TRP A 1 568 ? -20.269 -5.096 -5.307 1.00 97.06 568 TRP A CA 1
ATOM 4446 C C . TRP A 1 568 ? -21.316 -4.970 -6.412 1.00 97.06 568 TRP A C 1
ATOM 4448 O O . TRP A 1 568 ? -21.948 -5.958 -6.798 1.00 97.06 568 TRP A O 1
ATOM 4458 N N . GLY A 1 569 ? -21.497 -3.749 -6.916 1.00 90.56 569 GLY A N 1
ATOM 4459 C CA . GLY A 1 569 ? -22.396 -3.451 -8.034 1.00 90.56 569 GLY A CA 1
ATOM 4460 C C . GLY A 1 569 ? -23.883 -3.348 -7.672 1.00 90.56 569 GLY A C 1
ATOM 4461 O O . GLY A 1 569 ? -24.672 -2.955 -8.529 1.00 90.56 569 GLY A O 1
ATOM 4462 N N . ARG A 1 570 ? -24.280 -3.634 -6.423 1.00 83.00 570 ARG A N 1
ATOM 4463 C CA . ARG A 1 570 ? -25.625 -3.326 -5.909 1.00 83.00 570 ARG A CA 1
ATOM 4464 C C . ARG A 1 570 ? -25.572 -2.002 -5.146 1.00 83.00 570 ARG A C 1
ATOM 4466 O O . ARG A 1 570 ? -25.330 -1.996 -3.943 1.00 83.00 570 ARG A O 1
ATOM 4473 N N . MET A 1 571 ? -25.764 -0.899 -5.867 1.00 56.81 571 MET A N 1
ATOM 4474 C CA . MET A 1 571 ? -26.203 0.376 -5.285 1.00 56.81 571 MET A CA 1
ATOM 4475 C C . MET A 1 571 ? -27.651 0.610 -5.648 1.00 56.81 571 MET A C 1
ATOM 4477 O O . MET A 1 571 ? -27.948 0.407 -6.853 1.00 56.81 571 MET A O 1
#